Protein AF-L0DHJ7-F1 (afdb_monomer_lite)

InterPro domains:
  IPR001506 Peptidase M12A [PF01400] (427-541)
  IPR024079 Metallopeptidase, catalytic domain superfamily [G3DSA:3.40.390.10] (424-626)
  IPR049052 Novel STAND NTPase 1 [PF20703] (124-241)

Foldseek 3Di:
DDDDDDDDDDDDDDDDDQQAADLFLVVLVVLLVVLVVCVVVLLVDPCSLVSLQSSLSRLQACQQQAPDPVSQVNSLVSLQVSQVSLVVSLVVLVPDPDPSPVVSVSSHDDPSSNHHDHHHCVLVVQLLVVVVVVLVVDDPLLNLLLLLVLLLQWAQDPVLPDTDGDKDFLLLSPVQDPDSVSNCVSQVVSSSSSQKHWADDPDNRRIIITGSDPCCCPNRVVSVVSVVVVSVLLVLLVVCVVVVNDLVSQDALVVCSSVSSHPPRDPSSVVSNVSNVVVVVVVVVVVVVVVVVVVVVVVVVVVVVVVVVVVVVVVVVVVVVVVVVVVVVVVVVVVVVVVVVVVVVVVVVVVVVVVVVVVVVVVVVVVVVVVVVVPDDDDDDDPDDPDDDDDDDDDDDDDDDDDDDDDDDDDDDDDPPPPDDPDDDPDFQADPFLEAAEEEEPDDDPVLVVLLQVLLQVLVVLFSYGYDHPDDLVRGLAYEYLPDPDWAAAAANCSVVDDSPDHRTYDVCLVVDPDSLVNSLRSNQRSCSNRGDAALLLQPQNPWAFPLVVLCVVCCDPPNVDDPVCSCVRHPHHDDDDPDPLRDHRDLLASSYDADPPPGTPPDGHDRNRDHDPCRSNSNCVSRPDDDD

pLDDT: mean 76.18, std 19.07, range [23.45, 97.69]

Sequence (629 aa):
MSAQPKLTPTAASAPKVAPQPFDDRDVAEGEHSLLVKDLKSLFTSPGGVERVRHFLSRAAATGTLLDAREDRASVQGLMNFWTAQLASAARANGDSDGDGGKKCDLLKPKFEETLLAEFDPSTVRKAVEDADRWLATLPPQDESVARCVLLRLARLGADGQTFEPVSTTKAALYDVFSSNESVDRAVSGLAKIGVIQVTKGETPEAERVHLRSNELLTSWPTYQKWLDARRAFREMAEQWNREGRPANRLIKWEDLEEVRTYQNRSEAEQRFIEECRYKDRRKNERNRFWKCVFGALAIAALLGLAASAKLSMTLQKTIADKKAVDDKYITYMNNSKDKLSREKAEAEKARKNAEDLNEELRKSLAQNLERNKELGKATELNTIMLRIAASKEQDFAQQAQVKRDAHDENVPIVSPALARDPYFKGQWRLWKNGAILAVHFLDGDDNVKALVKKYATEWSQFTNLKFDFDSRATDAPIRLTFAQPGSWSVIGTNALTVAADQPTINLGQVRTTSNEADAARLIRHEFGHVIGLIHEQENPNANIRWNKQAVIDFYGGPPNNWPLSVIQTTIFDVAPKFENPKYRAFDPKSIMMFPIPAGLAEGLVVEWNTDFSEGDKKFAAKLYPGPKP

Structure (mmCIF, N/CA/C/O backbone):
data_AF-L0DHJ7-F1
#
_entry.id   AF-L0DHJ7-F1
#
loop_
_atom_site.group_PDB
_atom_site.id
_atom_site.type_symbol
_atom_site.label_atom_id
_atom_site.label_alt_id
_atom_site.label_comp_id
_atom_site.label_asym_id
_atom_site.label_entity_id
_atom_site.label_seq_id
_atom_site.pdbx_PDB_ins_code
_atom_site.Cartn_x
_atom_site.Cartn_y
_atom_site.Cartn_z
_atom_site.occupancy
_atom_site.B_iso_or_equiv
_atom_site.auth_seq_id
_atom_site.auth_comp_id
_atom_site.auth_asym_id
_atom_site.auth_atom_id
_atom_site.pdbx_PDB_model_num
ATOM 1 N N . MET A 1 1 ? 9.538 -30.306 -93.447 1.00 45.94 1 MET A N 1
ATOM 2 C CA . MET A 1 1 ? 10.355 -31.151 -92.545 1.00 45.94 1 MET A CA 1
ATOM 3 C C . MET A 1 1 ? 11.239 -30.236 -91.717 1.00 45.94 1 MET A C 1
ATOM 5 O O . MET A 1 1 ? 11.790 -29.324 -92.309 1.00 45.94 1 MET A O 1
ATOM 9 N N . SER A 1 2 ? 11.342 -30.466 -90.406 1.00 38.78 2 SER A N 1
ATOM 10 C CA . SER A 1 2 ? 12.488 -30.105 -89.547 1.00 38.78 2 SER A CA 1
ATOM 11 C C . SER A 1 2 ? 12.175 -30.587 -88.133 1.00 38.78 2 SER A C 1
ATOM 13 O O . SER A 1 2 ? 11.180 -30.163 -87.552 1.00 38.78 2 SER A O 1
ATOM 15 N N . ALA A 1 3 ? 12.973 -31.512 -87.602 1.00 36.50 3 ALA A N 1
ATOM 16 C CA . ALA A 1 3 ? 12.789 -32.028 -86.249 1.00 36.50 3 ALA A CA 1
ATOM 17 C C . ALA A 1 3 ? 13.541 -31.146 -85.244 1.00 36.50 3 ALA A C 1
ATOM 19 O O . ALA A 1 3 ? 14.710 -30.826 -85.457 1.00 36.50 3 ALA A O 1
ATOM 20 N N . GLN A 1 4 ? 12.892 -30.783 -84.137 1.00 35.47 4 GLN A N 1
ATOM 21 C CA . GLN A 1 4 ? 13.588 -30.190 -82.994 1.00 35.47 4 GLN A CA 1
ATOM 22 C C . GLN A 1 4 ? 14.377 -31.284 -82.247 1.00 35.47 4 GLN A C 1
ATOM 24 O O . GLN A 1 4 ? 13.853 -32.389 -82.066 1.00 35.47 4 GLN A O 1
ATOM 29 N N . PRO A 1 5 ? 15.620 -31.020 -81.806 1.00 38.28 5 PRO A N 1
ATOM 30 C CA . PRO A 1 5 ? 16.399 -31.987 -81.043 1.00 38.28 5 PRO A CA 1
ATOM 31 C C . PRO A 1 5 ? 15.827 -32.159 -79.629 1.00 38.28 5 PRO A C 1
ATOM 33 O O . PRO A 1 5 ? 15.458 -31.189 -78.968 1.00 38.28 5 PRO A O 1
ATOM 36 N N . LYS A 1 6 ? 15.788 -33.403 -79.137 1.00 37.50 6 LYS A N 1
ATOM 37 C CA . LYS A 1 6 ? 15.424 -33.695 -77.744 1.00 37.50 6 LYS A CA 1
ATOM 38 C C . LYS A 1 6 ? 16.521 -33.199 -76.801 1.00 37.50 6 LYS A C 1
ATOM 40 O O . LYS A 1 6 ? 17.631 -33.723 -76.837 1.00 37.50 6 LYS A O 1
ATOM 45 N N . LEU A 1 7 ? 16.184 -32.278 -75.902 1.00 34.22 7 LEU A N 1
ATOM 46 C CA . LEU A 1 7 ? 16.965 -32.052 -74.687 1.00 34.22 7 LEU A CA 1
ATOM 47 C C . LEU A 1 7 ? 16.608 -33.133 -73.659 1.00 34.22 7 LEU A C 1
ATOM 49 O O . LEU A 1 7 ? 15.448 -33.284 -73.277 1.00 34.22 7 LEU A O 1
ATOM 53 N N . THR A 1 8 ? 17.603 -33.901 -73.225 1.00 34.44 8 THR A N 1
ATOM 54 C CA . THR A 1 8 ? 17.483 -34.815 -72.082 1.00 34.44 8 THR A CA 1
ATOM 55 C C . THR A 1 8 ? 17.419 -34.020 -70.775 1.00 34.44 8 THR A C 1
ATOM 57 O O . THR A 1 8 ? 18.193 -33.073 -70.628 1.00 34.44 8 THR A O 1
ATOM 60 N N . PRO A 1 9 ? 16.567 -34.395 -69.804 1.00 34.69 9 PRO A N 1
ATOM 61 C CA . PRO A 1 9 ? 16.515 -33.713 -68.517 1.00 34.69 9 PRO A CA 1
ATOM 62 C C . PRO A 1 9 ? 17.782 -34.009 -67.705 1.00 34.69 9 PRO A C 1
ATOM 64 O O . PRO A 1 9 ? 17.996 -35.133 -67.250 1.00 34.69 9 PRO A O 1
ATOM 67 N N . THR A 1 10 ? 18.625 -32.994 -67.512 1.00 34.38 10 THR A N 1
ATOM 68 C CA . THR A 1 10 ? 19.736 -33.051 -66.553 1.00 34.38 10 THR A CA 1
ATOM 69 C C . THR A 1 10 ? 19.177 -33.261 -65.144 1.00 34.38 10 THR A C 1
ATOM 71 O O . THR A 1 10 ? 18.124 -32.717 -64.810 1.00 34.38 10 THR A O 1
ATOM 74 N N . ALA A 1 11 ? 19.858 -34.067 -64.324 1.00 33.34 11 ALA A N 1
ATOM 75 C CA . ALA A 1 11 ? 19.353 -34.489 -63.019 1.00 33.34 11 ALA A CA 1
ATOM 76 C C . ALA A 1 11 ? 18.945 -33.304 -62.125 1.00 33.34 11 ALA A C 1
ATOM 78 O O . ALA A 1 11 ? 19.704 -32.348 -61.955 1.00 33.34 11 ALA A O 1
ATOM 79 N N . ALA A 1 12 ? 17.756 -33.395 -61.525 1.00 33.62 12 ALA A N 1
ATOM 80 C CA . ALA A 1 12 ? 17.276 -32.404 -60.573 1.00 33.62 12 ALA A CA 1
ATOM 81 C C . ALA A 1 12 ? 18.194 -32.372 -59.341 1.00 33.62 12 ALA A C 1
ATOM 83 O O . ALA A 1 12 ? 18.316 -33.362 -58.619 1.00 33.62 12 ALA A O 1
ATOM 84 N N . SER A 1 13 ? 18.826 -31.226 -59.082 1.00 33.06 13 SER A N 1
ATOM 85 C CA . SER A 1 13 ? 19.502 -30.994 -57.808 1.00 33.06 13 SER A CA 1
ATOM 86 C C . SER A 1 13 ? 18.471 -30.984 -56.682 1.00 33.06 13 SER A C 1
ATOM 88 O O . SER A 1 13 ? 17.434 -30.329 -56.811 1.00 33.06 13 SER A O 1
ATOM 90 N N . ALA A 1 14 ? 18.770 -31.659 -55.570 1.00 31.53 14 ALA A N 1
ATOM 91 C CA . ALA A 1 14 ? 17.946 -31.588 -54.366 1.00 31.53 14 ALA A CA 1
ATOM 92 C C . ALA A 1 14 ? 17.725 -30.117 -53.945 1.00 31.53 14 ALA A C 1
ATOM 94 O O . ALA A 1 14 ? 18.635 -29.296 -54.117 1.00 31.53 14 ALA A O 1
ATOM 95 N N . PRO A 1 15 ? 16.541 -29.760 -53.412 1.00 33.34 15 PRO A N 1
ATOM 96 C CA . PRO A 1 15 ? 16.253 -28.386 -53.026 1.00 33.34 15 PRO A CA 1
ATOM 97 C C . PRO A 1 15 ? 17.260 -27.921 -51.972 1.00 33.34 15 PRO A C 1
ATOM 99 O O . PRO A 1 15 ? 17.386 -28.529 -50.908 1.00 33.34 15 PRO A O 1
ATOM 102 N N . LYS A 1 16 ? 17.973 -26.826 -52.262 1.00 41.44 16 LYS A N 1
ATOM 103 C CA . LYS A 1 16 ? 18.768 -26.129 -51.248 1.00 41.44 16 LYS A CA 1
ATOM 104 C C . LYS A 1 16 ? 17.816 -25.662 -50.152 1.00 41.44 16 LYS A C 1
ATOM 106 O O . LYS A 1 16 ? 16.998 -24.777 -50.391 1.00 41.44 16 LYS A O 1
ATOM 111 N N . VAL A 1 17 ? 17.934 -26.253 -48.966 1.00 47.72 17 VAL A N 1
ATOM 112 C CA . VAL A 1 17 ? 17.272 -25.747 -47.762 1.00 47.72 17 VAL A CA 1
ATOM 113 C C . VAL A 1 17 ? 17.742 -24.308 -47.555 1.00 47.72 17 VAL A C 1
ATOM 115 O O . VAL A 1 17 ? 18.946 -24.046 -47.577 1.00 47.72 17 VAL A O 1
ATOM 118 N N . ALA A 1 18 ? 16.800 -23.374 -47.417 1.00 63.16 18 ALA A N 1
ATOM 119 C CA . ALA A 1 18 ? 17.131 -21.979 -47.158 1.00 63.16 18 ALA A CA 1
ATOM 120 C C . ALA A 1 18 ? 17.895 -21.862 -45.822 1.00 63.16 18 ALA A C 1
ATOM 122 O O . ALA A 1 18 ? 17.566 -22.588 -44.877 1.00 63.16 18 ALA A O 1
ATOM 123 N N . PRO A 1 19 ? 18.913 -20.989 -45.723 1.00 75.50 19 PRO A N 1
ATOM 124 C CA . PRO A 1 19 ? 19.663 -20.808 -44.484 1.00 75.50 19 PRO A CA 1
ATOM 125 C C . PRO A 1 19 ? 18.718 -20.378 -43.357 1.00 75.50 19 PRO A C 1
ATOM 127 O O . PRO A 1 19 ? 17.950 -19.430 -43.514 1.00 75.50 19 PRO A O 1
ATOM 130 N N . GLN A 1 20 ? 18.771 -21.071 -42.217 1.00 83.38 20 GLN A N 1
ATOM 131 C CA . GLN A 1 20 ? 17.993 -20.666 -41.048 1.00 83.38 20 GLN A CA 1
ATOM 132 C C . GLN A 1 20 ? 18.566 -19.359 -40.482 1.00 83.38 20 GLN A C 1
ATOM 134 O O . GLN A 1 20 ? 19.775 -19.307 -40.232 1.00 83.38 20 GLN A O 1
ATOM 139 N N . PRO A 1 21 ? 17.744 -18.321 -40.257 1.00 87.06 21 PRO A N 1
ATOM 140 C CA . PRO A 1 21 ? 18.211 -17.087 -39.638 1.00 87.06 21 PRO A CA 1
ATOM 141 C C . PRO A 1 21 ? 18.753 -17.328 -38.216 1.00 87.06 21 PRO A C 1
ATOM 143 O O . PRO A 1 21 ? 18.698 -18.429 -37.656 1.00 87.06 21 PRO A O 1
ATOM 146 N N . PHE A 1 22 ? 19.313 -16.279 -37.630 1.00 85.50 22 PHE A N 1
ATOM 147 C CA . PHE A 1 22 ? 19.435 -16.165 -36.177 1.00 85.50 22 PHE A CA 1
ATOM 148 C C . PHE A 1 22 ? 18.080 -15.765 -35.587 1.00 85.50 22 PHE A C 1
ATOM 150 O O . PHE A 1 22 ? 17.341 -15.029 -36.237 1.00 85.50 22 PHE A O 1
ATOM 157 N N . ASP A 1 23 ? 17.762 -16.235 -34.380 1.00 73.31 23 ASP A N 1
ATOM 158 C CA . ASP A 1 23 ? 16.499 -15.893 -33.709 1.00 73.31 23 ASP A CA 1
ATOM 159 C C . ASP A 1 23 ? 16.401 -14.380 -33.433 1.00 73.31 23 ASP A C 1
ATOM 161 O O . ASP A 1 23 ? 15.337 -13.777 -33.574 1.00 73.31 23 ASP A O 1
ATOM 165 N N . ASP A 1 24 ? 17.541 -13.757 -33.117 1.00 76.38 24 ASP A N 1
ATOM 166 C CA . ASP A 1 24 ? 17.696 -12.324 -32.892 1.00 76.38 24 ASP A CA 1
ATOM 167 C C . ASP A 1 24 ? 19.114 -11.828 -33.268 1.00 76.38 24 ASP A C 1
ATOM 169 O O . ASP A 1 24 ? 19.924 -12.531 -33.887 1.00 76.38 24 ASP A O 1
ATOM 173 N N . ARG A 1 25 ? 19.401 -10.571 -32.915 1.00 84.69 25 ARG A N 1
ATOM 174 C CA . ARG A 1 25 ? 20.700 -9.911 -33.084 1.00 84.69 25 ARG A CA 1
ATOM 175 C C . ARG A 1 25 ? 21.777 -10.424 -32.121 1.00 84.69 25 ARG A C 1
ATOM 177 O O . ARG A 1 25 ? 22.923 -10.568 -32.541 1.00 84.69 25 ARG A O 1
ATOM 184 N N . ASP A 1 26 ? 21.449 -10.659 -30.857 1.00 78.38 26 ASP A N 1
ATOM 185 C CA . ASP A 1 26 ? 22.414 -11.005 -29.808 1.00 78.38 26 ASP A CA 1
ATOM 186 C C . ASP A 1 26 ? 22.987 -12.414 -30.045 1.00 78.38 26 ASP A C 1
ATOM 188 O O . ASP A 1 26 ? 24.180 -12.647 -29.834 1.00 78.38 26 ASP A O 1
ATOM 192 N N . VAL A 1 27 ? 22.188 -13.333 -30.599 1.00 83.38 27 VAL A N 1
ATOM 193 C CA . VAL A 1 27 ? 22.655 -14.632 -31.114 1.00 83.38 27 VAL A CA 1
ATOM 194 C C . VAL A 1 27 ? 23.656 -14.444 -32.267 1.00 83.38 27 VAL A C 1
ATOM 196 O O . VAL A 1 27 ? 24.682 -15.130 -32.311 1.00 83.38 27 VAL A O 1
ATOM 199 N N . ALA A 1 28 ? 23.418 -13.484 -33.169 1.00 87.06 28 ALA A N 1
ATOM 200 C CA . ALA A 1 28 ? 24.338 -13.165 -34.265 1.00 87.06 28 ALA A CA 1
ATOM 201 C C . ALA A 1 28 ? 25.648 -12.517 -33.765 1.00 87.06 28 ALA A C 1
ATOM 203 O O . ALA A 1 28 ? 26.733 -12.884 -34.225 1.00 87.06 28 ALA A O 1
ATOM 204 N N . GLU A 1 29 ? 25.581 -11.601 -32.793 1.00 88.31 29 GLU A N 1
ATOM 205 C CA . GLU A 1 29 ? 26.761 -11.034 -32.117 1.00 88.31 29 GLU A CA 1
ATOM 206 C C . GLU A 1 29 ? 27.527 -12.110 -31.319 1.00 88.31 29 GLU A C 1
ATOM 208 O O . GLU A 1 29 ? 28.763 -12.102 -31.284 1.00 88.31 29 GLU A O 1
ATOM 213 N N . GLY A 1 30 ? 26.819 -13.094 -30.756 1.00 86.31 30 GLY A N 1
ATOM 214 C CA . GLY A 1 30 ? 27.376 -14.269 -30.086 1.00 86.31 30 GLY A CA 1
ATOM 215 C C . GLY A 1 30 ? 28.174 -15.184 -31.022 1.00 86.31 30 GLY A C 1
ATOM 216 O O . GLY A 1 30 ? 29.352 -15.447 -30.760 1.00 86.31 30 GLY A O 1
ATOM 217 N N . GLU A 1 31 ? 27.589 -15.633 -32.139 1.00 90.56 31 GLU A N 1
ATOM 218 C CA . GLU A 1 31 ? 28.313 -16.446 -33.132 1.00 90.56 31 GLU A CA 1
ATOM 219 C C . GLU A 1 31 ? 29.456 -15.661 -33.800 1.00 90.56 31 GLU A C 1
ATOM 221 O O . GLU A 1 31 ? 30.548 -16.212 -33.974 1.00 90.56 31 GLU A O 1
ATOM 226 N N . HIS A 1 32 ? 29.282 -14.361 -34.074 1.00 93.12 32 HIS A N 1
ATOM 227 C CA . HIS A 1 32 ? 30.381 -13.487 -34.504 1.00 93.12 32 HIS A CA 1
ATOM 228 C C . HIS A 1 32 ? 31.530 -13.495 -33.482 1.00 93.12 32 HIS A C 1
ATOM 230 O O . HIS A 1 32 ? 32.684 -13.707 -33.855 1.00 93.12 32 HIS A O 1
ATOM 236 N N . SER A 1 33 ? 31.227 -13.331 -32.191 1.00 91.44 33 SER A N 1
ATOM 237 C CA . SER A 1 33 ? 32.222 -13.308 -31.109 1.00 91.44 33 SER A CA 1
ATOM 238 C C . SER A 1 33 ? 32.959 -14.640 -30.929 1.00 91.44 33 SER A C 1
ATOM 240 O O . SER A 1 33 ? 34.116 -14.652 -30.503 1.00 91.44 33 SER A O 1
ATOM 242 N N . LEU A 1 34 ? 32.321 -15.769 -31.252 1.00 90.19 34 LEU A N 1
ATOM 243 C CA . LEU A 1 34 ? 32.979 -17.078 -31.295 1.00 90.19 34 LEU A CA 1
ATOM 244 C C . LEU A 1 34 ? 33.916 -17.190 -32.505 1.00 90.19 34 LEU A C 1
ATOM 246 O O . LEU A 1 34 ? 35.073 -17.576 -32.346 1.00 90.19 34 LEU A O 1
ATOM 250 N N . LEU A 1 35 ? 33.469 -16.778 -33.693 1.00 91.81 35 LEU A N 1
ATOM 251 C CA . LEU A 1 35 ? 34.293 -16.799 -34.906 1.00 91.81 35 LEU A CA 1
ATOM 252 C C . LEU A 1 35 ? 35.492 -15.833 -34.828 1.00 91.81 35 LEU A C 1
ATOM 254 O O . LEU A 1 35 ? 36.575 -16.166 -35.302 1.00 91.81 35 LEU A O 1
ATOM 258 N N . VAL A 1 36 ? 35.354 -14.668 -34.184 1.00 92.62 36 VAL A N 1
ATOM 259 C CA . VAL A 1 36 ? 36.468 -13.717 -33.993 1.00 92.62 36 VAL A CA 1
ATOM 260 C C . VAL A 1 36 ? 37.573 -14.289 -33.092 1.00 92.62 36 VAL A C 1
ATOM 262 O O . VAL A 1 36 ? 38.748 -14.017 -33.339 1.00 92.62 36 VAL A O 1
ATOM 265 N N . LYS A 1 37 ? 37.251 -15.140 -32.106 1.00 91.06 37 LYS A N 1
ATOM 266 C CA . LYS A 1 37 ? 38.274 -15.849 -31.305 1.00 91.06 37 LYS A CA 1
ATOM 267 C C . LYS A 1 37 ? 39.110 -16.798 -32.173 1.00 91.06 37 LYS A C 1
ATOM 269 O O . LYS A 1 37 ? 40.327 -16.861 -32.018 1.00 91.06 37 LYS A O 1
ATOM 274 N N . ASP A 1 38 ? 38.471 -17.446 -33.145 1.00 88.06 38 ASP A N 1
ATOM 275 C CA . ASP A 1 38 ? 39.099 -18.369 -34.095 1.00 88.06 38 ASP A CA 1
ATOM 276 C C . ASP A 1 38 ? 39.748 -17.670 -35.315 1.00 88.06 38 ASP A C 1
ATOM 278 O O . ASP A 1 38 ? 40.286 -18.365 -36.182 1.00 88.06 38 ASP A O 1
ATOM 282 N N . LEU A 1 39 ? 39.754 -16.330 -35.413 1.00 87.06 39 LEU A N 1
ATOM 283 C CA . LEU A 1 39 ? 40.049 -15.565 -36.645 1.00 87.06 39 LEU A CA 1
ATOM 284 C C . LEU A 1 39 ? 41.311 -16.009 -37.413 1.00 87.06 39 LEU A C 1
ATOM 286 O O . LEU A 1 39 ? 41.286 -16.096 -38.639 1.00 87.06 39 LEU A O 1
ATOM 290 N N . LYS A 1 40 ? 42.411 -16.329 -36.716 1.00 79.25 40 LYS A N 1
ATOM 291 C CA . LYS A 1 40 ? 43.665 -16.794 -37.353 1.00 79.25 40 LYS A CA 1
ATOM 292 C C . LYS A 1 40 ? 43.597 -18.245 -37.851 1.00 79.25 40 LYS A C 1
ATOM 294 O O . LYS A 1 40 ? 44.257 -18.593 -38.829 1.00 79.25 40 LYS A O 1
ATOM 299 N N . SER A 1 41 ? 42.802 -19.085 -37.190 1.00 82.00 41 SER A N 1
ATOM 300 C CA . SER A 1 41 ? 42.588 -20.486 -37.570 1.00 82.00 41 SER A CA 1
ATOM 301 C C . SER A 1 41 ? 41.550 -20.637 -38.691 1.00 82.00 41 SER A C 1
ATOM 303 O O . SER A 1 41 ? 41.676 -21.533 -39.522 1.00 82.00 41 SER A O 1
ATOM 305 N N . LEU A 1 42 ? 40.565 -19.734 -38.790 1.00 83.94 42 LEU A N 1
ATOM 306 C CA . LEU A 1 42 ? 39.494 -19.791 -39.799 1.00 83.94 42 LEU A CA 1
ATOM 307 C C . LEU A 1 42 ? 39.999 -19.772 -41.249 1.00 83.94 42 LEU A C 1
ATOM 309 O O . LEU A 1 42 ? 39.445 -20.470 -42.090 1.00 83.94 42 LEU A O 1
ATOM 313 N N . PHE A 1 43 ? 41.057 -19.017 -41.549 1.00 81.81 43 PHE A N 1
ATOM 314 C CA . PHE A 1 43 ? 41.602 -18.914 -42.913 1.00 81.81 43 PHE A CA 1
ATOM 315 C C . PHE A 1 43 ? 42.749 -19.898 -43.209 1.00 81.81 43 PHE A C 1
ATOM 317 O O . PHE A 1 43 ? 43.274 -19.921 -44.324 1.00 81.81 43 PHE A O 1
ATOM 324 N N . THR A 1 44 ? 43.140 -20.713 -42.223 1.00 77.31 44 THR A N 1
ATOM 325 C CA . THR A 1 44 ? 44.244 -21.687 -42.319 1.00 77.31 44 THR A CA 1
ATOM 326 C C . THR A 1 44 ? 43.799 -23.141 -42.129 1.00 77.31 44 THR A C 1
ATOM 328 O O . THR A 1 44 ? 44.469 -24.042 -42.629 1.00 77.31 44 THR A O 1
ATOM 331 N N . SER A 1 45 ? 42.665 -23.387 -41.465 1.00 75.94 45 SER A N 1
ATOM 332 C CA . SER A 1 45 ? 42.098 -24.725 -41.241 1.00 75.94 45 SER A CA 1
ATOM 333 C C . SER A 1 45 ? 41.124 -25.168 -42.351 1.00 75.94 45 SER A C 1
ATOM 335 O O . SER A 1 45 ? 40.401 -24.335 -42.909 1.00 75.94 45 SER A O 1
ATOM 337 N N . PRO A 1 46 ? 41.044 -26.478 -42.666 1.00 71.62 46 PRO A N 1
ATOM 338 C CA . PRO A 1 46 ? 40.000 -27.019 -43.539 1.00 71.62 46 PRO A CA 1
ATOM 339 C C . PRO A 1 46 ? 38.598 -26.755 -42.970 1.00 71.62 46 PRO A C 1
ATOM 341 O O . PRO A 1 46 ? 38.365 -26.968 -41.782 1.00 71.62 46 PRO A O 1
ATOM 344 N N . GLY A 1 47 ? 37.658 -26.304 -43.805 1.00 78.62 47 GLY A N 1
ATOM 345 C CA . GLY A 1 47 ? 36.284 -25.993 -43.385 1.00 78.62 47 GLY A CA 1
ATOM 346 C C . GLY A 1 47 ? 36.108 -24.641 -42.677 1.00 78.62 47 GLY A C 1
ATOM 347 O O . GLY A 1 47 ? 34.980 -24.242 -42.385 1.00 78.62 47 GLY A O 1
ATOM 348 N N . GLY A 1 48 ? 37.191 -23.916 -42.370 1.00 84.50 48 GLY A N 1
ATOM 349 C CA . GLY A 1 48 ? 37.112 -22.656 -41.630 1.00 84.50 48 GLY A CA 1
ATOM 350 C C . GLY A 1 48 ? 36.430 -21.528 -42.416 1.00 84.50 48 GLY A C 1
ATOM 351 O O . GLY A 1 48 ? 35.616 -20.795 -41.855 1.00 84.50 48 GLY A O 1
ATOM 352 N N . VAL A 1 49 ? 36.675 -21.443 -43.726 1.00 85.19 49 VAL A N 1
ATOM 353 C CA . VAL A 1 49 ? 36.012 -20.485 -44.630 1.00 85.19 49 VAL A CA 1
ATOM 354 C C . VAL A 1 49 ? 34.515 -20.785 -44.727 1.00 85.19 49 VAL A C 1
ATOM 356 O O . VAL A 1 49 ? 33.687 -19.877 -44.671 1.00 85.19 49 VAL A O 1
ATOM 359 N N . GLU A 1 50 ? 34.152 -22.063 -44.787 1.00 87.44 50 GLU A N 1
ATOM 360 C CA . GLU A 1 50 ? 32.774 -22.540 -44.825 1.00 87.44 50 GLU A CA 1
ATOM 361 C C . GLU A 1 50 ? 32.003 -22.150 -43.552 1.00 87.44 50 GLU A C 1
ATOM 363 O O . GLU A 1 50 ? 30.838 -21.766 -43.662 1.00 87.44 50 GLU A O 1
ATOM 368 N N . ARG A 1 51 ? 32.646 -22.124 -42.368 1.00 88.81 51 ARG A N 1
ATOM 369 C CA . ARG A 1 51 ? 32.035 -21.574 -41.135 1.00 88.81 51 ARG A CA 1
ATOM 370 C C . ARG A 1 51 ? 31.686 -20.085 -41.279 1.00 88.81 51 ARG A C 1
ATOM 372 O O . ARG A 1 51 ? 30.591 -19.682 -40.894 1.00 88.81 51 ARG A O 1
ATOM 379 N N . VAL A 1 52 ? 32.570 -19.277 -41.874 1.00 90.31 52 VAL A N 1
ATOM 380 C CA . VAL A 1 52 ? 32.319 -17.838 -42.111 1.00 90.31 52 VAL A CA 1
ATOM 381 C C . VAL A 1 52 ? 31.196 -17.628 -43.131 1.00 90.31 52 VAL A C 1
ATOM 383 O O . VAL A 1 52 ? 30.325 -16.787 -42.920 1.00 90.31 52 VAL A O 1
ATOM 386 N N . ARG A 1 53 ? 31.160 -18.412 -44.218 1.00 88.69 53 ARG A N 1
ATOM 387 C CA . ARG A 1 53 ? 30.085 -18.316 -45.224 1.00 88.69 53 ARG A CA 1
ATOM 388 C C . ARG A 1 53 ? 28.740 -18.812 -44.688 1.00 88.69 53 ARG A C 1
ATOM 390 O O . ARG A 1 53 ? 27.716 -18.222 -45.014 1.00 88.69 53 ARG A O 1
ATOM 397 N N . HIS A 1 54 ? 28.736 -19.831 -43.827 1.00 90.19 54 HIS A N 1
ATOM 398 C CA . HIS A 1 54 ? 27.542 -20.257 -43.094 1.00 90.19 54 HIS A CA 1
ATOM 399 C C . HIS A 1 54 ? 27.011 -19.126 -42.202 1.00 90.19 54 HIS A C 1
ATOM 401 O O . HIS A 1 54 ? 25.839 -18.775 -42.316 1.00 90.19 54 HIS A O 1
ATOM 407 N N . PHE A 1 55 ? 27.875 -18.488 -41.402 1.00 92.94 55 PHE A N 1
ATOM 408 C CA . PHE A 1 55 ? 27.503 -17.317 -40.601 1.00 92.94 55 PHE A CA 1
ATOM 409 C C . PHE A 1 55 ? 26.915 -16.188 -41.457 1.00 92.94 55 PHE A C 1
ATOM 411 O O . PHE A 1 55 ? 25.822 -15.715 -41.161 1.00 92.94 55 PHE A O 1
ATOM 418 N N . LEU A 1 56 ? 27.589 -15.791 -42.545 1.00 92.75 56 LEU A N 1
ATOM 419 C CA . LEU A 1 56 ? 27.100 -14.739 -43.448 1.00 92.75 56 LEU A CA 1
ATOM 420 C C . LEU A 1 56 ? 25.742 -15.087 -44.067 1.00 92.75 56 LEU A C 1
ATOM 422 O O . LEU A 1 56 ? 24.861 -14.235 -44.125 1.00 92.75 56 LEU A O 1
ATOM 426 N N . SER A 1 57 ? 25.549 -16.340 -44.481 1.00 91.25 57 SER A N 1
ATOM 427 C CA . SER A 1 57 ? 24.292 -16.801 -45.071 1.00 91.25 57 SER A CA 1
ATOM 428 C C . SER A 1 57 ? 23.134 -16.815 -44.066 1.00 91.25 57 SER A C 1
ATOM 430 O O . SER A 1 57 ? 21.997 -16.562 -44.465 1.00 91.25 57 SER A O 1
ATOM 432 N N . ARG A 1 58 ? 23.401 -17.090 -42.780 1.00 92.62 58 ARG A N 1
ATOM 433 C CA . ARG A 1 58 ? 22.407 -16.978 -41.699 1.00 92.62 58 ARG A CA 1
ATOM 434 C C . ARG A 1 58 ? 22.135 -15.519 -41.334 1.00 92.62 58 ARG A C 1
ATOM 436 O O . ARG A 1 58 ? 20.975 -15.134 -41.261 1.00 92.62 58 ARG A O 1
ATOM 443 N N . ALA A 1 59 ? 23.182 -14.700 -41.203 1.00 91.19 59 ALA A N 1
ATOM 444 C CA . ALA A 1 59 ? 23.079 -13.267 -40.925 1.00 91.19 59 ALA A CA 1
ATOM 445 C C . ALA A 1 59 ? 22.232 -12.546 -41.984 1.00 91.19 59 ALA A C 1
ATOM 447 O O . ALA A 1 59 ? 21.307 -11.820 -41.629 1.00 91.19 59 ALA A O 1
ATOM 448 N N . ALA A 1 60 ? 22.483 -12.818 -43.270 1.00 91.50 60 ALA A N 1
ATOM 449 C CA . ALA A 1 60 ? 21.690 -12.297 -44.381 1.00 91.50 60 ALA A CA 1
ATOM 450 C C . ALA A 1 60 ? 20.199 -12.639 -44.221 1.00 91.50 60 ALA A C 1
ATOM 452 O O . ALA A 1 60 ? 19.346 -11.755 -44.323 1.00 91.50 60 ALA A O 1
ATOM 453 N N . ALA A 1 61 ? 19.885 -13.901 -43.900 1.00 89.69 61 ALA A N 1
ATOM 454 C CA . ALA A 1 61 ? 18.519 -14.372 -43.682 1.00 89.69 61 ALA A CA 1
ATOM 455 C C . ALA A 1 61 ? 17.841 -13.726 -42.459 1.00 89.69 61 ALA A C 1
ATOM 457 O O . ALA A 1 61 ? 16.642 -13.447 -42.519 1.00 89.69 61 ALA A O 1
ATOM 458 N N . THR A 1 62 ? 18.583 -13.411 -41.388 1.00 88.00 62 THR A N 1
ATOM 459 C CA . THR A 1 62 ? 18.070 -12.669 -40.214 1.00 88.00 62 THR A CA 1
ATOM 460 C C . THR A 1 62 ? 17.500 -11.298 -40.595 1.00 88.00 62 THR A C 1
ATOM 462 O O . THR A 1 62 ? 16.609 -10.790 -39.917 1.00 88.00 62 THR A O 1
ATOM 465 N N . GLY A 1 63 ? 17.911 -10.732 -41.736 1.00 85.88 63 GLY A N 1
ATOM 466 C CA . GLY A 1 63 ? 17.295 -9.540 -42.324 1.00 85.88 63 GLY A CA 1
ATOM 467 C C . GLY A 1 63 ? 15.780 -9.653 -42.549 1.00 85.88 63 GLY A C 1
ATOM 468 O O . GLY A 1 63 ? 15.095 -8.638 -42.492 1.00 85.88 63 GLY A O 1
ATOM 469 N N . THR A 1 64 ? 15.229 -10.861 -42.704 1.00 87.00 64 THR A N 1
ATOM 470 C CA . THR A 1 64 ? 13.770 -11.075 -42.789 1.00 87.00 64 THR A CA 1
ATOM 471 C C . THR A 1 64 ? 13.037 -10.847 -41.463 1.00 87.00 64 THR A C 1
ATOM 473 O O . THR A 1 64 ? 11.859 -10.496 -41.475 1.00 87.00 64 THR A O 1
ATOM 476 N N . LEU A 1 65 ? 13.724 -11.007 -40.324 1.00 80.56 65 LEU A N 1
ATOM 477 C CA . LEU A 1 65 ? 13.147 -10.912 -38.979 1.00 80.56 65 LEU A CA 1
ATOM 478 C C . LEU A 1 65 ? 13.324 -9.527 -38.339 1.00 80.56 65 LEU A C 1
ATOM 480 O O . LEU A 1 65 ? 12.474 -9.122 -37.543 1.00 80.56 65 LEU A O 1
ATOM 484 N N . LEU A 1 66 ? 14.404 -8.814 -38.673 1.00 81.38 66 LEU A N 1
ATOM 485 C CA . LEU A 1 66 ? 14.763 -7.527 -38.068 1.00 81.38 66 LEU A CA 1
ATOM 486 C C . LEU A 1 66 ? 14.060 -6.351 -38.763 1.00 81.38 66 LEU A C 1
ATOM 488 O O . LEU A 1 66 ? 14.422 -5.976 -39.877 1.00 81.38 66 LEU A O 1
ATOM 492 N N . ASP A 1 67 ? 13.110 -5.725 -38.080 1.00 76.38 67 ASP A N 1
ATOM 493 C CA . ASP A 1 67 ? 12.501 -4.433 -38.423 1.00 76.38 67 ASP A CA 1
ATOM 494 C C . ASP A 1 67 ? 13.291 -3.250 -37.839 1.00 76.38 67 ASP A C 1
ATOM 496 O O . ASP A 1 67 ? 13.552 -2.269 -38.541 1.00 76.38 67 ASP A O 1
ATOM 500 N N . ALA A 1 68 ? 13.712 -3.352 -36.575 1.00 74.25 68 ALA A N 1
ATOM 501 C CA . ALA A 1 68 ? 14.451 -2.308 -35.867 1.00 74.25 68 ALA A CA 1
ATOM 502 C C . ALA A 1 68 ? 15.713 -1.846 -36.629 1.00 74.25 68 ALA A C 1
ATOM 504 O O . ALA A 1 68 ? 16.648 -2.614 -36.876 1.00 74.25 68 ALA A O 1
ATOM 505 N N . ARG A 1 69 ? 15.767 -0.551 -36.983 1.00 76.56 69 ARG A N 1
ATOM 506 C CA . ARG A 1 69 ? 16.849 0.038 -37.800 1.00 76.56 69 ARG A CA 1
ATOM 507 C C . ARG A 1 69 ? 18.237 -0.148 -37.183 1.00 76.56 69 ARG A C 1
ATOM 509 O O . ARG A 1 69 ? 19.198 -0.347 -37.924 1.00 76.56 69 ARG A O 1
ATOM 516 N N . GLU A 1 70 ? 18.345 -0.062 -35.861 1.00 75.12 70 GLU A N 1
ATOM 517 C CA . GLU A 1 70 ? 19.616 -0.205 -35.140 1.00 75.12 70 GLU A CA 1
ATOM 518 C C . GLU A 1 70 ? 20.123 -1.651 -35.172 1.00 75.12 70 GLU A C 1
ATOM 520 O O . GLU A 1 70 ? 21.302 -1.877 -35.440 1.00 75.12 70 GLU A O 1
ATOM 525 N N . ASP A 1 71 ? 19.234 -2.637 -35.037 1.00 81.31 71 ASP A N 1
ATOM 526 C CA . ASP A 1 71 ? 19.621 -4.047 -35.094 1.00 81.31 71 ASP A CA 1
ATOM 527 C C . ASP A 1 71 ? 19.968 -4.488 -36.517 1.00 81.31 71 ASP A C 1
ATOM 529 O O . ASP A 1 71 ? 20.974 -5.172 -36.726 1.00 81.31 71 ASP A O 1
ATOM 533 N N . ARG A 1 72 ? 19.215 -4.007 -37.520 1.00 87.19 72 ARG A N 1
ATOM 534 C CA . ARG A 1 72 ? 19.606 -4.132 -38.934 1.00 87.19 72 ARG A CA 1
ATOM 535 C C . ARG A 1 72 ? 20.991 -3.522 -39.177 1.00 87.19 72 ARG A C 1
ATOM 537 O O . ARG A 1 72 ? 21.807 -4.122 -39.871 1.00 87.19 72 ARG A O 1
ATOM 544 N N . ALA A 1 73 ? 21.286 -2.355 -38.601 1.00 85.19 73 ALA A N 1
ATOM 545 C CA . ALA A 1 73 ? 22.597 -1.724 -38.738 1.00 85.19 73 ALA A CA 1
ATOM 546 C C . ALA A 1 73 ? 23.716 -2.528 -38.047 1.00 85.19 73 ALA A C 1
ATOM 548 O O . ALA A 1 73 ? 24.786 -2.674 -38.642 1.00 85.19 73 ALA A O 1
ATOM 549 N N . SER A 1 74 ? 23.477 -3.095 -36.855 1.00 87.12 74 SER A N 1
ATOM 550 C CA . SER A 1 74 ? 24.474 -3.929 -36.164 1.00 87.12 74 SER A CA 1
ATOM 551 C C . SER A 1 74 ? 24.790 -5.199 -36.955 1.00 87.12 74 SER A C 1
ATOM 553 O O . SER A 1 74 ? 25.946 -5.422 -37.321 1.00 87.12 74 SER A O 1
ATOM 555 N N . VAL A 1 75 ? 23.777 -5.997 -37.326 1.00 90.94 75 VAL A N 1
ATOM 556 C CA . VAL A 1 75 ? 24.006 -7.271 -38.037 1.00 90.94 75 VAL A CA 1
ATOM 557 C C . VAL A 1 75 ? 24.604 -7.037 -39.432 1.00 90.94 75 VAL A C 1
ATOM 559 O O . VAL A 1 75 ? 25.524 -7.758 -39.824 1.00 90.94 75 VAL A O 1
ATOM 562 N N . GLN A 1 76 ? 24.207 -5.972 -40.144 1.00 93.88 76 GLN A N 1
ATOM 563 C CA . GLN A 1 76 ? 24.886 -5.554 -41.379 1.00 93.88 76 GLN A CA 1
ATOM 564 C C . GLN A 1 76 ? 26.357 -5.167 -41.124 1.00 93.88 76 GLN A C 1
ATOM 566 O O . GLN A 1 76 ? 27.220 -5.466 -41.947 1.00 93.88 76 GLN A O 1
ATOM 571 N N . GLY A 1 77 ? 26.679 -4.561 -39.978 1.00 93.31 77 GLY A N 1
ATOM 572 C CA . GLY A 1 77 ? 28.055 -4.321 -39.532 1.00 93.31 77 GLY A CA 1
ATOM 573 C C . GLY A 1 77 ? 28.867 -5.611 -39.355 1.00 93.31 77 GLY A C 1
ATOM 574 O O . GLY A 1 77 ? 29.993 -5.698 -39.854 1.00 93.31 77 GLY A O 1
ATOM 575 N N . LEU A 1 78 ? 28.283 -6.645 -38.735 1.00 94.81 78 LEU A N 1
ATOM 576 C CA . LEU A 1 78 ? 28.912 -7.970 -38.599 1.00 94.81 78 LEU A CA 1
ATOM 577 C C . LEU A 1 78 ? 29.171 -8.618 -39.970 1.00 94.81 78 LEU A C 1
ATOM 579 O O . LEU A 1 78 ? 30.233 -9.208 -40.192 1.00 94.81 78 LEU A O 1
ATOM 583 N N . MET A 1 79 ? 28.219 -8.490 -40.902 1.00 94.31 79 MET A N 1
ATOM 584 C CA . MET A 1 79 ? 28.357 -8.982 -42.277 1.00 94.31 79 MET A CA 1
ATOM 585 C C . MET A 1 79 ? 29.441 -8.228 -43.051 1.00 94.31 79 MET A C 1
ATOM 587 O O . MET A 1 79 ? 30.267 -8.854 -43.719 1.00 94.31 79 MET A O 1
ATOM 591 N N . ASN A 1 80 ? 29.497 -6.900 -42.915 1.00 93.88 80 ASN A N 1
ATOM 592 C CA . ASN A 1 80 ? 30.521 -6.055 -43.531 1.00 93.88 80 ASN A CA 1
ATOM 593 C C . ASN A 1 80 ? 31.929 -6.442 -43.048 1.00 93.88 80 ASN A C 1
ATOM 595 O O . ASN A 1 80 ? 32.843 -6.558 -43.866 1.00 93.88 80 ASN A O 1
ATOM 599 N N . PHE A 1 81 ? 32.101 -6.707 -41.746 1.00 94.62 81 PHE A N 1
ATOM 600 C CA . PHE A 1 81 ? 33.366 -7.192 -41.184 1.00 94.62 81 PHE A CA 1
ATOM 601 C C . PHE A 1 81 ? 33.809 -8.506 -41.842 1.00 94.62 81 PHE A C 1
ATOM 603 O O . PHE A 1 81 ? 34.906 -8.577 -42.397 1.00 94.62 81 PHE A O 1
ATOM 610 N N . TRP A 1 82 ? 32.962 -9.540 -41.836 1.00 92.81 82 TRP A N 1
ATOM 611 C CA . TRP A 1 82 ? 33.332 -10.852 -42.380 1.00 92.81 82 TRP A CA 1
ATOM 612 C C . TRP A 1 82 ? 33.515 -10.841 -43.903 1.00 92.81 82 TRP A C 1
ATOM 614 O O . TRP A 1 82 ? 34.441 -11.477 -44.410 1.00 92.81 82 TRP A O 1
ATOM 624 N N . THR A 1 83 ? 32.720 -10.046 -44.622 1.00 90.44 83 THR A N 1
ATOM 625 C CA . THR A 1 83 ? 32.899 -9.760 -46.056 1.00 90.44 83 THR A CA 1
ATOM 626 C C . THR A 1 83 ? 34.271 -9.141 -46.334 1.00 90.44 83 THR A C 1
ATOM 628 O O . THR A 1 83 ? 34.975 -9.575 -47.249 1.00 90.44 83 THR A O 1
ATOM 631 N N . ALA A 1 84 ? 34.698 -8.166 -45.523 1.00 89.88 84 ALA A N 1
ATOM 632 C CA . ALA A 1 84 ? 36.008 -7.535 -45.653 1.00 89.88 84 ALA A CA 1
ATOM 633 C C . ALA A 1 84 ? 37.163 -8.497 -45.320 1.00 89.88 84 ALA A C 1
ATOM 635 O O . ALA A 1 84 ? 38.174 -8.485 -46.025 1.00 89.88 84 ALA A O 1
ATOM 636 N N . GLN A 1 85 ? 37.014 -9.367 -44.312 1.00 90.88 85 GLN A N 1
ATOM 637 C CA . GLN A 1 85 ? 38.012 -10.400 -44.004 1.00 90.88 85 GLN A CA 1
ATOM 638 C C . GLN A 1 85 ? 38.158 -11.407 -45.156 1.00 90.88 85 GLN A C 1
ATOM 640 O O . GLN A 1 85 ? 39.277 -11.676 -45.590 1.00 90.88 85 GLN A O 1
ATOM 645 N N . LEU A 1 86 ? 37.043 -11.897 -45.714 1.00 88.06 86 LEU A N 1
ATOM 646 C CA . LEU A 1 86 ? 37.034 -12.772 -46.893 1.00 88.06 86 LEU A CA 1
ATOM 647 C C . LEU A 1 86 ? 37.718 -12.109 -48.098 1.00 88.06 86 LEU A C 1
ATOM 649 O O . LEU A 1 86 ? 38.648 -12.677 -48.666 1.00 88.06 86 LEU A O 1
ATOM 653 N N . ALA A 1 87 ? 37.355 -10.866 -48.429 1.00 85.56 87 ALA A N 1
ATOM 654 C CA . ALA A 1 87 ? 37.981 -10.112 -49.518 1.00 85.56 87 ALA A CA 1
ATOM 655 C C . ALA A 1 87 ? 39.464 -9.761 -49.260 1.00 85.56 87 ALA A C 1
ATOM 657 O O . ALA A 1 87 ? 40.229 -9.543 -50.201 1.00 85.56 87 ALA A O 1
ATOM 658 N N . SER A 1 88 ? 39.900 -9.688 -47.999 1.00 86.56 88 SER A N 1
ATOM 659 C CA . SER A 1 88 ? 41.315 -9.556 -47.629 1.00 86.56 88 SER A CA 1
ATOM 660 C C . SER A 1 88 ? 42.071 -10.868 -47.870 1.00 86.56 88 SER A C 1
ATOM 662 O O . SER A 1 88 ? 43.062 -10.891 -48.600 1.00 86.56 88 SER A O 1
ATOM 664 N N . ALA A 1 89 ? 41.542 -11.984 -47.359 1.00 84.06 89 ALA A N 1
ATOM 665 C CA . ALA A 1 89 ? 42.107 -13.315 -47.552 1.00 84.06 89 ALA A CA 1
ATOM 666 C C . ALA A 1 89 ? 42.137 -13.738 -49.034 1.00 84.06 89 ALA A C 1
ATOM 668 O O . ALA A 1 89 ? 43.117 -14.340 -49.470 1.00 84.06 89 ALA A O 1
ATOM 669 N N . ALA A 1 90 ? 41.119 -13.385 -49.825 1.00 81.69 90 ALA A N 1
ATOM 670 C CA . ALA A 1 90 ? 41.081 -13.639 -51.266 1.00 81.69 90 ALA A CA 1
ATOM 671 C C . ALA A 1 90 ? 42.253 -12.970 -52.001 1.00 81.69 90 ALA A C 1
ATOM 673 O O . ALA A 1 90 ? 42.903 -13.618 -52.817 1.00 81.69 90 ALA A O 1
ATOM 674 N N . ARG A 1 91 ? 42.559 -11.704 -51.669 1.00 79.38 91 ARG A N 1
ATOM 675 C CA . ARG A 1 91 ? 43.708 -10.970 -52.225 1.00 79.38 91 ARG A CA 1
ATOM 676 C C . ARG A 1 91 ? 45.034 -11.588 -51.782 1.00 79.38 91 ARG A C 1
ATOM 678 O O . ARG A 1 91 ? 45.872 -11.865 -52.625 1.00 79.38 91 ARG A O 1
ATOM 685 N N . ALA A 1 92 ? 45.179 -11.917 -50.498 1.00 77.50 92 ALA A N 1
ATOM 686 C CA . ALA A 1 92 ? 46.395 -12.537 -49.961 1.00 77.50 92 ALA A CA 1
ATOM 687 C C . ALA A 1 92 ? 46.693 -13.961 -50.493 1.00 77.50 92 ALA A C 1
ATOM 689 O O . ALA A 1 92 ? 47.815 -14.432 -50.346 1.00 77.50 92 ALA A O 1
ATOM 690 N N . ASN A 1 93 ? 45.714 -14.654 -51.094 1.00 69.38 93 ASN A N 1
ATOM 691 C CA . ASN A 1 93 ? 45.914 -15.930 -51.809 1.00 69.38 93 ASN A CA 1
ATOM 692 C C . ASN A 1 93 ? 45.885 -15.752 -53.349 1.00 69.38 93 ASN A C 1
ATOM 694 O O . ASN A 1 93 ? 45.947 -16.742 -54.077 1.00 69.38 93 ASN A O 1
ATOM 698 N N . GLY A 1 94 ? 45.735 -14.520 -53.854 1.00 60.47 94 GLY A N 1
ATOM 699 C CA . GLY A 1 94 ? 45.678 -14.215 -55.288 1.00 60.47 94 GLY A CA 1
ATOM 700 C C . GLY A 1 94 ? 47.051 -14.207 -55.962 1.00 60.47 94 GLY A C 1
ATOM 701 O O . GLY A 1 94 ? 47.157 -14.621 -57.109 1.00 60.47 94 GLY A O 1
ATOM 702 N N . ASP A 1 95 ? 48.097 -13.827 -55.223 1.00 54.72 95 ASP A N 1
ATOM 703 C CA . ASP A 1 95 ? 49.485 -13.734 -55.706 1.00 54.72 95 ASP A CA 1
ATOM 704 C C . ASP A 1 95 ? 50.247 -15.084 -55.668 1.00 54.72 95 ASP A C 1
ATOM 706 O O . ASP A 1 95 ? 51.476 -15.113 -55.716 1.00 54.72 95 ASP A O 1
ATOM 710 N N . SER A 1 96 ? 49.545 -16.219 -55.536 1.00 53.66 96 SER A N 1
ATOM 711 C CA . SER A 1 96 ? 50.153 -17.557 -55.417 1.00 53.66 96 SER A CA 1
ATOM 712 C C . SER A 1 96 ? 49.698 -18.522 -56.518 1.00 53.66 96 SER A C 1
ATOM 714 O O . SER A 1 96 ? 48.730 -19.273 -56.351 1.00 53.66 96 SER A O 1
ATOM 716 N N . ASP A 1 97 ? 50.434 -18.518 -57.632 1.00 48.69 97 ASP A N 1
ATOM 717 C CA . ASP A 1 97 ? 50.282 -19.469 -58.737 1.00 48.69 97 ASP A CA 1
ATOM 718 C C . ASP A 1 97 ? 50.562 -20.919 -58.298 1.00 48.69 97 ASP A C 1
ATOM 720 O O . ASP A 1 97 ? 51.566 -21.211 -57.646 1.00 48.69 97 ASP A O 1
ATOM 724 N N . GLY A 1 98 ? 49.680 -21.850 -58.681 1.00 51.62 98 GLY A N 1
ATOM 725 C CA . GLY A 1 98 ? 49.854 -23.291 -58.447 1.00 51.62 98 GLY A CA 1
ATOM 726 C C . GLY A 1 98 ? 48.532 -24.047 -58.292 1.00 51.62 98 GLY A C 1
ATOM 727 O O . GLY A 1 98 ? 48.156 -24.815 -59.170 1.00 51.62 98 GLY A O 1
ATOM 728 N N . ASP A 1 99 ? 47.814 -23.802 -57.191 1.00 52.16 99 ASP A N 1
ATOM 729 C CA . ASP A 1 99 ? 46.518 -24.443 -56.861 1.00 52.16 99 ASP A CA 1
ATOM 730 C C . ASP A 1 99 ? 45.478 -23.429 -56.314 1.00 52.16 99 ASP A C 1
ATOM 732 O O . ASP A 1 99 ? 44.371 -23.771 -55.895 1.00 52.16 99 ASP A O 1
ATOM 736 N N . GLY A 1 100 ? 45.815 -22.132 -56.320 1.00 52.25 100 GLY A N 1
ATOM 737 C CA . GLY A 1 100 ? 45.049 -21.086 -55.634 1.00 52.25 100 GLY A CA 1
ATOM 738 C C . GLY A 1 100 ? 43.624 -20.850 -56.154 1.00 52.25 100 GLY A C 1
ATOM 739 O O . GLY A 1 100 ? 42.783 -20.377 -55.393 1.00 52.25 100 GLY A O 1
ATOM 740 N N . GLY A 1 101 ? 43.312 -21.200 -57.408 1.00 54.00 101 GLY A N 1
ATOM 741 C CA . GLY A 1 101 ? 42.069 -20.803 -58.091 1.00 54.00 101 GLY A CA 1
ATOM 742 C C . GLY A 1 101 ? 40.781 -21.152 -57.332 1.00 54.00 101 GLY A C 1
ATOM 743 O O . GLY A 1 101 ? 40.004 -20.262 -56.985 1.00 54.00 101 GLY A O 1
ATOM 744 N N . LYS A 1 102 ? 40.585 -22.433 -56.985 1.00 56.22 102 LYS A N 1
ATOM 745 C CA . LYS A 1 102 ? 39.389 -22.888 -56.243 1.00 56.22 102 LYS A CA 1
ATOM 746 C C . LYS A 1 102 ? 39.292 -22.255 -54.852 1.00 56.22 102 LYS A C 1
ATOM 748 O O . LYS A 1 102 ? 38.199 -21.921 -54.400 1.00 56.22 102 LYS A O 1
ATOM 753 N N . LYS A 1 103 ? 40.432 -22.071 -54.179 1.00 58.81 103 LYS A N 1
ATOM 754 C CA . LYS A 1 103 ? 40.504 -21.457 -52.846 1.00 58.81 103 LYS A CA 1
ATOM 755 C C . LYS A 1 103 ? 40.200 -19.956 -52.907 1.00 58.81 103 LYS A C 1
ATOM 757 O O . LYS A 1 103 ? 39.498 -19.445 -52.044 1.00 58.81 103 LYS A O 1
ATOM 762 N N . CYS A 1 104 ? 40.665 -19.263 -53.945 1.00 60.28 104 CYS A N 1
ATOM 763 C CA . CYS A 1 104 ? 40.378 -17.851 -54.187 1.00 60.28 104 CYS A CA 1
ATOM 764 C C . CYS A 1 104 ? 38.881 -17.623 -54.463 1.00 60.28 104 CYS A C 1
ATOM 766 O O . CYS A 1 104 ? 38.288 -16.723 -53.874 1.00 60.28 104 CYS A O 1
ATOM 768 N N . ASP A 1 105 ? 38.231 -18.476 -55.263 1.00 66.25 105 ASP A N 1
ATOM 769 C CA . ASP A 1 105 ? 36.777 -18.398 -55.488 1.00 66.25 105 ASP A CA 1
ATOM 770 C C . ASP A 1 105 ? 35.956 -18.714 -54.223 1.00 66.25 105 ASP A C 1
ATOM 772 O O . ASP A 1 105 ? 34.955 -18.046 -53.950 1.00 66.25 105 ASP A O 1
ATOM 776 N N . LEU A 1 106 ? 36.413 -19.650 -53.381 1.00 67.88 106 LEU A N 1
ATOM 777 C CA . LEU A 1 106 ? 35.831 -19.890 -52.052 1.00 67.88 106 LEU A CA 1
ATOM 778 C C . LEU A 1 106 ? 36.032 -18.721 -51.071 1.00 67.88 106 LEU A C 1
ATOM 780 O O . LEU A 1 106 ? 35.254 -18.599 -50.125 1.00 67.88 106 LEU A O 1
ATOM 784 N N . LEU A 1 107 ? 37.004 -17.837 -51.304 1.00 74.44 107 LEU A N 1
ATOM 785 C CA . LEU A 1 107 ? 37.247 -16.635 -50.497 1.00 74.44 107 LEU A CA 1
ATOM 786 C C . LEU A 1 107 ? 36.555 -15.373 -51.043 1.00 74.44 107 LEU A C 1
ATOM 788 O O . LEU A 1 107 ? 36.456 -14.384 -50.322 1.00 74.44 107 LEU A O 1
ATOM 792 N N . LYS A 1 108 ? 36.031 -15.379 -52.275 1.00 76.62 108 LYS A N 1
ATOM 793 C CA . LYS A 1 108 ? 35.233 -14.259 -52.808 1.00 76.62 108 LYS A CA 1
ATOM 794 C C . LYS A 1 108 ? 33.833 -14.258 -52.168 1.00 76.62 108 LYS A C 1
ATOM 796 O O . LYS A 1 108 ? 33.111 -15.251 -52.336 1.00 76.62 108 LYS A O 1
ATOM 801 N N . PRO A 1 109 ? 33.416 -13.194 -51.453 1.00 73.94 109 PRO A N 1
ATOM 802 C CA . PRO A 1 109 ? 32.051 -13.087 -50.939 1.00 73.94 109 PRO A CA 1
ATOM 803 C C . PRO A 1 109 ? 31.052 -13.004 -52.102 1.00 73.94 109 PRO A C 1
ATOM 805 O O . PRO A 1 109 ? 31.341 -12.399 -53.135 1.00 73.94 109 PRO A O 1
ATOM 808 N N . LYS A 1 110 ? 29.888 -13.640 -51.952 1.00 78.12 110 LYS A N 1
ATOM 809 C CA . LYS A 1 110 ? 28.775 -13.552 -52.915 1.00 78.12 110 LYS A CA 1
ATOM 810 C C . LYS A 1 110 ? 27.876 -12.371 -52.583 1.00 78.12 110 LYS A C 1
ATOM 812 O O . LYS A 1 110 ? 27.827 -11.945 -51.436 1.00 78.12 110 LYS A O 1
ATOM 817 N N . PHE A 1 111 ? 27.111 -11.891 -53.558 1.00 72.06 111 PHE A N 1
ATOM 818 C CA . PHE A 1 111 ? 26.178 -10.780 -53.357 1.00 72.06 111 PHE A CA 1
ATOM 819 C C . PHE A 1 111 ? 25.178 -11.069 -52.221 1.00 72.06 111 PHE A C 1
ATOM 821 O O . PHE A 1 111 ? 25.003 -10.246 -51.324 1.00 72.06 111 PHE A O 1
ATOM 828 N N . GLU A 1 112 ? 24.646 -12.292 -52.186 1.00 72.12 112 GLU A N 1
ATOM 829 C CA . GLU A 1 112 ? 23.717 -12.814 -51.174 1.00 72.12 112 GLU A CA 1
ATOM 830 C C . GLU A 1 112 ? 24.336 -12.961 -49.765 1.00 72.12 112 GLU A C 1
ATOM 832 O O . GLU A 1 112 ? 23.630 -13.255 -48.807 1.00 72.12 112 GLU A O 1
ATOM 837 N N . GLU A 1 113 ? 25.651 -12.768 -49.629 1.00 77.31 113 GLU A N 1
ATOM 838 C CA . GLU A 1 113 ? 26.387 -12.776 -48.357 1.00 77.31 113 GLU A CA 1
ATOM 839 C C . GLU A 1 113 ? 26.783 -11.349 -47.908 1.00 77.31 113 GLU A C 1
ATOM 841 O O . GLU A 1 113 ? 27.281 -11.182 -46.797 1.00 77.31 113 GLU A O 1
ATOM 846 N N . THR A 1 114 ? 26.575 -10.318 -48.745 1.00 81.31 114 THR A N 1
ATOM 847 C CA . THR A 1 114 ? 27.001 -8.927 -48.463 1.00 81.31 114 THR A CA 1
ATOM 848 C C . THR A 1 114 ? 25.913 -8.020 -47.891 1.00 81.31 114 THR A C 1
ATOM 850 O O . THR A 1 114 ? 26.243 -6.997 -47.295 1.00 81.31 114 THR A O 1
ATOM 853 N N . LEU A 1 115 ? 24.632 -8.365 -48.045 1.00 88.62 115 LEU A N 1
ATOM 854 C CA . LEU A 1 115 ? 23.499 -7.532 -47.631 1.00 88.62 115 LEU A CA 1
ATOM 855 C C . LEU A 1 115 ? 22.480 -8.344 -46.828 1.00 88.62 115 LEU A C 1
ATOM 857 O O . LEU A 1 115 ? 22.191 -9.492 -47.165 1.00 88.62 115 LEU A O 1
ATOM 861 N N . LEU A 1 116 ? 21.903 -7.726 -45.796 1.00 89.75 116 LEU A N 1
ATOM 862 C CA . LEU A 1 116 ? 20.706 -8.245 -45.136 1.00 89.75 116 LEU A CA 1
ATOM 863 C C . LEU A 1 116 ? 19.547 -8.370 -46.130 1.00 89.75 116 LEU A C 1
ATOM 865 O O . LEU A 1 116 ? 19.283 -7.445 -46.901 1.00 89.75 116 LEU A O 1
ATOM 869 N N . ALA A 1 117 ? 18.797 -9.468 -46.034 1.00 88.38 117 ALA A N 1
ATOM 870 C CA . ALA A 1 117 ? 17.506 -9.600 -46.695 1.00 88.38 117 ALA A CA 1
ATOM 871 C C . ALA A 1 117 ? 16.546 -8.476 -46.265 1.00 88.38 117 ALA A C 1
ATOM 873 O O . ALA A 1 117 ? 16.645 -7.934 -45.156 1.00 88.38 117 ALA A O 1
ATOM 874 N N . GLU A 1 118 ? 15.599 -8.126 -47.132 1.00 85.88 118 GLU A N 1
ATOM 875 C CA . GLU A 1 118 ? 14.503 -7.229 -46.766 1.00 85.88 118 GLU A CA 1
ATOM 876 C C . GLU A 1 118 ? 13.654 -7.851 -45.646 1.00 85.88 118 GLU A C 1
ATOM 878 O O . GLU A 1 118 ? 13.531 -9.073 -45.542 1.00 85.88 118 GLU A O 1
ATOM 883 N N . PHE A 1 119 ? 13.105 -6.998 -44.783 1.00 82.69 119 PHE A N 1
ATOM 884 C CA . PHE A 1 119 ? 12.205 -7.416 -43.711 1.00 82.69 119 PHE A CA 1
ATOM 885 C C . PHE A 1 119 ? 10.923 -8.019 -44.294 1.00 82.69 119 PHE A C 1
ATOM 887 O O . PHE A 1 119 ? 10.359 -7.454 -45.230 1.00 82.69 119 PHE A O 1
ATOM 894 N N . ASP A 1 120 ? 10.440 -9.128 -43.726 1.00 83.69 120 ASP A N 1
ATOM 895 C CA . ASP A 1 120 ? 9.186 -9.761 -44.142 1.00 83.69 120 ASP A CA 1
ATOM 896 C C . ASP A 1 120 ? 8.067 -9.519 -43.106 1.00 83.69 120 ASP A C 1
ATOM 898 O O . ASP A 1 120 ? 8.047 -10.169 -42.051 1.00 83.69 120 ASP A O 1
ATOM 902 N N . PRO A 1 121 ? 7.065 -8.667 -43.414 1.00 78.31 121 PRO A N 1
ATOM 903 C CA . PRO A 1 121 ? 5.899 -8.446 -42.556 1.00 78.31 121 PRO A CA 1
ATOM 904 C C . PRO A 1 121 ? 5.036 -9.698 -42.317 1.00 78.31 121 PRO A C 1
ATOM 906 O O . PRO A 1 121 ? 4.199 -9.704 -41.412 1.00 78.31 121 PRO A O 1
ATOM 909 N N . SER A 1 122 ? 5.198 -10.779 -43.095 1.00 82.25 122 SER A N 1
ATOM 910 C CA . SER A 1 122 ? 4.539 -12.061 -42.798 1.00 82.25 122 SER A CA 1
ATOM 911 C C . SER A 1 122 ? 5.015 -12.657 -41.470 1.00 82.25 122 SER A C 1
ATOM 913 O O . SER A 1 122 ? 4.222 -13.267 -40.752 1.00 82.25 122 SER A O 1
ATOM 915 N N . THR A 1 123 ? 6.265 -12.387 -41.080 1.00 82.75 123 THR A N 1
ATOM 916 C CA . THR A 1 123 ? 6.848 -12.867 -39.820 1.00 82.75 123 THR A CA 1
ATOM 917 C C . THR A 1 123 ? 6.203 -12.221 -38.590 1.00 82.75 123 THR A C 1
ATOM 919 O O . THR A 1 123 ? 6.152 -12.853 -37.537 1.00 82.75 123 THR A O 1
ATOM 922 N N . VAL A 1 124 ? 5.661 -11.001 -38.714 1.00 83.19 124 VAL A N 1
ATOM 923 C CA . VAL A 1 124 ? 4.887 -10.331 -37.650 1.00 83.19 124 VAL A CA 1
ATOM 924 C C . VAL A 1 124 ? 3.485 -10.927 -37.553 1.00 83.19 124 VAL A C 1
ATOM 926 O O . VAL A 1 124 ? 3.041 -11.260 -36.458 1.00 83.19 124 VAL A O 1
ATOM 929 N N . ARG A 1 125 ? 2.808 -11.144 -38.691 1.00 84.88 125 ARG A N 1
ATOM 930 C CA . ARG A 1 125 ? 1.484 -11.798 -38.717 1.00 84.88 125 ARG A CA 1
ATOM 931 C C . ARG A 1 125 ? 1.534 -13.204 -38.120 1.00 84.88 125 ARG A C 1
ATOM 933 O O . ARG A 1 125 ? 0.703 -13.542 -37.284 1.00 84.88 125 ARG A O 1
ATOM 940 N N . LYS A 1 126 ? 2.557 -13.988 -38.469 1.00 86.88 126 LYS A N 1
ATOM 941 C CA . LYS A 1 126 ? 2.775 -15.308 -37.872 1.00 86.88 126 LYS A CA 1
ATOM 942 C C . LYS A 1 126 ? 3.049 -15.218 -36.363 1.00 86.88 126 LYS A C 1
ATOM 944 O O . LYS A 1 126 ? 2.461 -15.984 -35.609 1.00 86.88 126 LYS A O 1
ATOM 949 N N . ALA A 1 127 ? 3.882 -14.272 -35.918 1.00 87.31 127 ALA A N 1
ATOM 950 C CA . ALA A 1 127 ? 4.146 -14.059 -34.493 1.00 87.31 127 ALA A CA 1
ATOM 951 C C . ALA A 1 127 ? 2.870 -13.698 -33.707 1.00 87.31 127 ALA A C 1
ATOM 953 O O . ALA A 1 127 ? 2.692 -14.181 -32.595 1.00 87.31 127 ALA A O 1
ATOM 954 N N . VAL A 1 128 ? 1.946 -12.929 -34.296 1.00 91.50 128 VAL A N 1
ATOM 955 C CA . VAL A 1 128 ? 0.611 -12.659 -33.726 1.00 91.50 128 VAL A CA 1
ATOM 956 C C . VAL A 1 128 ? -0.219 -13.943 -33.588 1.00 91.50 128 VAL A C 1
ATOM 958 O O . VAL A 1 128 ? -0.743 -14.219 -32.510 1.00 91.50 128 VAL A O 1
ATOM 961 N N . GLU A 1 129 ? -0.293 -14.772 -34.634 1.00 89.94 129 GLU A N 1
ATOM 962 C CA . GLU A 1 129 ? -1.020 -16.052 -34.591 1.00 89.94 129 GLU A CA 1
ATOM 963 C C . GLU A 1 129 ? -0.412 -17.064 -33.602 1.00 89.94 129 GLU A C 1
ATOM 965 O O . GLU A 1 129 ? -1.142 -17.833 -32.972 1.00 89.94 129 GLU A O 1
ATOM 970 N N . ASP A 1 130 ? 0.919 -17.097 -33.479 1.00 91.56 130 ASP A N 1
ATOM 971 C CA . ASP A 1 130 ? 1.635 -17.905 -32.486 1.00 91.56 130 ASP A CA 1
ATOM 972 C C . ASP A 1 130 ? 1.430 -17.344 -31.060 1.00 91.56 130 ASP A C 1
ATOM 974 O O . ASP A 1 130 ? 1.278 -18.126 -30.118 1.00 91.56 130 ASP A O 1
ATOM 978 N N . ALA A 1 131 ? 1.339 -16.017 -30.892 1.00 93.50 131 ALA A N 1
ATOM 979 C CA . ALA A 1 131 ? 1.110 -15.362 -29.603 1.00 93.50 131 ALA A CA 1
ATOM 980 C C . ALA A 1 131 ? -0.306 -15.586 -29.062 1.00 93.50 131 ALA A C 1
ATOM 982 O O . ALA A 1 131 ? -0.444 -15.964 -27.901 1.00 93.50 131 ALA A O 1
ATOM 983 N N . ASP A 1 132 ? -1.348 -15.428 -29.885 1.00 93.31 132 ASP A N 1
ATOM 984 C CA . ASP A 1 132 ? -2.731 -15.715 -29.473 1.00 93.31 132 ASP A CA 1
ATOM 985 C C . ASP A 1 132 ? -2.901 -17.191 -29.072 1.00 93.31 132 ASP A C 1
ATOM 987 O O . ASP A 1 132 ? -3.537 -17.500 -28.060 1.00 93.31 132 ASP A O 1
ATOM 991 N N . ARG A 1 133 ? -2.264 -18.115 -29.810 1.00 94.12 133 ARG A N 1
ATOM 992 C CA . ARG A 1 133 ? -2.243 -19.544 -29.459 1.00 94.12 133 ARG A CA 1
ATOM 993 C C . ARG A 1 133 ? -1.485 -19.823 -28.162 1.00 94.12 133 ARG A C 1
ATOM 995 O O . ARG A 1 133 ? -1.942 -20.654 -27.384 1.00 94.12 133 ARG A O 1
ATOM 1002 N N . TRP A 1 134 ? -0.361 -19.154 -27.908 1.00 95.12 134 TRP A N 1
ATOM 1003 C CA . TRP A 1 134 ? 0.401 -19.327 -26.668 1.00 95.12 134 TRP A CA 1
ATOM 1004 C C . TRP A 1 134 ? -0.315 -18.741 -25.447 1.00 95.12 134 TRP A C 1
ATOM 1006 O O . TRP A 1 134 ? -0.419 -19.432 -24.434 1.00 95.12 134 TRP A O 1
ATOM 1016 N N . LEU A 1 135 ? -0.866 -17.526 -25.547 1.00 93.56 135 LEU A N 1
ATOM 1017 C CA . LEU A 1 135 ? -1.644 -16.892 -24.474 1.00 93.56 135 LEU A CA 1
ATOM 1018 C C . LEU A 1 135 ? -2.789 -17.805 -24.012 1.00 93.56 135 LEU A C 1
ATOM 1020 O O . LEU A 1 135 ? -2.952 -18.024 -22.815 1.00 93.56 135 LEU A O 1
ATOM 1024 N N . ALA A 1 136 ? -3.499 -18.433 -24.955 1.00 92.75 136 ALA A N 1
ATOM 1025 C CA . ALA A 1 136 ? -4.566 -19.395 -24.674 1.00 92.75 136 ALA A CA 1
ATOM 1026 C C . ALA A 1 136 ? -4.108 -20.710 -23.994 1.00 92.75 136 ALA A C 1
ATOM 1028 O O . ALA A 1 136 ? -4.955 -21.513 -23.602 1.00 92.75 136 ALA A O 1
ATOM 1029 N N . THR A 1 137 ? -2.798 -20.950 -23.843 1.00 95.06 137 THR A N 1
ATOM 1030 C CA . THR A 1 137 ? -2.242 -22.082 -23.069 1.00 95.06 137 THR A CA 1
ATOM 1031 C C . THR A 1 137 ? -1.763 -21.704 -21.665 1.00 95.06 137 THR A C 1
ATOM 1033 O O . THR A 1 137 ? -1.398 -22.592 -20.892 1.00 95.06 137 THR A O 1
ATOM 1036 N N . LEU A 1 138 ? -1.752 -20.414 -21.312 1.00 91.94 138 LEU A N 1
ATOM 1037 C CA . LEU A 1 138 ? -1.266 -19.955 -20.012 1.00 91.94 138 LEU A CA 1
ATOM 1038 C C . LEU A 1 138 ? -2.301 -20.165 -18.892 1.00 91.94 138 LEU A C 1
ATOM 1040 O O . LEU A 1 138 ? -3.507 -20.049 -19.117 1.00 91.94 138 LEU A O 1
ATOM 1044 N N . PRO A 1 139 ? -1.856 -20.395 -17.642 1.00 90.44 139 PRO A N 1
ATOM 1045 C CA . PRO A 1 139 ? -2.699 -20.188 -16.470 1.00 90.44 139 PRO A CA 1
ATOM 1046 C C . PRO A 1 139 ? -3.204 -18.731 -16.417 1.00 90.44 139 PRO A C 1
ATOM 1048 O O . PRO A 1 139 ? -2.415 -17.828 -16.700 1.00 90.44 139 PRO A O 1
ATOM 1051 N N . PRO A 1 140 ? -4.442 -18.451 -15.958 1.00 85.06 140 PRO A N 1
ATOM 1052 C CA . PRO A 1 140 ? -5.008 -17.092 -15.966 1.00 85.06 140 PRO A CA 1
ATOM 1053 C C . PRO A 1 140 ? -4.183 -16.022 -15.228 1.00 85.06 140 PRO A C 1
ATOM 1055 O O . PRO A 1 140 ? -4.291 -14.834 -15.524 1.00 85.06 140 PRO A O 1
ATOM 1058 N N . GLN A 1 141 ? -3.346 -16.426 -14.266 1.00 82.31 141 GLN A N 1
ATOM 1059 C CA . GLN A 1 141 ? -2.417 -15.525 -13.575 1.00 82.31 141 GLN A CA 1
ATOM 1060 C C . GLN A 1 141 ? -1.252 -15.098 -14.485 1.00 82.31 141 GLN A C 1
ATOM 1062 O O . GLN A 1 141 ? -0.979 -13.905 -14.597 1.00 82.31 141 GLN A O 1
ATOM 1067 N N . ASP A 1 142 ? -0.622 -16.043 -15.190 1.00 86.00 142 ASP A N 1
ATOM 1068 C CA . ASP A 1 142 ? 0.467 -15.762 -16.136 1.00 86.00 142 ASP A CA 1
ATOM 1069 C C . ASP A 1 142 ? -0.060 -15.068 -17.408 1.00 86.00 142 ASP A C 1
ATOM 1071 O O . ASP A 1 142 ? 0.602 -14.167 -17.921 1.00 86.00 142 ASP A O 1
ATOM 1075 N N . GLU A 1 143 ? -1.278 -15.394 -17.869 1.00 89.38 143 GLU A N 1
ATOM 1076 C CA . GLU A 1 143 ? -1.976 -14.649 -18.935 1.00 89.38 143 GLU A CA 1
ATOM 1077 C C . GLU A 1 143 ? -2.163 -13.176 -18.536 1.00 89.38 143 GLU A C 1
ATOM 1079 O O . GLU A 1 143 ? -1.817 -12.266 -19.294 1.00 89.38 143 GLU A O 1
ATOM 1084 N N . SER A 1 144 ? -2.644 -12.924 -17.312 1.00 86.38 144 SER A N 1
ATOM 1085 C CA . SER A 1 144 ? -2.813 -11.566 -16.793 1.00 86.38 144 SER A CA 1
ATOM 1086 C C . SER A 1 144 ? -1.481 -10.818 -16.677 1.00 86.38 144 SER A C 1
ATOM 1088 O O . SER A 1 144 ? -1.450 -9.617 -16.944 1.00 86.38 144 SER A O 1
ATOM 1090 N N . VAL A 1 145 ? -0.383 -11.486 -16.304 1.00 88.75 145 VAL A N 1
ATOM 1091 C CA . VAL A 1 145 ? 0.953 -10.866 -16.292 1.00 88.75 145 VAL A CA 1
ATOM 1092 C C . VAL A 1 145 ? 1.407 -10.542 -17.718 1.00 88.75 145 VAL A C 1
ATOM 1094 O O . VAL A 1 145 ? 1.802 -9.406 -17.963 1.00 88.75 145 VAL A O 1
ATOM 1097 N N . ALA A 1 146 ? 1.279 -11.465 -18.678 1.00 91.44 146 ALA A N 1
ATOM 1098 C CA . ALA A 1 146 ? 1.645 -11.231 -20.079 1.00 91.44 146 ALA A CA 1
ATOM 1099 C C . ALA A 1 146 ? 0.856 -10.068 -20.712 1.00 91.44 146 ALA A C 1
ATOM 1101 O O . ALA A 1 146 ? 1.447 -9.180 -21.332 1.00 91.44 146 ALA A O 1
ATOM 1102 N N . ARG A 1 147 ? -0.461 -10.004 -20.472 1.00 90.44 147 ARG A N 1
ATOM 1103 C CA . ARG A 1 147 ? -1.324 -8.875 -20.855 1.00 90.44 147 ARG A CA 1
ATOM 1104 C C . ARG A 1 147 ? -0.842 -7.553 -20.259 1.00 90.44 147 ARG A C 1
ATOM 1106 O O . ARG A 1 147 ? -0.713 -6.561 -20.974 1.00 90.44 147 ARG A O 1
ATOM 1113 N N . CYS A 1 148 ? -0.562 -7.529 -18.958 1.00 88.62 148 CYS A N 1
ATOM 1114 C CA . CYS A 1 148 ? -0.105 -6.323 -18.272 1.00 88.62 148 CYS A CA 1
ATOM 1115 C C . CYS A 1 148 ? 1.323 -5.913 -18.671 1.00 88.62 148 CYS A C 1
ATOM 1117 O O . CYS A 1 148 ? 1.627 -4.724 -18.648 1.00 88.62 148 CYS A O 1
ATOM 1119 N N . VAL A 1 149 ? 2.197 -6.849 -19.060 1.00 91.12 149 VAL A N 1
ATOM 1120 C CA . VAL A 1 149 ? 3.499 -6.542 -19.677 1.00 91.12 149 VAL A CA 1
ATOM 1121 C C . VAL A 1 149 ? 3.280 -5.845 -21.019 1.00 91.12 149 VAL A C 1
ATOM 1123 O O . VAL A 1 149 ? 3.792 -4.744 -21.203 1.00 91.12 149 VAL A O 1
ATOM 1126 N N . LEU A 1 150 ? 2.462 -6.409 -21.915 1.00 92.44 150 LEU A N 1
ATOM 1127 C CA . LEU A 1 150 ? 2.170 -5.810 -23.225 1.00 92.44 150 LEU A CA 1
ATOM 1128 C C . LEU A 1 150 ? 1.547 -4.411 -23.096 1.00 92.44 150 LEU A C 1
ATOM 1130 O O . LEU A 1 150 ? 2.060 -3.462 -23.679 1.00 92.44 150 LEU A O 1
ATOM 1134 N N . LEU A 1 151 ? 0.540 -4.233 -22.234 1.00 90.56 151 LEU A N 1
ATOM 1135 C CA . LEU A 1 151 ? -0.074 -2.924 -21.942 1.00 90.56 151 LEU A CA 1
ATOM 1136 C C . LEU A 1 151 ? 0.878 -1.886 -21.313 1.00 90.56 151 LEU A C 1
ATOM 1138 O O . LEU A 1 151 ? 0.509 -0.718 -21.181 1.00 90.56 151 LEU A O 1
ATOM 1142 N N . ARG A 1 152 ? 2.093 -2.282 -20.918 1.00 90.62 152 ARG A N 1
ATOM 1143 C CA . ARG A 1 152 ? 3.162 -1.393 -20.430 1.00 90.62 152 ARG A CA 1
ATOM 1144 C C . ARG A 1 152 ? 4.210 -1.075 -21.506 1.00 90.62 152 ARG A C 1
ATOM 1146 O O . ARG A 1 152 ? 5.097 -0.265 -21.251 1.00 90.62 152 ARG A O 1
ATOM 1153 N N . LEU A 1 153 ? 4.069 -1.647 -22.704 1.00 91.62 153 LEU A N 1
ATOM 1154 C CA . LEU A 1 153 ? 4.828 -1.309 -23.914 1.00 91.62 153 LEU A CA 1
ATOM 1155 C C . LEU A 1 153 ? 4.050 -0.369 -24.859 1.00 91.62 153 LEU A C 1
ATOM 1157 O O . LEU A 1 153 ? 4.552 -0.011 -25.924 1.00 91.62 153 LEU A O 1
ATOM 1161 N N . ALA A 1 154 ? 2.844 0.061 -24.465 1.00 91.06 154 ALA A N 1
ATOM 1162 C CA . ALA A 1 154 ? 2.057 1.092 -25.140 1.00 91.06 154 ALA A CA 1
ATOM 1163 C C . ALA A 1 154 ? 1.642 2.209 -24.169 1.00 91.06 154 ALA A C 1
ATOM 1165 O O . ALA A 1 154 ? 0.966 1.976 -23.164 1.00 91.06 154 ALA A O 1
ATOM 1166 N N . ARG A 1 155 ? 2.001 3.452 -24.492 1.00 89.44 155 ARG A N 1
ATOM 1167 C CA . ARG A 1 155 ? 1.603 4.655 -23.754 1.00 89.44 155 ARG A CA 1
ATOM 1168 C C . ARG A 1 155 ? 0.376 5.279 -24.408 1.00 89.44 155 ARG A C 1
ATOM 1170 O O . ARG A 1 155 ? 0.442 5.687 -25.561 1.00 89.44 155 ARG A O 1
ATOM 1177 N N . LEU A 1 156 ? -0.718 5.417 -23.656 1.00 90.25 156 LEU A N 1
ATOM 1178 C CA . LEU A 1 156 ? -1.861 6.230 -24.082 1.00 90.25 156 LEU A CA 1
ATOM 1179 C C . LEU A 1 156 ? -1.498 7.720 -23.990 1.00 90.25 156 LEU A C 1
ATOM 1181 O O . LEU A 1 156 ? -1.118 8.202 -22.912 1.00 90.25 156 LEU A O 1
ATOM 1185 N N . GLY A 1 157 ? -1.619 8.419 -25.117 1.00 85.00 157 GLY A N 1
ATOM 1186 C CA . GLY A 1 157 ? -1.283 9.826 -25.306 1.00 85.00 157 GLY A CA 1
ATOM 1187 C C . GLY A 1 157 ? -2.108 10.790 -24.451 1.00 85.00 157 GLY A C 1
ATOM 1188 O O . GLY A 1 157 ? -3.084 10.417 -23.792 1.00 85.00 157 GLY A O 1
ATOM 1189 N N . ALA A 1 158 ? -1.701 12.061 -24.445 1.00 76.50 158 ALA A N 1
ATOM 1190 C CA . ALA A 1 158 ? -2.399 13.129 -23.721 1.00 76.50 158 ALA A CA 1
ATOM 1191 C C . ALA A 1 158 ? -3.762 13.498 -24.346 1.00 76.50 158 ALA A C 1
ATOM 1193 O O . ALA A 1 158 ? -4.592 14.110 -23.683 1.00 76.50 158 ALA A O 1
ATOM 1194 N N . ASP A 1 159 ? -4.000 13.086 -25.593 1.00 81.75 159 ASP A N 1
ATOM 1195 C CA . ASP A 1 159 ? -5.294 13.138 -26.283 1.00 81.75 159 ASP A CA 1
ATOM 1196 C C . ASP A 1 159 ? -6.305 12.092 -25.766 1.00 81.75 159 ASP A C 1
ATOM 1198 O O . ASP A 1 159 ? -7.494 12.181 -26.060 1.00 81.75 159 ASP A O 1
ATOM 1202 N N . GLY A 1 160 ? -5.834 11.087 -25.016 1.00 80.94 160 GLY A N 1
ATOM 1203 C CA . GLY A 1 160 ? -6.624 9.937 -24.582 1.00 80.94 160 GLY A CA 1
ATOM 1204 C C . GLY A 1 160 ? -6.979 8.946 -25.696 1.00 80.94 160 GLY A C 1
ATOM 1205 O O . GLY A 1 160 ? -7.778 8.049 -25.440 1.00 80.94 160 GLY A O 1
ATOM 1206 N N . GLN A 1 161 ? -6.405 9.082 -26.899 1.00 82.25 161 GLN A N 1
ATOM 1207 C CA . GLN A 1 161 ? -6.830 8.355 -28.102 1.00 82.25 161 GLN A CA 1
ATOM 1208 C C . GLN A 1 161 ? -5.699 7.669 -28.880 1.00 82.25 161 GLN A C 1
ATOM 1210 O O . GLN A 1 161 ? -5.920 6.580 -29.418 1.00 82.25 161 GLN A O 1
ATOM 1215 N N . THR A 1 162 ? -4.499 8.245 -28.952 1.00 87.94 162 THR A N 1
ATOM 1216 C CA . THR A 1 162 ? -3.366 7.602 -29.637 1.00 87.94 162 THR A CA 1
ATOM 1217 C C . THR A 1 162 ? -2.544 6.745 -28.673 1.00 87.94 162 THR A C 1
ATOM 1219 O O . THR A 1 162 ? -2.311 7.116 -27.523 1.00 87.94 162 THR A O 1
ATOM 1222 N N . PHE A 1 163 ? -2.108 5.570 -29.135 1.00 91.38 163 PHE A N 1
ATOM 1223 C CA . PHE A 1 163 ? -1.163 4.718 -28.412 1.00 91.38 163 PHE A CA 1
ATOM 1224 C C . PHE A 1 163 ? 0.207 4.794 -29.077 1.00 91.38 163 PHE A C 1
ATOM 1226 O O . PHE A 1 163 ? 0.342 4.521 -30.268 1.00 91.38 163 PHE A O 1
ATOM 1233 N N . GLU A 1 164 ? 1.220 5.142 -28.292 1.00 88.69 164 GLU A N 1
ATOM 1234 C CA . GLU A 1 164 ? 2.613 5.213 -28.724 1.00 88.69 164 GLU A CA 1
ATOM 1235 C C . GLU A 1 164 ? 3.392 4.002 -28.185 1.00 88.69 164 GLU A C 1
ATOM 1237 O O . GLU A 1 164 ? 3.219 3.647 -27.014 1.00 88.69 164 GLU A O 1
ATOM 1242 N N . PRO A 1 165 ? 4.274 3.373 -28.980 1.00 89.12 165 PRO A N 1
ATOM 1243 C CA . PRO A 1 165 ? 5.157 2.317 -28.493 1.00 89.12 165 PRO A CA 1
ATOM 1244 C C . PRO A 1 165 ? 6.171 2.890 -27.490 1.00 89.12 165 PRO A C 1
ATOM 1246 O O . PRO A 1 165 ? 6.746 3.957 -27.711 1.00 89.12 165 PRO A O 1
ATOM 1249 N N . VAL A 1 166 ? 6.415 2.180 -26.388 1.00 88.88 166 VAL A N 1
ATOM 1250 C CA . VAL A 1 166 ? 7.393 2.567 -25.357 1.00 88.88 166 VAL A CA 1
ATOM 1251 C C . VAL A 1 166 ? 8.233 1.376 -24.899 1.00 88.88 166 VAL A C 1
ATOM 1253 O O . VAL A 1 166 ? 7.764 0.239 -24.878 1.00 88.88 166 VAL A O 1
ATOM 1256 N N . SER A 1 167 ? 9.482 1.645 -24.507 1.00 86.50 167 SER A N 1
ATOM 1257 C CA . SER A 1 167 ? 10.372 0.656 -23.890 1.00 86.50 167 SER A CA 1
ATOM 1258 C C . SER A 1 167 ? 10.428 0.833 -22.371 1.00 86.50 167 SER A C 1
ATOM 1260 O O . SER A 1 167 ? 10.536 1.953 -21.867 1.00 86.50 167 SER A O 1
ATOM 1262 N N . THR A 1 168 ? 10.394 -0.277 -21.638 1.00 88.94 168 THR A N 1
ATOM 1263 C CA . THR A 1 168 ? 10.469 -0.338 -20.165 1.00 88.94 168 THR A CA 1
ATOM 1264 C C . THR A 1 168 ? 11.657 -1.199 -19.729 1.00 88.94 168 THR A C 1
ATOM 1266 O O . THR A 1 168 ? 12.205 -1.922 -20.552 1.00 88.94 168 THR A O 1
ATOM 1269 N N . THR A 1 169 ? 12.079 -1.152 -18.465 1.00 89.50 169 THR A N 1
ATOM 1270 C CA . THR A 1 169 ? 13.081 -2.092 -17.917 1.00 89.50 169 THR A CA 1
ATOM 1271 C C . THR A 1 169 ? 12.416 -3.279 -17.223 1.00 89.50 169 THR A C 1
ATOM 1273 O O . THR A 1 169 ? 11.280 -3.154 -16.753 1.00 89.50 169 THR A O 1
ATOM 1276 N N . LYS A 1 170 ? 13.122 -4.413 -17.103 1.00 88.56 170 LYS A N 1
ATOM 1277 C CA . LYS A 1 170 ? 12.669 -5.552 -16.284 1.00 88.56 170 LYS A CA 1
ATOM 1278 C C . LYS A 1 170 ? 12.422 -5.159 -14.823 1.00 88.56 170 LYS A C 1
ATOM 1280 O O . LYS A 1 170 ? 11.390 -5.541 -14.278 1.00 88.56 170 LYS A O 1
ATOM 1285 N N . ALA A 1 171 ? 13.263 -4.305 -14.233 1.00 86.25 171 ALA A N 1
ATOM 1286 C CA . ALA A 1 171 ? 13.030 -3.725 -12.903 1.00 86.25 171 ALA A CA 1
ATOM 1287 C C . ALA A 1 171 ? 11.633 -3.078 -12.770 1.00 86.25 171 ALA A C 1
ATOM 1289 O O . ALA A 1 171 ? 10.840 -3.476 -11.919 1.00 86.25 171 ALA A O 1
ATOM 1290 N N . ALA A 1 172 ? 11.271 -2.176 -13.692 1.00 83.81 172 ALA A N 1
ATOM 1291 C CA . ALA A 1 172 ? 9.971 -1.496 -13.688 1.00 83.81 172 ALA A CA 1
ATOM 1292 C C . ALA A 1 172 ? 8.776 -2.434 -13.980 1.00 83.81 172 ALA A C 1
ATOM 1294 O O . ALA A 1 172 ? 7.610 -2.069 -13.751 1.00 83.81 172 ALA A O 1
ATOM 1295 N N . LEU A 1 173 ? 9.039 -3.645 -14.491 1.00 86.25 173 LEU A N 1
ATOM 1296 C CA . LEU A 1 173 ? 8.066 -4.732 -14.512 1.00 86.25 173 LEU A CA 1
ATOM 1297 C C . LEU A 1 173 ? 7.922 -5.348 -13.111 1.00 86.25 173 LEU A C 1
ATOM 1299 O O . LEU A 1 173 ? 6.808 -5.326 -12.584 1.00 86.25 173 LEU A O 1
ATOM 1303 N N . TYR A 1 174 ? 9.016 -5.808 -12.495 1.00 85.50 174 TYR A N 1
ATOM 1304 C CA . TYR A 1 174 ? 9.025 -6.429 -11.161 1.00 85.50 174 TYR A CA 1
ATOM 1305 C C . TYR A 1 174 ? 8.355 -5.571 -10.075 1.00 85.50 174 TYR A C 1
ATOM 1307 O O . TYR A 1 174 ? 7.544 -6.099 -9.322 1.00 85.50 174 TYR A O 1
ATOM 1315 N N . ASP A 1 175 ? 8.581 -4.251 -10.058 1.00 75.00 175 ASP A N 1
ATOM 1316 C CA . ASP A 1 175 ? 8.022 -3.308 -9.062 1.00 75.00 175 ASP A CA 1
ATOM 1317 C C . ASP A 1 175 ? 6.482 -3.336 -8.911 1.00 75.00 175 ASP A C 1
ATOM 1319 O O . ASP A 1 175 ? 5.922 -2.768 -7.970 1.00 75.00 175 ASP A O 1
ATOM 1323 N N . VAL A 1 176 ? 5.764 -3.940 -9.865 1.00 69.00 176 VAL A N 1
ATOM 1324 C CA . VAL A 1 176 ? 4.295 -3.898 -9.956 1.00 69.00 176 VAL A CA 1
ATOM 1325 C C . VAL A 1 176 ? 3.636 -5.284 -9.932 1.00 69.00 176 VAL A C 1
ATOM 1327 O O . VAL A 1 176 ? 2.430 -5.368 -9.682 1.00 69.00 176 VAL A O 1
ATOM 1330 N N . PHE A 1 177 ? 4.395 -6.368 -10.111 1.00 72.31 177 PHE A N 1
ATOM 1331 C CA . PHE A 1 177 ? 3.881 -7.742 -10.072 1.00 72.31 177 PHE A CA 1
ATOM 1332 C C . PHE A 1 177 ? 4.380 -8.483 -8.827 1.00 72.31 177 PHE A C 1
ATOM 1334 O O . PHE A 1 177 ? 5.533 -8.372 -8.441 1.00 72.31 177 PHE A O 1
ATOM 1341 N N . SER A 1 178 ? 3.531 -9.301 -8.202 1.00 63.25 178 SER A N 1
ATOM 1342 C CA . SER A 1 178 ? 3.882 -10.015 -6.958 1.00 63.25 178 SER A CA 1
ATOM 1343 C C . SER A 1 178 ? 4.758 -11.266 -7.154 1.00 63.25 178 SER A C 1
ATOM 1345 O O . SER A 1 178 ? 4.926 -12.041 -6.217 1.00 63.25 178 SER A O 1
ATOM 1347 N N . SER A 1 179 ? 5.276 -11.502 -8.363 1.00 80.94 179 SER A N 1
ATOM 1348 C CA . SER A 1 179 ? 6.101 -12.663 -8.713 1.00 80.94 179 SER A CA 1
ATOM 1349 C C . SER A 1 179 ? 7.007 -12.327 -9.899 1.00 80.94 179 SER A C 1
ATOM 1351 O O . SER A 1 179 ? 6.542 -12.285 -11.040 1.00 80.94 179 SER A O 1
ATOM 1353 N N . ASN A 1 180 ? 8.302 -12.124 -9.639 1.00 86.75 180 ASN A N 1
ATOM 1354 C CA . ASN A 1 180 ? 9.293 -11.855 -10.687 1.00 86.75 180 ASN A CA 1
ATOM 1355 C C . ASN A 1 180 ? 9.394 -13.032 -11.668 1.00 86.75 180 ASN A C 1
ATOM 1357 O O . ASN A 1 180 ? 9.413 -12.816 -12.872 1.00 86.75 180 ASN A O 1
ATOM 1361 N N . GLU A 1 181 ? 9.320 -14.275 -11.178 1.00 88.50 181 GLU A N 1
ATOM 1362 C CA . GLU A 1 181 ? 9.316 -15.477 -12.025 1.00 88.50 181 GLU A CA 1
ATOM 1363 C C . GLU A 1 181 ? 8.190 -15.470 -13.069 1.00 88.50 181 GLU A C 1
ATOM 1365 O O . GLU A 1 181 ? 8.380 -15.935 -14.190 1.00 88.50 181 GLU A O 1
ATOM 1370 N N . SER A 1 182 ? 7.009 -14.952 -12.715 1.00 87.75 182 SER A N 1
ATOM 1371 C CA . SER A 1 182 ? 5.873 -14.863 -13.643 1.00 87.75 182 SER A CA 1
ATOM 1372 C C . SER A 1 182 ? 6.099 -13.778 -14.701 1.00 87.75 182 SER A C 1
ATOM 1374 O O . SER A 1 182 ? 5.680 -13.936 -15.845 1.00 87.75 182 SER A O 1
ATOM 1376 N N . VAL A 1 183 ? 6.823 -12.708 -14.348 1.00 90.25 183 VAL A N 1
ATOM 1377 C CA . VAL A 1 183 ? 7.284 -11.683 -15.297 1.00 90.25 183 VAL A CA 1
ATOM 1378 C C . VAL A 1 183 ? 8.336 -12.257 -16.241 1.00 90.25 183 VAL A C 1
ATOM 1380 O O . VAL A 1 183 ? 8.194 -12.089 -17.448 1.00 90.25 183 VAL A O 1
ATOM 1383 N N . ASP A 1 184 ? 9.343 -12.971 -15.733 1.00 91.38 184 ASP A N 1
ATOM 1384 C CA . ASP A 1 184 ? 10.363 -13.614 -16.569 1.00 91.38 184 ASP A CA 1
ATOM 1385 C C . ASP A 1 184 ? 9.743 -14.657 -17.508 1.00 91.38 184 ASP A C 1
ATOM 1387 O O . ASP A 1 184 ? 10.014 -14.624 -18.705 1.00 91.38 184 ASP A O 1
ATOM 1391 N N . ARG A 1 185 ? 8.827 -15.517 -17.029 1.00 91.25 185 ARG A N 1
ATOM 1392 C CA . ARG A 1 185 ? 8.081 -16.447 -17.903 1.00 91.25 185 ARG A CA 1
ATOM 1393 C C . ARG A 1 185 ? 7.305 -15.711 -18.997 1.00 91.25 185 ARG A C 1
ATOM 1395 O O . ARG A 1 185 ? 7.359 -16.126 -20.156 1.00 91.25 185 ARG A O 1
ATOM 1402 N N . ALA A 1 186 ? 6.611 -14.625 -18.653 1.00 92.75 186 ALA A N 1
ATOM 1403 C CA . ALA A 1 186 ? 5.841 -13.840 -19.613 1.00 92.75 186 ALA A CA 1
ATOM 1404 C C . ALA A 1 186 ? 6.738 -13.147 -20.655 1.00 92.75 186 ALA A C 1
ATOM 1406 O O . ALA A 1 186 ? 6.479 -13.255 -21.853 1.00 92.75 186 ALA A O 1
ATOM 1407 N N . VAL A 1 187 ? 7.812 -12.481 -20.218 1.00 92.94 187 VAL A N 1
ATOM 1408 C CA . VAL A 1 187 ? 8.766 -11.784 -21.094 1.00 92.94 187 VAL A CA 1
ATOM 1409 C C . VAL A 1 187 ? 9.517 -12.782 -21.978 1.00 92.94 187 VAL A C 1
ATOM 1411 O O . VAL A 1 187 ? 9.539 -12.609 -23.193 1.00 92.94 187 VAL A O 1
ATOM 1414 N N . SER A 1 188 ? 10.068 -13.864 -21.422 1.00 91.38 188 SER A N 1
ATOM 1415 C CA . SER A 1 188 ? 10.759 -14.896 -22.208 1.00 91.38 188 SER A CA 1
ATOM 1416 C C . SER A 1 188 ? 9.832 -15.604 -23.199 1.00 91.38 188 SER A C 1
ATOM 1418 O O . SER A 1 188 ? 10.263 -15.923 -24.305 1.00 91.38 188 SER A O 1
ATOM 1420 N N . GLY A 1 189 ? 8.562 -15.828 -22.843 1.00 92.44 189 GLY A N 1
ATOM 1421 C CA . GLY A 1 189 ? 7.562 -16.397 -23.748 1.00 92.44 189 GLY A CA 1
ATOM 1422 C C . GLY A 1 189 ? 7.243 -15.474 -24.925 1.00 92.44 189 GLY A C 1
ATOM 1423 O O . GLY A 1 189 ? 7.425 -15.860 -26.078 1.00 92.44 189 GLY A O 1
ATOM 1424 N N . LEU A 1 190 ? 6.848 -14.229 -24.640 1.00 93.38 190 LEU A N 1
ATOM 1425 C CA . LEU A 1 190 ? 6.544 -13.213 -25.655 1.00 93.38 190 LEU A CA 1
ATOM 1426 C C . LEU A 1 190 ? 7.752 -12.900 -26.561 1.00 93.38 190 LEU A C 1
ATOM 1428 O O . LEU A 1 190 ? 7.578 -12.673 -27.762 1.00 93.38 190 LEU A O 1
ATOM 1432 N N . ALA A 1 191 ? 8.971 -12.901 -26.008 1.00 89.19 191 ALA A N 1
ATOM 1433 C CA . ALA A 1 191 ? 10.203 -12.690 -26.768 1.00 89.19 191 ALA A CA 1
ATOM 1434 C C . ALA A 1 191 ? 10.494 -13.873 -27.702 1.00 89.19 191 ALA A C 1
ATOM 1436 O O . ALA A 1 191 ? 10.722 -13.674 -28.891 1.00 89.19 191 ALA A O 1
ATOM 1437 N N . LYS A 1 192 ? 10.378 -15.113 -27.205 1.00 87.50 192 LYS A N 1
ATOM 1438 C CA . LYS A 1 192 ? 10.551 -16.341 -28.003 1.00 87.50 192 LYS A CA 1
ATOM 1439 C C . LYS A 1 192 ? 9.546 -16.465 -29.157 1.00 87.50 192 LYS A C 1
ATOM 1441 O O . LYS A 1 192 ? 9.834 -17.123 -30.153 1.00 87.50 192 LYS A O 1
ATOM 1446 N N . ILE A 1 193 ? 8.369 -15.859 -29.023 1.00 89.75 193 ILE A N 1
ATOM 1447 C CA . ILE A 1 193 ? 7.341 -15.806 -30.075 1.00 89.75 193 ILE A CA 1
ATOM 1448 C C . ILE A 1 193 ? 7.627 -14.689 -31.095 1.00 89.75 193 ILE A C 1
ATOM 1450 O O . ILE A 1 193 ? 7.098 -14.709 -32.204 1.00 89.75 193 ILE A O 1
ATOM 1454 N N . GLY A 1 194 ? 8.488 -13.726 -30.756 1.00 85.88 194 GLY A N 1
ATOM 1455 C CA . GLY A 1 194 ? 8.855 -12.627 -31.643 1.00 85.88 194 GLY A CA 1
ATOM 1456 C C . GLY A 1 194 ? 7.779 -11.548 -31.764 1.00 85.88 194 GLY A C 1
ATOM 1457 O O . GLY A 1 194 ? 7.634 -10.967 -32.840 1.00 85.88 194 GLY A O 1
ATOM 1458 N N . VAL A 1 195 ? 7.030 -11.273 -30.685 1.00 90.44 195 VAL A N 1
ATOM 1459 C CA . VAL A 1 195 ? 6.154 -10.082 -30.565 1.00 90.44 195 VAL A CA 1
ATOM 1460 C C . VAL A 1 195 ? 6.782 -8.962 -29.724 1.00 90.44 195 VAL A C 1
ATOM 1462 O O . VAL A 1 195 ? 6.480 -7.787 -29.931 1.00 90.44 195 VAL A O 1
ATOM 1465 N N . ILE A 1 196 ? 7.711 -9.291 -28.827 1.00 91.06 196 ILE A N 1
ATOM 1466 C CA . ILE A 1 196 ? 8.552 -8.313 -28.121 1.00 91.06 196 ILE A CA 1
ATOM 1467 C C . ILE A 1 196 ? 10.029 -8.617 -28.369 1.00 91.06 196 ILE A C 1
ATOM 1469 O O . ILE A 1 196 ? 10.386 -9.728 -28.755 1.00 91.06 196 ILE A O 1
ATOM 1473 N N . GLN A 1 197 ? 10.876 -7.630 -28.117 1.00 84.19 197 GLN A N 1
ATOM 1474 C CA . GLN A 1 197 ? 12.327 -7.763 -28.066 1.00 84.19 197 GLN A CA 1
ATOM 1475 C C . GLN A 1 197 ? 12.817 -7.423 -26.654 1.00 84.19 197 GLN A C 1
ATOM 1477 O O . GLN A 1 197 ? 12.151 -6.697 -25.907 1.00 84.19 197 GLN A O 1
ATOM 1482 N N . VAL A 1 198 ? 13.986 -7.956 -26.297 1.00 87.38 198 VAL A N 1
ATOM 1483 C CA . VAL A 1 198 ? 14.685 -7.644 -25.047 1.00 87.38 198 VAL A CA 1
ATOM 1484 C C . VAL A 1 198 ? 16.103 -7.205 -25.396 1.00 87.38 198 VAL A C 1
ATOM 1486 O O . VAL A 1 198 ? 16.887 -8.006 -25.891 1.00 87.38 198 VAL A O 1
ATOM 1489 N N . THR A 1 199 ? 16.435 -5.936 -25.160 1.00 81.69 199 THR A N 1
ATOM 1490 C CA . THR A 1 199 ? 17.796 -5.412 -25.330 1.00 81.69 199 THR A CA 1
ATOM 1491 C C . THR A 1 199 ? 18.556 -5.522 -24.017 1.00 81.69 199 THR A C 1
ATOM 1493 O O . THR A 1 199 ? 18.085 -5.075 -22.966 1.00 81.69 199 THR A O 1
ATOM 1496 N N . LYS A 1 200 ? 19.763 -6.080 -24.091 1.00 78.06 200 LYS A N 1
ATOM 1497 C CA . LYS A 1 200 ? 20.651 -6.289 -22.951 1.00 78.06 200 LYS A CA 1
ATOM 1498 C C . LYS A 1 200 ? 20.978 -4.994 -22.192 1.00 78.06 200 LYS A C 1
ATOM 1500 O O . LYS A 1 200 ? 21.345 -3.988 -22.796 1.00 78.06 200 LYS A O 1
ATOM 1505 N N . GLY A 1 201 ? 20.869 -5.041 -20.863 1.00 76.75 201 GLY A N 1
ATOM 1506 C CA . GLY A 1 201 ? 21.300 -3.975 -19.953 1.00 76.75 201 GLY A CA 1
ATOM 1507 C C . GLY A 1 201 ? 22.680 -4.235 -19.338 1.00 76.75 201 GLY A C 1
ATOM 1508 O O . GLY A 1 201 ? 23.299 -5.272 -19.578 1.00 76.75 201 GLY A O 1
ATOM 1509 N N . GLU A 1 202 ? 23.151 -3.307 -18.499 1.00 75.50 202 GLU A N 1
ATOM 1510 C CA . GLU A 1 202 ? 24.362 -3.505 -17.676 1.00 75.50 202 GLU A CA 1
ATOM 1511 C C . GLU A 1 202 ? 24.173 -4.618 -16.627 1.00 75.50 202 GLU A C 1
ATOM 1513 O O . GLU A 1 202 ? 25.122 -5.320 -16.279 1.00 75.50 202 GLU A O 1
ATOM 1518 N N . THR A 1 203 ? 22.932 -4.814 -16.172 1.00 83.06 203 THR A N 1
ATOM 1519 C CA . THR A 1 203 ? 22.484 -5.926 -15.321 1.00 83.06 203 THR A CA 1
ATOM 1520 C C . THR A 1 203 ? 21.206 -6.555 -15.907 1.00 83.06 203 THR A C 1
ATOM 1522 O O . THR A 1 203 ? 20.544 -5.909 -16.730 1.00 83.06 203 THR A O 1
ATOM 1525 N N . PRO A 1 204 ? 20.809 -7.776 -15.492 1.00 79.69 204 PRO A N 1
ATOM 1526 C CA . PRO A 1 204 ? 19.565 -8.409 -15.945 1.00 79.69 204 PRO A CA 1
ATOM 1527 C C . PRO A 1 204 ? 18.304 -7.579 -15.653 1.00 79.69 204 PRO A C 1
ATOM 1529 O O . PRO A 1 204 ? 17.347 -7.591 -16.419 1.00 79.69 204 PRO A O 1
ATOM 1532 N N . GLU A 1 205 ? 18.290 -6.812 -14.565 1.00 81.31 205 GLU A N 1
ATOM 1533 C CA . GLU A 1 205 ? 17.167 -5.949 -14.176 1.00 81.31 205 GLU A CA 1
ATOM 1534 C C . GLU A 1 205 ? 17.097 -4.672 -15.034 1.00 81.31 205 GLU A C 1
ATOM 1536 O O . GLU A 1 205 ? 16.017 -4.102 -15.227 1.00 81.31 205 GLU A O 1
ATOM 1541 N N . ALA A 1 206 ? 18.244 -4.241 -15.571 1.00 82.81 206 ALA A N 1
ATOM 1542 C CA . ALA A 1 206 ? 18.380 -3.110 -16.483 1.00 82.81 206 ALA A CA 1
ATOM 1543 C C . ALA A 1 206 ? 18.069 -3.461 -17.953 1.00 82.81 206 ALA A C 1
ATOM 1545 O O . ALA A 1 206 ? 18.010 -2.554 -18.786 1.00 82.81 206 ALA A O 1
ATOM 1546 N N . GLU A 1 207 ? 17.852 -4.743 -18.282 1.00 86.19 207 GLU A N 1
ATOM 1547 C CA . GLU A 1 207 ? 17.393 -5.177 -19.608 1.00 86.19 207 GLU A CA 1
ATOM 1548 C C . GLU A 1 207 ? 16.114 -4.432 -20.009 1.00 86.19 207 GLU A C 1
ATOM 1550 O O . GLU A 1 207 ? 15.161 -4.314 -19.226 1.00 86.19 207 GLU A O 1
ATOM 1555 N N . ARG A 1 208 ? 16.100 -3.912 -21.240 1.00 85.12 208 ARG A N 1
ATOM 1556 C CA . ARG A 1 208 ? 14.977 -3.150 -21.790 1.00 85.12 208 ARG A CA 1
ATOM 1557 C C . ARG A 1 208 ? 14.068 -4.061 -22.595 1.00 85.12 208 ARG A C 1
ATOM 1559 O O . ARG A 1 208 ? 14.547 -4.861 -23.383 1.00 85.12 208 ARG A O 1
ATOM 1566 N N . VAL A 1 209 ? 12.764 -3.895 -22.431 1.00 90.06 209 VAL A N 1
ATOM 1567 C CA . VAL A 1 209 ? 11.718 -4.633 -23.140 1.00 90.06 209 VAL A CA 1
ATOM 1568 C C . VAL A 1 209 ? 10.906 -3.653 -23.983 1.00 90.06 209 VAL A C 1
ATOM 1570 O O . VAL A 1 209 ? 10.502 -2.600 -23.478 1.00 90.06 209 VAL A O 1
ATOM 1573 N N . HIS A 1 210 ? 10.646 -3.995 -25.245 1.00 88.81 210 HIS A N 1
ATOM 1574 C CA . HIS A 1 210 ? 9.834 -3.209 -26.185 1.00 88.81 210 HIS A CA 1
ATOM 1575 C C . HIS A 1 210 ? 9.083 -4.105 -27.174 1.00 88.81 210 HIS A C 1
ATOM 1577 O O . HIS A 1 210 ? 9.432 -5.268 -27.362 1.00 88.81 210 HIS A O 1
ATOM 1583 N N . LEU A 1 211 ? 8.023 -3.580 -27.800 1.00 89.38 211 LEU A N 1
ATOM 1584 C CA . LEU A 1 211 ? 7.365 -4.262 -28.922 1.00 89.38 211 LEU A CA 1
ATOM 1585 C C . LEU A 1 211 ? 8.366 -4.396 -30.072 1.00 89.38 211 LEU A C 1
ATOM 1587 O O . LEU A 1 211 ? 9.057 -3.427 -30.370 1.00 89.38 211 LEU A O 1
ATOM 1591 N N . ARG A 1 212 ? 8.406 -5.556 -30.737 1.00 85.75 212 ARG A N 1
ATOM 1592 C CA . ARG A 1 212 ? 9.260 -5.763 -31.919 1.00 85.75 212 ARG A CA 1
ATOM 1593 C C . ARG A 1 212 ? 8.880 -4.783 -33.036 1.00 85.75 212 ARG A C 1
ATOM 1595 O O . ARG A 1 212 ? 9.683 -3.950 -33.434 1.00 85.75 212 ARG A O 1
ATOM 1602 N N . SER A 1 213 ? 7.608 -4.822 -33.439 1.00 83.56 213 SER A N 1
ATOM 1603 C CA . SER A 1 213 ? 7.046 -3.919 -34.443 1.00 83.56 213 SER A CA 1
ATOM 1604 C C . SER A 1 213 ? 5.982 -3.000 -33.855 1.00 83.56 213 SER A C 1
ATOM 1606 O O . SER A 1 213 ? 5.084 -3.440 -33.132 1.00 83.56 213 SER A O 1
ATOM 1608 N N . ASN A 1 214 ? 6.006 -1.732 -34.266 1.00 84.50 214 ASN A N 1
ATOM 1609 C CA . ASN A 1 214 ? 4.943 -0.764 -33.983 1.00 84.50 214 ASN A CA 1
ATOM 1610 C C . ASN A 1 214 ? 3.598 -1.187 -34.605 1.00 84.50 214 ASN A C 1
ATOM 1612 O O . ASN A 1 214 ? 2.539 -0.827 -34.090 1.00 84.50 214 ASN A O 1
ATOM 1616 N N . GLU A 1 215 ? 3.622 -1.989 -35.677 1.00 84.88 215 GLU A N 1
ATOM 1617 C CA . GLU A 1 215 ? 2.417 -2.509 -36.334 1.00 84.88 215 GLU A CA 1
ATOM 1618 C C . GLU A 1 215 ? 1.580 -3.398 -35.403 1.00 84.88 215 GLU A C 1
ATOM 1620 O O . GLU A 1 215 ? 0.369 -3.504 -35.598 1.00 84.88 215 GLU A O 1
ATOM 1625 N N . LEU A 1 216 ? 2.164 -3.980 -34.348 1.00 90.12 216 LEU A N 1
ATOM 1626 C CA . LEU A 1 216 ? 1.445 -4.807 -33.367 1.00 90.12 216 LEU A CA 1
ATOM 1627 C C . LEU A 1 216 ? 0.329 -4.038 -32.638 1.00 90.12 216 LEU A C 1
ATOM 1629 O O . LEU A 1 216 ? -0.664 -4.643 -32.246 1.00 90.12 216 LEU A O 1
ATOM 1633 N N . LEU A 1 217 ? 0.432 -2.707 -32.529 1.00 90.00 217 LEU A N 1
ATOM 1634 C CA . LEU A 1 217 ? -0.629 -1.841 -31.988 1.00 90.00 217 LEU A CA 1
ATOM 1635 C C . LEU A 1 217 ? -1.883 -1.788 -32.885 1.00 90.00 217 LEU A C 1
ATOM 1637 O O . LEU A 1 217 ? -2.958 -1.407 -32.427 1.00 90.00 217 LEU A O 1
ATOM 1641 N N . THR A 1 218 ? -1.749 -2.141 -34.169 1.00 88.44 218 THR A N 1
ATOM 1642 C CA . THR A 1 218 ? -2.804 -1.998 -35.194 1.00 88.44 218 THR A CA 1
ATOM 1643 C C . THR A 1 218 ? -3.166 -3.296 -35.923 1.00 88.44 218 THR A C 1
ATOM 1645 O O . THR A 1 218 ? -4.193 -3.338 -36.596 1.00 88.44 218 THR A O 1
ATOM 1648 N N . SER A 1 219 ? -2.360 -4.353 -35.773 1.00 88.38 219 SER A N 1
ATOM 1649 C CA . SER A 1 219 ? -2.506 -5.636 -36.481 1.00 88.38 219 SER A CA 1
ATOM 1650 C C . SER A 1 219 ? -2.800 -6.843 -35.582 1.00 88.38 219 SER A C 1
ATOM 1652 O O . SER A 1 219 ? -3.123 -7.905 -36.108 1.00 88.38 219 SER A O 1
ATOM 1654 N N . TRP A 1 220 ? -2.721 -6.705 -34.250 1.00 94.50 220 TRP A N 1
ATOM 1655 C CA . TRP A 1 220 ? -2.987 -7.787 -33.292 1.00 94.50 220 TRP A CA 1
ATOM 1656 C C . TRP A 1 220 ? -4.347 -7.590 -32.586 1.00 94.50 220 TRP A C 1
ATOM 1658 O O . TRP A 1 220 ? -4.437 -6.769 -31.667 1.00 94.50 220 TRP A O 1
ATOM 1668 N N . PRO A 1 221 ? -5.412 -8.341 -32.946 1.00 93.75 221 PRO A N 1
ATOM 1669 C CA . PRO A 1 221 ? -6.768 -8.072 -32.452 1.00 93.75 221 PRO A CA 1
ATOM 1670 C C . PRO A 1 221 ? -6.937 -8.239 -30.935 1.00 93.75 221 PRO A C 1
ATOM 1672 O O . PRO A 1 221 ? -7.644 -7.456 -30.297 1.00 93.75 221 PRO A O 1
ATOM 1675 N N . THR A 1 222 ? -6.272 -9.229 -30.331 1.00 94.25 222 THR A N 1
ATOM 1676 C CA . THR A 1 222 ? -6.293 -9.445 -28.874 1.00 94.25 222 THR A CA 1
ATOM 1677 C C . THR A 1 222 ? -5.665 -8.273 -28.126 1.00 94.25 222 THR A C 1
ATOM 1679 O O . THR A 1 222 ? -6.234 -7.788 -27.148 1.00 94.25 222 THR A O 1
ATOM 1682 N N . TYR A 1 223 ? -4.536 -7.759 -28.622 1.00 94.69 223 TYR A N 1
ATOM 1683 C CA . TYR A 1 223 ? -3.870 -6.608 -28.024 1.00 94.69 223 TYR A CA 1
ATOM 1684 C C . TYR A 1 223 ? -4.687 -5.322 -28.217 1.00 94.69 223 TYR A C 1
ATOM 1686 O O . TYR A 1 223 ? -4.902 -4.596 -27.248 1.00 94.69 223 TYR A O 1
ATOM 1694 N N . GLN A 1 224 ? -5.252 -5.089 -29.410 1.00 94.19 224 GLN A N 1
ATOM 1695 C CA . GLN A 1 224 ? -6.189 -3.984 -29.667 1.00 94.19 224 GLN A CA 1
ATOM 1696 C C . GLN A 1 224 ? -7.368 -3.985 -28.688 1.00 94.19 224 GLN A C 1
ATOM 1698 O O . GLN A 1 224 ? -7.646 -2.965 -28.065 1.00 94.19 224 GLN A O 1
ATOM 1703 N N . LYS A 1 225 ? -8.002 -5.141 -28.459 1.00 93.50 225 LYS A N 1
ATOM 1704 C CA . LYS A 1 225 ? -9.098 -5.292 -27.487 1.00 93.50 225 LYS A CA 1
ATOM 1705 C C . LYS A 1 225 ? -8.701 -4.853 -26.070 1.00 93.50 225 LYS A C 1
ATOM 1707 O O . LYS A 1 225 ? -9.527 -4.297 -25.346 1.00 93.50 225 LYS A O 1
ATOM 1712 N N . TRP A 1 226 ? -7.454 -5.086 -25.660 1.00 92.19 226 TRP A N 1
ATOM 1713 C CA . TRP A 1 226 ? -6.933 -4.620 -24.372 1.00 92.19 226 TRP A CA 1
ATOM 1714 C C . TRP A 1 226 ? -6.598 -3.119 -24.380 1.00 92.19 226 TRP A C 1
ATOM 1716 O O . TRP A 1 226 ? -6.887 -2.425 -23.405 1.00 92.19 226 TRP A O 1
ATOM 1726 N N . LEU A 1 227 ? -6.048 -2.596 -25.480 1.00 92.44 227 LEU A N 1
ATOM 1727 C CA . LEU A 1 227 ? -5.788 -1.164 -25.673 1.00 92.44 227 LEU A CA 1
ATOM 1728 C C . LEU A 1 227 ? -7.095 -0.345 -25.685 1.00 92.44 227 LEU A C 1
ATOM 1730 O O . LEU A 1 227 ? -7.170 0.718 -25.072 1.00 92.44 227 LEU A O 1
ATOM 1734 N N . ASP A 1 228 ? -8.169 -0.864 -26.276 1.00 91.31 228 ASP A N 1
ATOM 1735 C CA . ASP A 1 228 ? -9.481 -0.214 -26.262 1.00 91.31 228 ASP A CA 1
ATOM 1736 C C . ASP A 1 228 ? -10.180 -0.321 -24.899 1.00 91.31 228 ASP A C 1
ATOM 1738 O O . ASP A 1 228 ? -10.819 0.638 -24.467 1.00 91.31 228 ASP A O 1
ATOM 1742 N N . ALA A 1 229 ? -9.979 -1.407 -24.142 1.00 89.62 229 ALA A N 1
ATOM 1743 C CA . ALA A 1 229 ? -10.379 -1.451 -22.731 1.00 89.62 229 ALA A CA 1
ATOM 1744 C C . ALA A 1 229 ? -9.612 -0.407 -21.888 1.00 89.62 229 ALA A C 1
ATOM 1746 O O . ALA A 1 229 ? -10.197 0.278 -21.043 1.00 89.62 229 ALA A O 1
ATOM 1747 N N . ARG A 1 230 ? -8.312 -0.220 -22.161 1.00 90.06 230 ARG A N 1
ATOM 1748 C CA . ARG A 1 230 ? -7.471 0.828 -21.560 1.00 90.06 230 ARG A CA 1
ATOM 1749 C C . ARG A 1 230 ? -7.956 2.239 -21.927 1.00 90.06 230 ARG A C 1
ATOM 1751 O O . ARG A 1 230 ? -7.956 3.099 -21.043 1.00 90.06 230 ARG A O 1
ATOM 1758 N N . ARG A 1 231 ? -8.379 2.476 -23.174 1.00 91.19 231 ARG A N 1
ATOM 1759 C CA . ARG A 1 231 ? -8.983 3.733 -23.667 1.00 91.19 231 ARG A CA 1
ATOM 1760 C C . ARG A 1 231 ? -10.312 4.021 -22.964 1.00 91.19 231 ARG A C 1
ATOM 1762 O O . ARG A 1 231 ? -10.440 5.043 -22.292 1.00 91.19 231 ARG A O 1
ATOM 1769 N N . ALA A 1 232 ? -11.250 3.075 -23.017 1.00 89.38 232 ALA A N 1
ATOM 1770 C CA . ALA A 1 232 ? -12.574 3.194 -22.409 1.00 89.38 232 ALA A CA 1
ATOM 1771 C C . ALA A 1 232 ? -12.506 3.438 -20.889 1.00 89.38 232 ALA A C 1
ATOM 1773 O O . ALA A 1 232 ? -13.320 4.181 -20.341 1.00 89.38 232 ALA A O 1
ATOM 1774 N N . PHE A 1 233 ? -11.501 2.883 -20.196 1.00 89.31 233 PHE A N 1
ATOM 1775 C CA . PHE A 1 233 ? -11.265 3.192 -18.783 1.00 89.31 233 PHE A CA 1
ATOM 1776 C C . PHE A 1 233 ? -10.938 4.680 -18.542 1.00 89.31 233 PHE A C 1
ATOM 1778 O O . PHE A 1 233 ? -11.473 5.273 -17.601 1.00 89.31 233 PHE A O 1
ATOM 1785 N N . ARG A 1 234 ? -10.100 5.303 -19.387 1.00 88.81 234 ARG A N 1
ATOM 1786 C CA . ARG A 1 234 ? -9.801 6.745 -19.295 1.00 88.81 234 ARG A CA 1
ATOM 1787 C C . ARG A 1 234 ? -11.055 7.574 -19.546 1.00 88.81 234 ARG A C 1
ATOM 1789 O O . ARG A 1 234 ? -11.376 8.441 -18.737 1.00 88.81 234 ARG A O 1
ATOM 1796 N N . GLU A 1 235 ? -11.786 7.269 -20.615 1.00 90.00 235 GLU A N 1
ATOM 1797 C CA . GLU A 1 235 ? -13.025 7.968 -20.976 1.00 90.00 235 GLU A CA 1
ATOM 1798 C C . GLU A 1 235 ? -14.073 7.887 -19.854 1.00 90.00 235 GLU A C 1
ATOM 1800 O O . GLU A 1 235 ? -14.662 8.907 -19.487 1.00 90.00 235 GLU A O 1
ATOM 1805 N N . MET A 1 236 ? -14.238 6.710 -19.237 1.00 89.50 236 MET A N 1
ATOM 1806 C CA . MET A 1 236 ? -15.105 6.492 -18.074 1.00 89.50 236 MET A CA 1
ATOM 1807 C C . MET A 1 236 ? -14.661 7.307 -16.851 1.00 89.50 236 MET A C 1
ATOM 1809 O O . MET A 1 236 ? -15.495 7.960 -16.218 1.00 89.50 236 MET A O 1
ATOM 1813 N N . ALA A 1 237 ? -13.373 7.280 -16.497 1.00 89.44 237 ALA A N 1
ATOM 1814 C CA . ALA A 1 237 ? -12.855 8.002 -15.334 1.00 89.44 237 ALA A CA 1
ATOM 1815 C C . ALA A 1 237 ? -12.960 9.526 -15.514 1.00 89.44 237 ALA A C 1
ATOM 1817 O O . ALA A 1 237 ? -13.331 10.251 -14.588 1.00 89.44 237 ALA A O 1
ATOM 1818 N N . GLU A 1 238 ? -12.705 10.026 -16.723 1.00 90.38 238 GLU A N 1
ATOM 1819 C CA . GLU A 1 238 ? -12.931 11.428 -17.057 1.00 90.38 238 GLU A CA 1
ATOM 1820 C C . GLU A 1 238 ? -14.414 11.802 -17.069 1.00 90.38 238 GLU A C 1
ATOM 1822 O O . GLU A 1 238 ? -14.765 12.852 -16.535 1.00 90.38 238 GLU A O 1
ATOM 1827 N N . GLN A 1 239 ? -15.294 10.966 -17.635 1.00 91.44 239 GLN A N 1
ATOM 1828 C CA . GLN A 1 239 ? -16.741 11.192 -17.600 1.00 91.44 239 GLN A CA 1
ATOM 1829 C C . GLN A 1 239 ? -17.241 11.264 -16.155 1.00 91.44 239 GLN A C 1
ATOM 1831 O O . GLN A 1 239 ? -17.942 12.208 -15.809 1.00 91.44 239 GLN A O 1
ATOM 1836 N N . TRP A 1 240 ? -16.822 10.339 -15.289 1.00 92.75 240 TRP A N 1
ATOM 1837 C CA . TRP A 1 240 ? -17.130 10.378 -13.859 1.00 92.75 240 TRP A CA 1
ATOM 1838 C C . TRP A 1 240 ? -16.643 11.672 -13.191 1.00 92.75 240 TRP A C 1
ATOM 1840 O O . TRP A 1 240 ? -17.384 12.278 -12.417 1.00 92.75 240 TRP A O 1
ATOM 1850 N N . ASN A 1 241 ? -15.433 12.144 -13.509 1.00 91.44 241 ASN A N 1
ATOM 1851 C CA . ASN A 1 241 ? -14.919 13.403 -12.969 1.00 91.44 241 ASN A CA 1
ATOM 1852 C C . ASN A 1 241 ? -15.681 14.632 -13.513 1.00 91.44 241 ASN A C 1
ATOM 1854 O O . ASN A 1 241 ? -15.932 15.562 -12.749 1.00 91.44 241 ASN A O 1
ATOM 1858 N N . ARG A 1 242 ? -16.105 14.619 -14.789 1.00 91.44 242 ARG A N 1
ATOM 1859 C CA . ARG A 1 242 ? -16.968 15.647 -15.410 1.00 91.44 242 ARG A CA 1
ATOM 1860 C C . ARG A 1 242 ? -18.391 15.651 -14.830 1.00 91.44 242 ARG A C 1
ATOM 1862 O O . ARG A 1 242 ? -18.960 16.717 -14.642 1.00 91.44 242 ARG A O 1
ATOM 1869 N N . GLU A 1 243 ? -18.940 14.487 -14.484 1.00 91.50 243 GLU A N 1
ATOM 1870 C CA . GLU A 1 243 ? -20.275 14.309 -13.880 1.00 91.50 243 GLU A CA 1
ATOM 1871 C C . GLU A 1 243 ? -20.339 14.649 -12.375 1.00 91.50 243 GLU A C 1
ATOM 1873 O O . GLU A 1 243 ? -21.345 14.376 -11.722 1.00 91.50 243 GLU A O 1
ATOM 1878 N N . GLY A 1 244 ? -19.284 15.230 -11.791 1.00 87.25 244 GLY A N 1
ATOM 1879 C CA . GLY A 1 244 ? -19.259 15.580 -10.365 1.00 87.25 244 GLY A CA 1
ATOM 1880 C C . GLY A 1 244 ? -18.978 14.398 -9.429 1.00 87.25 244 GLY A C 1
ATOM 1881 O O . GLY A 1 244 ? -19.354 14.435 -8.261 1.00 87.25 244 GLY A O 1
ATOM 1882 N N . ARG A 1 245 ? -18.295 13.359 -9.929 1.00 89.56 245 ARG A N 1
ATOM 1883 C CA . ARG A 1 245 ? -17.847 12.159 -9.193 1.00 89.56 245 ARG A CA 1
ATOM 1884 C C . ARG A 1 245 ? -18.969 11.314 -8.555 1.00 89.56 245 ARG A C 1
ATOM 1886 O O . ARG A 1 245 ? -18.863 10.923 -7.390 1.00 89.56 245 ARG A O 1
ATOM 1893 N N . PRO A 1 246 ? -20.039 10.956 -9.289 1.00 85.19 246 PRO A N 1
ATOM 1894 C CA . PRO A 1 246 ? -21.184 10.257 -8.713 1.00 85.19 246 PRO A CA 1
ATOM 1895 C C . PRO A 1 246 ? -20.827 8.826 -8.260 1.00 85.19 246 PRO A C 1
ATOM 1897 O O . PRO A 1 246 ? -20.341 7.991 -9.027 1.00 85.19 246 PRO A O 1
ATOM 1900 N N . ALA A 1 247 ? -21.091 8.518 -6.985 1.00 81.00 247 ALA A N 1
ATOM 1901 C CA . ALA A 1 247 ? -20.629 7.290 -6.323 1.00 81.00 247 ALA A CA 1
ATOM 1902 C C . ALA A 1 247 ? -21.279 5.981 -6.830 1.00 81.00 247 ALA A C 1
ATOM 1904 O O . ALA A 1 247 ? -20.811 4.882 -6.506 1.00 81.00 247 ALA A O 1
ATOM 1905 N N . ASN A 1 248 ? -22.347 6.070 -7.630 1.00 81.69 248 ASN A N 1
ATOM 1906 C CA . ASN A 1 248 ? -22.979 4.923 -8.290 1.00 81.69 248 ASN A CA 1
ATOM 1907 C C . ASN A 1 248 ? -22.158 4.393 -9.484 1.00 81.69 248 ASN A C 1
ATOM 1909 O O . ASN A 1 248 ? -22.203 3.192 -9.725 1.00 81.69 248 ASN A O 1
ATOM 1913 N N . ARG A 1 249 ? -21.367 5.241 -10.164 1.00 82.38 249 ARG A N 1
ATOM 1914 C CA . ARG A 1 249 ? -20.466 4.857 -11.273 1.00 82.38 249 ARG A CA 1
ATOM 1915 C C . ARG A 1 249 ? -19.215 4.090 -10.817 1.00 82.38 249 ARG A C 1
ATOM 1917 O O . ARG A 1 249 ? -18.591 3.420 -11.630 1.00 82.38 249 ARG A O 1
ATOM 1924 N N . LEU A 1 250 ? -18.826 4.209 -9.544 1.00 84.00 250 LEU A N 1
ATOM 1925 C CA . LEU A 1 250 ? -17.625 3.563 -8.996 1.00 84.00 250 LEU A CA 1
ATOM 1926 C C . LEU A 1 250 ? -17.769 2.029 -9.028 1.00 84.00 250 LEU A C 1
ATOM 1928 O O . LEU A 1 250 ? -18.687 1.491 -8.398 1.00 84.00 250 LEU A O 1
ATOM 1932 N N . ILE A 1 251 ? -16.862 1.342 -9.720 1.00 81.00 251 ILE A N 1
ATOM 1933 C CA . ILE A 1 251 ? -16.805 -0.129 -9.814 1.00 81.00 251 ILE A CA 1
ATOM 1934 C C . ILE A 1 251 ? -16.178 -0.755 -8.552 1.00 81.00 251 ILE A C 1
ATOM 1936 O O . ILE A 1 251 ? -15.879 -0.040 -7.588 1.00 81.00 251 ILE A O 1
ATOM 1940 N N . LYS A 1 252 ? -16.047 -2.088 -8.486 1.00 72.81 252 LYS A N 1
ATOM 1941 C CA . LYS A 1 252 ? -15.408 -2.738 -7.332 1.00 72.81 252 LYS A CA 1
ATOM 1942 C C . LYS A 1 252 ? -13.887 -2.590 -7.384 1.00 72.81 252 LYS A C 1
ATOM 1944 O O . LYS A 1 252 ? -13.308 -2.304 -8.427 1.00 72.81 252 LYS A O 1
ATOM 1949 N N . TRP A 1 253 ? -13.230 -2.898 -6.271 1.00 62.41 253 TRP A N 1
ATOM 1950 C CA . TRP A 1 253 ? -11.780 -3.059 -6.224 1.00 62.41 253 TRP A CA 1
ATOM 1951 C C . TRP A 1 253 ? -11.286 -4.317 -6.962 1.00 62.41 253 TRP A C 1
ATOM 1953 O O . TRP A 1 253 ? -10.235 -4.279 -7.594 1.00 62.41 253 TRP A O 1
ATOM 1963 N N . GLU A 1 254 ? -12.072 -5.398 -6.933 1.00 60.94 254 GLU A N 1
ATOM 1964 C CA . GLU A 1 254 ? -11.821 -6.646 -7.679 1.00 60.94 254 GLU A CA 1
ATOM 1965 C C . GLU A 1 254 ? -11.662 -6.385 -9.191 1.00 60.94 254 GLU A C 1
ATOM 1967 O O . GLU A 1 254 ? -10.780 -6.944 -9.835 1.00 60.94 254 GLU A O 1
ATOM 1972 N N . ASP A 1 255 ? -12.463 -5.467 -9.741 1.00 66.94 255 ASP A N 1
ATOM 1973 C CA . ASP A 1 255 ? -12.501 -5.142 -11.172 1.00 66.94 255 ASP A CA 1
ATOM 1974 C C . ASP A 1 255 ? -11.379 -4.153 -11.599 1.00 66.94 255 ASP A C 1
ATOM 1976 O O . ASP A 1 255 ? -11.367 -3.672 -12.732 1.00 66.94 255 ASP A O 1
ATOM 1980 N N . LEU A 1 256 ? -10.451 -3.798 -10.692 1.00 69.00 256 LEU A N 1
ATOM 1981 C CA . LEU A 1 256 ? -9.442 -2.736 -10.869 1.00 69.00 256 LEU A CA 1
ATOM 1982 C C . LEU A 1 256 ? -7.979 -3.207 -10.789 1.00 69.00 256 LEU A C 1
ATOM 1984 O O . LEU A 1 256 ? -7.071 -2.373 -10.856 1.00 69.00 256 LEU A O 1
ATOM 1988 N N . GLU A 1 257 ? -7.704 -4.506 -10.652 1.00 64.06 257 GLU A N 1
ATOM 1989 C CA . GLU A 1 257 ? -6.324 -4.984 -10.469 1.00 64.06 257 GLU A CA 1
ATOM 1990 C C . GLU A 1 257 ? -5.422 -4.684 -11.676 1.00 64.06 257 GLU A C 1
ATOM 1992 O O . GLU A 1 257 ? -4.330 -4.143 -11.502 1.00 64.06 257 GLU A O 1
ATOM 1997 N N . GLU A 1 258 ? -5.912 -4.911 -12.898 1.00 67.31 258 GLU A N 1
ATOM 1998 C CA . GLU A 1 258 ? -5.226 -4.564 -14.153 1.00 67.31 258 GLU A CA 1
ATOM 1999 C C . GLU A 1 258 ? -4.875 -3.066 -14.223 1.00 67.31 258 GLU A C 1
ATOM 2001 O O . GLU A 1 258 ? -3.753 -2.683 -14.564 1.00 67.31 258 GLU A O 1
ATOM 2006 N N . VAL A 1 259 ? -5.805 -2.207 -13.793 1.00 72.06 259 VAL A N 1
ATOM 2007 C CA . VAL A 1 259 ? -5.686 -0.739 -13.810 1.00 72.06 259 VAL A CA 1
ATOM 2008 C C . VAL A 1 259 ? -4.544 -0.236 -12.912 1.00 72.06 259 VAL A C 1
ATOM 2010 O O . VAL A 1 259 ? -4.002 0.856 -13.122 1.00 72.06 259 VAL A O 1
ATOM 2013 N N . ARG A 1 260 ? -4.092 -1.045 -11.940 1.00 65.62 260 ARG A N 1
ATOM 2014 C CA . ARG A 1 260 ? -2.885 -0.759 -11.143 1.00 65.62 260 ARG A CA 1
ATOM 2015 C C . ARG A 1 260 ? -1.621 -0.703 -12.000 1.00 65.62 260 ARG A C 1
ATOM 2017 O O . ARG A 1 260 ? -0.719 0.062 -11.658 1.00 65.62 260 ARG A O 1
ATOM 2024 N N . THR A 1 261 ? -1.569 -1.466 -13.090 1.00 66.12 261 THR A N 1
ATOM 2025 C CA . THR A 1 261 ? -0.384 -1.622 -13.948 1.00 66.12 261 THR A CA 1
ATOM 2026 C C . THR A 1 261 ? -0.239 -0.517 -14.998 1.00 66.12 261 THR A C 1
ATOM 2028 O O . THR A 1 261 ? 0.876 -0.249 -15.454 1.00 66.12 261 THR A O 1
ATOM 2031 N N . TYR A 1 262 ? -1.351 0.151 -15.335 1.00 75.94 262 TYR A N 1
ATOM 2032 C CA . TYR A 1 262 ? -1.431 1.183 -16.367 1.00 75.94 262 TYR A CA 1
ATOM 2033 C C . TYR A 1 262 ? -0.454 2.339 -16.119 1.00 75.94 262 TYR A C 1
ATOM 2035 O O . TYR A 1 262 ? -0.487 2.996 -15.074 1.00 75.94 262 TYR A O 1
ATOM 2043 N N . GLN A 1 263 ? 0.362 2.636 -17.130 1.00 67.69 263 GLN A N 1
ATOM 2044 C CA . GLN A 1 263 ? 1.207 3.828 -17.164 1.00 67.69 263 GLN A CA 1
ATOM 2045 C C . GLN A 1 263 ? 0.391 5.100 -17.474 1.00 67.69 263 GLN A C 1
ATOM 2047 O O . GLN A 1 263 ? -0.760 5.040 -17.922 1.00 67.69 263 GLN A O 1
ATOM 2052 N N . ASN A 1 264 ? 1.019 6.259 -17.240 1.00 76.44 264 ASN A N 1
ATOM 2053 C CA . ASN A 1 264 ? 0.537 7.593 -17.623 1.00 76.44 264 ASN A CA 1
ATOM 2054 C C . ASN A 1 264 ? -0.922 7.907 -17.214 1.00 76.44 264 ASN A C 1
ATOM 2056 O O . ASN A 1 264 ? -1.671 8.485 -17.997 1.00 76.44 264 ASN A O 1
ATOM 2060 N N . ARG A 1 265 ? -1.367 7.485 -16.019 1.00 82.44 265 ARG A N 1
ATOM 2061 C CA . ARG A 1 265 ? -2.744 7.719 -15.529 1.00 82.44 265 ARG A CA 1
ATOM 2062 C C . ARG A 1 265 ? -3.002 9.204 -15.254 1.00 82.44 265 ARG A C 1
ATOM 2064 O O . ARG A 1 265 ? -2.261 9.807 -14.479 1.00 82.44 265 ARG A O 1
ATOM 2071 N N . SER A 1 266 ? -4.080 9.759 -15.806 1.00 82.00 266 SER A N 1
ATOM 2072 C CA . SER A 1 266 ? -4.506 11.142 -15.552 1.00 82.00 266 SER A CA 1
ATOM 2073 C C . SER A 1 266 ? -5.005 11.344 -14.113 1.00 82.00 266 SER A C 1
ATOM 2075 O O . SER A 1 266 ? -5.316 10.384 -13.406 1.00 82.00 266 SER A O 1
ATOM 2077 N N . GLU A 1 267 ? -5.128 12.597 -13.668 1.00 82.25 267 GLU A N 1
ATOM 2078 C CA . GLU A 1 267 ? -5.651 12.936 -12.331 1.00 82.25 267 GLU A CA 1
ATOM 2079 C C . GLU A 1 267 ? -7.072 12.376 -12.095 1.00 82.25 267 GLU A C 1
ATOM 2081 O O . GLU A 1 267 ? -7.405 11.951 -10.986 1.00 82.25 267 GLU A O 1
ATOM 2086 N N . ALA A 1 268 ? -7.900 12.318 -13.147 1.00 84.50 268 ALA A N 1
ATOM 2087 C CA . ALA A 1 268 ? -9.234 11.721 -13.093 1.00 84.50 268 ALA A CA 1
ATOM 2088 C C . ALA A 1 268 ? -9.172 10.197 -12.889 1.00 84.50 268 ALA A C 1
ATOM 2090 O O . ALA A 1 268 ? -9.900 9.663 -12.054 1.00 84.50 268 ALA A O 1
ATOM 2091 N N . GLU A 1 269 ? -8.268 9.508 -13.593 1.00 83.94 269 GLU A N 1
ATOM 2092 C CA . GLU A 1 269 ? -8.039 8.066 -13.432 1.00 83.94 269 GLU A CA 1
ATOM 2093 C C . GLU A 1 269 ? -7.519 7.727 -12.031 1.00 83.94 269 GLU A C 1
ATOM 2095 O O . GLU A 1 269 ? -8.014 6.794 -11.401 1.00 83.94 269 GLU A O 1
ATOM 2100 N N . GLN A 1 270 ? -6.560 8.505 -11.518 1.00 83.56 270 GLN A N 1
ATOM 2101 C CA . GLN A 1 270 ? -6.005 8.324 -10.174 1.00 83.56 270 GLN A CA 1
ATOM 2102 C C . GLN A 1 270 ? -7.104 8.449 -9.104 1.00 83.56 270 GLN A C 1
ATOM 2104 O O . GLN A 1 270 ? -7.300 7.519 -8.320 1.00 83.56 270 GLN A O 1
ATOM 2109 N N . ARG A 1 271 ? -7.904 9.526 -9.137 1.00 82.12 271 ARG A N 1
ATOM 2110 C CA . ARG A 1 271 ? -9.012 9.715 -8.182 1.00 82.12 271 ARG A CA 1
ATOM 2111 C C . ARG A 1 271 ? -10.135 8.690 -8.326 1.00 82.12 271 ARG A C 1
ATOM 2113 O O . ARG A 1 271 ? -10.718 8.303 -7.318 1.00 82.12 271 ARG A O 1
ATOM 2120 N N . PHE A 1 272 ? -10.440 8.223 -9.539 1.00 84.38 272 PHE A N 1
ATOM 2121 C CA . PHE A 1 272 ? -11.441 7.167 -9.739 1.00 84.38 272 PHE A CA 1
ATOM 2122 C C . PHE A 1 272 ? -11.029 5.873 -9.018 1.00 84.38 272 PHE A C 1
ATOM 2124 O O . PHE A 1 272 ? -11.843 5.244 -8.340 1.00 84.38 272 PHE A O 1
ATOM 2131 N N . ILE A 1 273 ? -9.746 5.507 -9.108 1.00 81.81 273 ILE A N 1
ATOM 2132 C CA . ILE A 1 273 ? -9.167 4.341 -8.426 1.00 81.81 273 ILE A CA 1
ATOM 2133 C C . ILE A 1 273 ? -9.204 4.519 -6.898 1.00 81.81 273 ILE A C 1
ATOM 2135 O O . ILE A 1 273 ? -9.558 3.583 -6.177 1.00 81.81 273 ILE A O 1
ATOM 2139 N N . GLU A 1 274 ? -8.864 5.708 -6.392 1.00 79.56 274 GLU A N 1
ATOM 2140 C CA . GLU A 1 274 ? -8.903 6.040 -4.958 1.00 79.56 274 GLU A CA 1
ATOM 2141 C C . GLU A 1 274 ? -10.323 5.959 -4.375 1.00 79.56 274 GLU A C 1
ATOM 2143 O O . GLU A 1 274 ? -10.529 5.327 -3.337 1.00 79.56 274 GLU A O 1
ATOM 2148 N N . GLU A 1 275 ? -11.320 6.509 -5.066 1.00 78.00 275 GLU A N 1
ATOM 2149 C CA . GLU A 1 275 ? -12.720 6.478 -4.625 1.00 78.00 275 GLU A CA 1
ATOM 2150 C C . GLU A 1 275 ? -13.328 5.065 -4.700 1.00 78.00 275 GLU A C 1
ATOM 2152 O O . GLU A 1 275 ? -14.065 4.653 -3.798 1.00 78.00 275 GLU A O 1
ATOM 2157 N N . CYS A 1 276 ? -12.960 4.255 -5.702 1.00 77.12 276 CYS A N 1
ATOM 2158 C CA . CYS A 1 276 ? -13.342 2.837 -5.738 1.00 77.12 276 CYS A CA 1
ATOM 2159 C C . CYS A 1 276 ? -12.724 2.050 -4.564 1.00 77.12 276 CYS A C 1
ATOM 2161 O O . CYS A 1 276 ? -13.427 1.289 -3.890 1.00 77.12 276 CYS A O 1
ATOM 2163 N N . ARG A 1 277 ? -11.438 2.282 -4.247 1.00 75.12 277 ARG A N 1
ATOM 2164 C CA . ARG A 1 277 ? -10.772 1.712 -3.056 1.00 75.12 277 ARG A CA 1
ATOM 2165 C C . ARG A 1 277 ? -11.478 2.111 -1.763 1.00 75.12 277 ARG A C 1
ATOM 2167 O O . ARG A 1 277 ? -11.695 1.263 -0.898 1.00 75.12 277 ARG A O 1
ATOM 2174 N N . TYR A 1 278 ? -11.842 3.384 -1.625 1.00 70.75 278 TYR A N 1
ATOM 2175 C CA . TYR A 1 278 ? -12.531 3.905 -0.446 1.00 70.75 278 TYR A CA 1
ATOM 2176 C C . TYR A 1 278 ? -13.922 3.272 -0.275 1.00 70.75 278 TYR A C 1
ATOM 2178 O O . TYR A 1 278 ? -14.263 2.790 0.810 1.00 70.75 278 TYR A O 1
ATOM 2186 N N . LYS A 1 279 ? -14.694 3.174 -1.366 1.00 73.62 279 LYS A N 1
ATOM 2187 C CA . LYS A 1 279 ? -16.015 2.528 -1.414 1.00 73.62 279 LYS A CA 1
ATOM 2188 C C . LYS A 1 279 ? -15.973 1.066 -0.952 1.00 73.62 279 LYS A C 1
ATOM 2190 O O . LYS A 1 279 ? -16.751 0.688 -0.070 1.00 73.62 279 LYS A O 1
ATOM 2195 N N . ASP A 1 280 ? -15.066 0.250 -1.495 1.00 68.31 280 ASP A N 1
ATOM 2196 C CA . ASP A 1 280 ? -14.968 -1.168 -1.111 1.00 68.31 280 ASP A CA 1
ATOM 2197 C C . ASP A 1 280 ? -14.337 -1.363 0.281 1.00 68.31 280 ASP A C 1
ATOM 2199 O O . ASP A 1 280 ? -14.768 -2.258 1.016 1.00 68.31 280 ASP A O 1
ATOM 2203 N N . ARG A 1 281 ? -13.416 -0.486 0.725 1.00 66.31 281 ARG A N 1
ATOM 2204 C CA . ARG A 1 281 ? -12.923 -0.497 2.118 1.00 66.31 281 ARG A CA 1
ATOM 2205 C C . ARG A 1 281 ? -14.083 -0.328 3.103 1.00 66.31 281 ARG A C 1
ATOM 2207 O O . ARG A 1 281 ? -14.265 -1.185 3.965 1.00 66.31 281 ARG A O 1
ATOM 2214 N N . ARG A 1 282 ? -14.940 0.687 2.923 1.00 65.50 282 ARG A N 1
ATOM 2215 C CA . ARG A 1 282 ? -16.096 0.931 3.814 1.00 65.50 282 ARG A CA 1
ATOM 2216 C C . ARG A 1 282 ? -17.145 -0.183 3.766 1.00 65.50 282 ARG A C 1
ATOM 2218 O O . ARG A 1 282 ? -17.775 -0.486 4.779 1.00 65.50 282 ARG A O 1
ATOM 2225 N N . LYS A 1 283 ? -17.332 -0.831 2.612 1.00 60.94 283 LYS A N 1
ATOM 2226 C CA . LYS A 1 283 ? -18.184 -2.026 2.472 1.00 60.94 283 LYS A CA 1
ATOM 2227 C C . LYS A 1 283 ? -17.614 -3.208 3.266 1.00 60.94 283 LYS A C 1
ATOM 2229 O O . LYS A 1 283 ? -18.368 -3.857 3.989 1.00 60.94 283 LYS A O 1
ATOM 2234 N N . ASN A 1 284 ? -16.305 -3.452 3.198 1.00 54.31 284 ASN A N 1
ATOM 2235 C CA . ASN A 1 284 ? -15.645 -4.528 3.941 1.00 54.31 284 ASN A CA 1
ATOM 2236 C C . ASN A 1 284 ? -15.566 -4.252 5.451 1.00 54.31 284 ASN A C 1
ATOM 2238 O O . ASN A 1 284 ? -15.831 -5.158 6.238 1.00 54.31 284 ASN A O 1
ATOM 2242 N N . GLU A 1 285 ? -15.321 -3.008 5.868 1.00 53.00 285 GLU A N 1
ATOM 2243 C CA . GLU A 1 285 ? -15.444 -2.562 7.265 1.00 53.00 285 GLU A CA 1
ATOM 2244 C C . GLU A 1 285 ? -16.858 -2.810 7.806 1.00 53.00 285 GLU A C 1
ATOM 2246 O O . GLU A 1 285 ? -17.020 -3.445 8.848 1.00 53.00 285 GLU A O 1
ATOM 2251 N N . ARG A 1 286 ? -17.897 -2.393 7.066 1.00 50.22 286 ARG A N 1
ATOM 2252 C CA . ARG A 1 286 ? -19.305 -2.627 7.426 1.00 50.22 286 ARG A CA 1
ATOM 2253 C C . ARG A 1 286 ? -19.635 -4.119 7.516 1.00 50.22 286 ARG A C 1
ATOM 2255 O O . ARG A 1 286 ? -20.324 -4.534 8.445 1.00 50.22 286 ARG A O 1
ATOM 2262 N N . ASN A 1 287 ? -19.132 -4.934 6.590 1.00 53.22 287 ASN A N 1
ATOM 2263 C CA . ASN A 1 287 ? -19.335 -6.383 6.608 1.00 53.22 287 ASN A CA 1
ATOM 2264 C C . ASN A 1 287 ? -18.610 -7.050 7.793 1.00 53.22 287 ASN A C 1
ATOM 2266 O O . ASN A 1 287 ? -19.169 -7.948 8.421 1.00 53.22 287 ASN A O 1
ATOM 2270 N N . ARG A 1 288 ? -17.394 -6.600 8.138 1.00 48.47 288 ARG A N 1
ATOM 2271 C CA . ARG A 1 288 ? -16.645 -7.066 9.318 1.00 48.47 288 ARG A CA 1
ATOM 2272 C C . ARG A 1 288 ? -17.352 -6.664 10.614 1.00 48.47 288 ARG A C 1
ATOM 2274 O O . ARG A 1 288 ? -17.521 -7.510 11.483 1.00 48.47 288 ARG A O 1
ATOM 2281 N N . PHE A 1 289 ? -17.841 -5.426 10.704 1.00 46.09 289 PHE A N 1
ATOM 2282 C CA . PHE A 1 289 ? -18.652 -4.938 11.822 1.00 46.09 289 PHE A CA 1
ATOM 2283 C C . PHE A 1 289 ? -19.896 -5.809 12.044 1.00 46.09 289 PHE A C 1
ATOM 2285 O O . PHE A 1 289 ? -20.083 -6.326 13.143 1.00 46.09 289 PHE A O 1
ATOM 2292 N N . TRP A 1 290 ? -20.701 -6.062 11.004 1.00 51.09 290 TRP A N 1
ATOM 2293 C CA . TRP A 1 290 ? -21.884 -6.923 11.136 1.00 51.09 290 TRP A CA 1
ATOM 2294 C C . TRP A 1 290 ? -21.537 -8.370 11.504 1.00 51.09 290 TRP A C 1
ATOM 2296 O O . TRP A 1 290 ? -22.220 -8.947 12.347 1.00 51.09 290 TRP A O 1
ATOM 2306 N N . LYS A 1 291 ? -20.450 -8.945 10.965 1.00 51.38 291 LYS A N 1
ATOM 2307 C CA . LYS A 1 291 ? -19.956 -10.266 11.401 1.00 51.38 291 LYS A CA 1
ATOM 2308 C C . LYS A 1 291 ? -19.615 -10.284 12.898 1.00 51.38 291 LYS A C 1
ATOM 2310 O O . LYS A 1 291 ? -20.020 -11.216 13.589 1.00 51.38 291 LYS A O 1
ATOM 2315 N N . CYS A 1 292 ? -18.947 -9.249 13.414 1.00 59.56 292 CYS A N 1
ATOM 2316 C CA . CYS A 1 292 ? -18.670 -9.121 14.848 1.00 59.56 292 CYS A CA 1
ATOM 2317 C C . CYS A 1 292 ? -19.953 -8.959 15.682 1.00 59.56 292 CYS A C 1
ATOM 2319 O O . CYS A 1 292 ? -20.070 -9.594 16.726 1.00 59.56 292 CYS A O 1
ATOM 2321 N N . VAL A 1 293 ? -20.932 -8.170 15.220 1.00 61.84 293 VAL A N 1
ATOM 2322 C CA . VAL A 1 293 ? -22.228 -7.989 15.905 1.00 61.84 293 VAL A CA 1
ATOM 2323 C C . VAL A 1 293 ? -23.000 -9.309 15.996 1.00 61.84 293 VAL A C 1
ATOM 2325 O O . VAL A 1 293 ? -23.421 -9.688 17.087 1.00 61.84 293 VAL A O 1
ATOM 2328 N N . PHE A 1 294 ? -23.144 -10.052 14.894 1.00 56.53 294 PHE A N 1
ATOM 2329 C CA . PHE A 1 294 ? -23.836 -11.346 14.915 1.00 56.53 294 PHE A CA 1
ATOM 2330 C C . PHE A 1 294 ? -23.089 -12.399 15.751 1.00 56.53 294 PHE A C 1
ATOM 2332 O O . PHE A 1 294 ? -23.729 -13.142 16.496 1.00 56.53 294 PHE A O 1
ATOM 2339 N N . GLY A 1 295 ? -21.751 -12.421 15.710 1.00 56.03 295 GLY A N 1
ATOM 2340 C CA . GLY A 1 295 ? -20.941 -13.278 16.582 1.00 56.03 295 GLY A CA 1
ATOM 2341 C C . GLY A 1 295 ? -21.125 -12.957 18.071 1.00 56.03 295 GLY A C 1
ATOM 2342 O O . GLY A 1 295 ? -21.369 -13.856 18.873 1.00 56.03 295 GLY A O 1
ATOM 2343 N N . ALA A 1 296 ? -21.091 -11.674 18.441 1.00 64.81 296 ALA A N 1
ATOM 2344 C CA . ALA A 1 296 ? -21.304 -11.229 19.818 1.00 64.81 296 ALA A CA 1
ATOM 2345 C C . ALA A 1 296 ? -22.721 -11.549 20.330 1.00 64.81 296 ALA A C 1
ATOM 2347 O O . ALA A 1 296 ? -22.874 -11.964 21.478 1.00 64.81 296 ALA A O 1
ATOM 2348 N N . LEU A 1 297 ? -23.749 -11.417 19.482 1.00 68.62 297 LEU A N 1
ATOM 2349 C CA . LEU A 1 297 ? -25.125 -11.801 19.817 1.00 68.62 297 LEU A CA 1
ATOM 2350 C C . LEU A 1 297 ? -25.263 -13.315 20.050 1.00 68.62 297 LEU A C 1
ATOM 2352 O O . LEU A 1 297 ? -25.912 -13.721 21.014 1.00 68.62 297 LEU A O 1
ATOM 2356 N N . ALA A 1 298 ? -24.615 -14.150 19.231 1.00 66.62 298 ALA A N 1
ATOM 2357 C CA . ALA A 1 298 ? -24.609 -15.602 19.425 1.00 66.62 298 ALA A CA 1
ATOM 2358 C C . ALA A 1 298 ? -23.910 -16.010 20.738 1.00 66.62 298 ALA A C 1
ATOM 2360 O O . ALA A 1 298 ? -24.440 -16.823 21.497 1.00 66.62 298 ALA A O 1
ATOM 2361 N N . ILE A 1 299 ? -22.765 -15.394 21.056 1.00 78.50 299 ILE A N 1
ATOM 2362 C CA . ILE A 1 299 ? -22.050 -15.616 22.325 1.00 78.50 299 ILE A CA 1
ATOM 2363 C C . ILE A 1 299 ? -22.904 -15.160 23.519 1.00 78.50 299 ILE A C 1
ATOM 2365 O O . ILE A 1 299 ? -23.012 -15.884 24.508 1.00 78.50 299 ILE A O 1
ATOM 2369 N N . ALA A 1 300 ? -23.565 -14.002 23.427 1.00 73.19 300 ALA A N 1
ATOM 2370 C CA . ALA A 1 300 ? -24.452 -13.505 24.478 1.00 73.19 300 ALA A CA 1
ATOM 2371 C C . ALA A 1 300 ? -25.652 -14.439 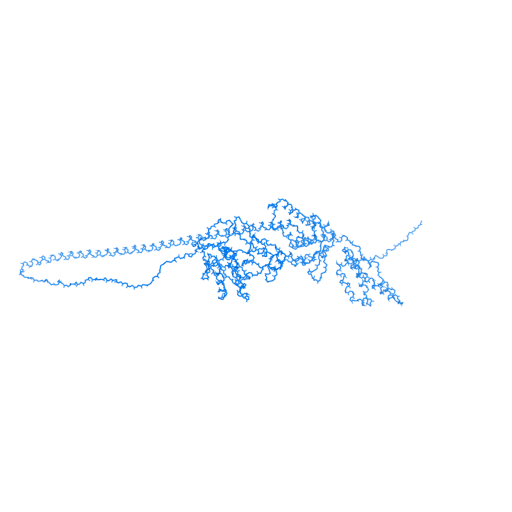24.728 1.00 73.19 300 ALA A C 1
ATOM 2373 O O . ALA A 1 300 ? -26.011 -14.669 25.884 1.00 73.19 300 ALA A O 1
ATOM 2374 N N . ALA A 1 301 ? -26.234 -15.025 23.676 1.00 73.75 301 ALA A N 1
ATOM 2375 C CA . ALA A 1 301 ? -27.306 -16.013 23.801 1.00 73.75 301 ALA A CA 1
ATOM 2376 C C . ALA A 1 301 ? -26.831 -17.300 24.505 1.00 73.75 301 ALA A C 1
ATOM 2378 O O . ALA A 1 301 ? -27.495 -17.779 25.425 1.00 73.75 301 ALA A O 1
ATOM 2379 N N . LEU A 1 302 ? -25.654 -17.821 24.137 1.00 78.50 302 LEU A N 1
ATOM 2380 C CA . LEU A 1 302 ? -25.052 -18.997 24.782 1.00 78.50 302 LEU A CA 1
ATOM 2381 C C . LEU A 1 302 ? -24.728 -18.748 26.265 1.00 78.50 302 LEU A C 1
ATOM 2383 O O . LEU A 1 302 ? -25.028 -19.591 27.111 1.00 78.50 302 LEU A O 1
ATOM 2387 N N . LEU A 1 303 ? -24.182 -17.574 26.601 1.00 81.81 303 LEU A N 1
ATOM 2388 C CA . LEU A 1 303 ? -23.932 -17.176 27.991 1.00 81.81 303 LEU A CA 1
ATOM 2389 C C . LEU A 1 303 ? -25.234 -17.004 28.789 1.00 81.81 303 LEU A C 1
ATOM 2391 O O . LEU A 1 303 ? -25.289 -17.405 29.951 1.00 81.81 303 LEU A O 1
ATOM 2395 N N . GLY A 1 304 ? -26.294 -16.471 28.172 1.00 77.88 304 GLY A N 1
ATOM 2396 C CA . GLY A 1 304 ? -27.625 -16.379 28.780 1.00 77.88 304 GLY A CA 1
ATOM 2397 C C . GLY A 1 304 ? -28.214 -17.753 29.115 1.00 77.88 304 GLY A C 1
ATOM 2398 O O . GLY A 1 304 ? -28.674 -17.973 30.237 1.00 77.88 304 GLY A O 1
ATOM 2399 N N . LEU A 1 305 ? -28.122 -18.709 28.184 1.00 81.12 305 LEU A N 1
ATOM 2400 C CA . LEU A 1 305 ? -28.539 -20.098 28.407 1.00 81.12 305 LEU A CA 1
ATOM 2401 C C . LEU A 1 305 ? -27.737 -20.751 29.544 1.00 81.12 305 LEU A C 1
ATOM 2403 O O . LEU A 1 305 ? -28.336 -21.292 30.475 1.00 81.12 305 LEU A O 1
ATOM 2407 N N . ALA A 1 306 ? -26.406 -20.625 29.539 1.00 77.75 306 ALA A N 1
ATOM 2408 C CA . ALA A 1 306 ? -25.546 -21.153 30.601 1.00 77.75 306 ALA A CA 1
ATOM 2409 C C . ALA A 1 306 ? -25.856 -20.538 31.982 1.00 77.75 306 ALA A C 1
ATOM 2411 O O . ALA A 1 306 ? -25.912 -21.254 32.986 1.00 77.75 306 ALA A O 1
ATOM 2412 N N . ALA A 1 307 ? -26.119 -19.228 32.043 1.00 77.88 307 ALA A N 1
ATOM 2413 C CA . ALA A 1 307 ? -26.519 -18.544 33.271 1.00 77.88 307 ALA A CA 1
ATOM 2414 C C . ALA A 1 307 ? -27.887 -19.028 33.782 1.00 77.88 307 ALA A C 1
ATOM 2416 O O . ALA A 1 307 ? -28.025 -19.315 34.973 1.00 77.88 307 ALA A O 1
ATOM 2417 N N . SER A 1 308 ? -28.877 -19.187 32.895 1.00 73.19 308 SER A N 1
ATOM 2418 C CA . SER A 1 308 ? -30.209 -19.692 33.263 1.00 73.19 308 SER A CA 1
ATOM 2419 C C . SER A 1 308 ? -30.170 -21.140 33.773 1.00 73.19 308 SER A C 1
ATOM 2421 O O . SER A 1 308 ? -30.789 -21.446 34.793 1.00 73.19 308 SER A O 1
ATOM 2423 N N . ALA A 1 309 ? -29.358 -22.008 33.156 1.00 79.06 309 ALA A N 1
ATOM 2424 C CA . ALA A 1 309 ? -29.144 -23.378 33.618 1.00 79.06 309 ALA A CA 1
ATOM 2425 C C . ALA A 1 309 ? -28.488 -23.414 35.011 1.00 79.06 309 ALA A C 1
ATOM 2427 O O . ALA A 1 309 ? -28.966 -24.116 35.905 1.00 79.06 309 ALA A O 1
ATOM 2428 N N . LYS A 1 310 ? -27.444 -22.601 35.236 1.00 82.25 310 LYS A N 1
ATOM 2429 C CA . LYS A 1 310 ? -26.762 -22.495 36.538 1.00 82.25 310 LYS A CA 1
ATOM 2430 C C . LYS A 1 310 ? -27.682 -21.953 37.637 1.00 82.25 310 LYS A C 1
ATOM 2432 O O . LYS A 1 310 ? -27.657 -22.461 38.759 1.00 82.25 310 LYS A O 1
ATOM 2437 N N . LEU A 1 311 ? -28.522 -20.965 37.324 1.00 79.31 311 LEU A N 1
ATOM 2438 C CA . LEU A 1 311 ? -29.538 -20.446 38.242 1.00 79.31 311 LEU A CA 1
ATOM 2439 C C . LEU A 1 311 ? -30.584 -21.521 38.587 1.00 79.31 311 LEU A C 1
ATOM 2441 O O . LEU A 1 311 ? -30.869 -21.728 39.765 1.00 79.31 311 LEU A O 1
ATOM 2445 N N . SER A 1 312 ? -31.082 -22.260 37.588 1.00 79.69 312 SER A N 1
ATOM 2446 C CA . SER A 1 312 ? -32.035 -23.364 37.781 1.00 79.69 312 SER A CA 1
ATOM 2447 C C . SER A 1 312 ? -31.468 -24.477 38.670 1.00 79.69 312 SER A C 1
ATOM 2449 O O . SER A 1 312 ? -32.131 -24.903 39.614 1.00 79.69 312 SER A O 1
ATOM 2451 N N . MET A 1 313 ? -30.227 -24.916 38.423 1.00 81.88 313 MET A N 1
ATOM 2452 C CA . MET A 1 313 ? -29.538 -25.905 39.267 1.00 81.88 313 MET A CA 1
ATOM 2453 C C . MET A 1 313 ? -29.365 -25.419 40.712 1.00 81.88 313 MET A C 1
ATOM 2455 O O . MET A 1 313 ? -29.529 -26.192 41.655 1.00 81.88 313 MET A O 1
ATOM 2459 N N . THR A 1 314 ? -29.058 -24.131 40.897 1.00 80.25 314 THR A N 1
ATOM 2460 C CA . THR A 1 314 ? -28.870 -23.536 42.229 1.00 80.25 314 THR A CA 1
ATOM 2461 C C . THR A 1 314 ? -30.194 -23.503 42.999 1.00 80.25 314 THR A C 1
ATOM 2463 O O . THR A 1 314 ? -30.243 -23.958 44.139 1.00 80.25 314 THR A O 1
ATOM 2466 N N . LEU A 1 315 ? -31.285 -23.070 42.354 1.00 76.12 315 LEU A N 1
ATOM 2467 C CA . LEU A 1 315 ? -32.646 -23.106 42.905 1.00 76.12 315 LEU A CA 1
ATOM 2468 C C . LEU A 1 315 ? -33.090 -24.525 43.280 1.00 76.12 315 LEU A C 1
ATOM 2470 O O . LEU A 1 315 ? -33.573 -24.735 44.392 1.00 76.12 315 LEU A O 1
ATOM 2474 N N . GLN A 1 316 ? -32.887 -25.508 42.396 1.00 81.69 316 GLN A N 1
ATOM 2475 C CA . GLN A 1 316 ? -33.195 -26.913 42.684 1.00 81.69 316 GLN A CA 1
ATOM 2476 C C . GLN A 1 316 ? -32.430 -27.427 43.908 1.00 81.69 316 GLN A C 1
ATOM 2478 O O . GLN A 1 316 ? -33.030 -28.077 44.765 1.00 81.69 316 GLN A O 1
ATOM 2483 N N . LYS A 1 317 ? -31.138 -27.089 44.037 1.00 83.94 317 LYS A N 1
ATOM 2484 C CA . LYS A 1 317 ? -30.354 -27.458 45.218 1.00 83.94 317 LYS A CA 1
ATOM 2485 C C . LYS A 1 317 ? -30.898 -26.802 46.490 1.00 83.94 317 LYS A C 1
ATOM 2487 O O . LYS A 1 317 ? -31.144 -27.510 47.457 1.00 83.94 317 LYS A O 1
ATOM 2492 N N . THR A 1 318 ? -31.156 -25.493 46.496 1.00 77.94 318 THR A N 1
ATOM 2493 C CA . THR A 1 318 ? -31.695 -24.798 47.683 1.00 77.94 318 THR A CA 1
ATOM 2494 C C . THR A 1 318 ? -33.064 -25.342 48.111 1.00 77.94 318 THR A C 1
ATOM 2496 O O . THR A 1 318 ? -33.339 -25.438 49.306 1.00 77.94 318 THR A O 1
ATOM 2499 N N . ILE A 1 319 ? -33.912 -25.750 4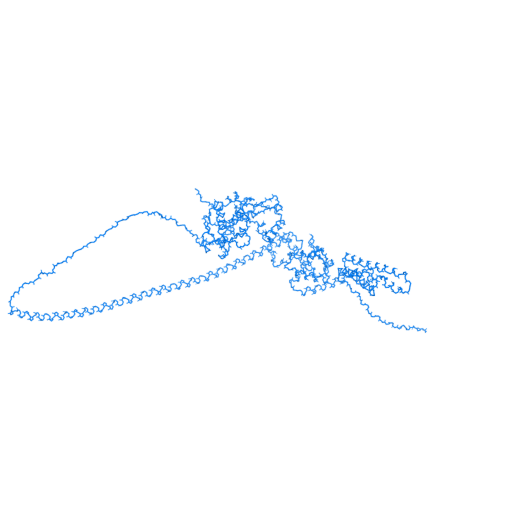7.159 1.00 80.19 319 ILE A N 1
ATOM 2500 C CA . ILE A 1 319 ? -35.198 -26.407 47.442 1.00 80.19 319 ILE A CA 1
ATOM 2501 C C . ILE A 1 319 ? -34.983 -27.793 48.077 1.00 80.19 319 ILE A C 1
ATOM 2503 O O . ILE A 1 319 ? -35.657 -28.122 49.053 1.00 80.19 319 ILE A O 1
ATOM 2507 N N . ALA A 1 320 ? -34.035 -28.587 47.569 1.00 79.94 320 ALA A N 1
ATOM 2508 C CA . ALA A 1 320 ? -33.700 -29.899 48.126 1.00 79.94 320 ALA A CA 1
ATOM 2509 C C . ALA A 1 320 ? -33.073 -29.800 49.530 1.00 79.94 320 ALA A C 1
ATOM 2511 O O . ALA A 1 320 ? -33.514 -30.498 50.443 1.00 79.94 320 ALA A O 1
ATOM 2512 N N . ASP A 1 321 ? -32.109 -28.893 49.720 1.00 81.00 321 ASP A N 1
ATOM 2513 C CA . ASP A 1 321 ? -31.452 -28.633 51.005 1.00 81.00 321 ASP A CA 1
ATOM 2514 C C . ASP A 1 321 ? -32.480 -28.182 52.059 1.00 81.00 321 ASP A C 1
ATOM 2516 O O . ASP A 1 321 ? -32.485 -28.696 53.179 1.00 81.00 321 ASP A O 1
ATOM 2520 N N . LYS A 1 322 ? -33.414 -27.283 51.696 1.00 77.25 322 LYS A N 1
ATOM 2521 C CA . LYS A 1 322 ? -34.510 -26.881 52.591 1.00 77.25 322 LYS A CA 1
ATOM 2522 C C . LYS A 1 322 ? -35.415 -28.064 52.942 1.00 77.25 322 LYS A C 1
ATOM 2524 O O . LYS A 1 322 ? -35.678 -28.284 54.122 1.00 77.25 322 LYS A O 1
ATOM 2529 N N . LYS A 1 323 ? -35.854 -28.848 51.950 1.00 82.81 323 LYS A N 1
ATOM 2530 C CA . LYS A 1 323 ? -36.717 -30.010 52.201 1.00 82.81 323 LYS A CA 1
ATOM 2531 C C . LYS A 1 323 ? -36.054 -31.007 53.161 1.00 82.81 323 LYS A C 1
ATOM 2533 O O . LYS A 1 323 ? -36.713 -31.493 54.071 1.00 82.81 323 LYS A O 1
ATOM 2538 N N . ALA A 1 324 ? -34.752 -31.260 53.018 1.00 79.56 324 ALA A N 1
ATOM 2539 C CA . ALA A 1 324 ? -34.016 -32.147 53.919 1.00 79.56 324 ALA A CA 1
ATOM 2540 C C . ALA A 1 324 ? -33.962 -31.634 55.376 1.00 79.56 324 ALA A C 1
ATOM 2542 O O . ALA A 1 324 ? -33.928 -32.439 56.309 1.00 79.56 324 ALA A O 1
ATOM 2543 N N . VAL A 1 325 ? -33.981 -30.313 55.591 1.00 77.38 325 VAL A N 1
ATOM 2544 C CA . VAL A 1 325 ? -34.119 -29.709 56.930 1.00 77.38 325 VAL A CA 1
ATOM 2545 C C . VAL A 1 325 ? -35.544 -29.878 57.464 1.00 77.38 325 VAL A C 1
ATOM 2547 O O . VAL A 1 325 ? -35.707 -30.310 58.607 1.00 77.38 325 VAL A O 1
ATOM 2550 N N . ASP A 1 326 ? -36.560 -29.609 56.641 1.00 77.75 326 ASP A N 1
ATOM 2551 C CA . ASP A 1 326 ? -37.975 -29.737 57.017 1.00 77.75 326 ASP A CA 1
ATOM 2552 C C . ASP A 1 326 ? -38.337 -31.206 57.364 1.00 77.75 326 ASP A C 1
ATOM 2554 O O . ASP A 1 326 ? -38.898 -31.473 58.429 1.00 77.75 326 ASP A O 1
ATOM 2558 N N . ASP A 1 327 ? -37.918 -32.182 56.546 1.00 81.12 327 ASP A N 1
ATOM 2559 C CA . ASP A 1 327 ? -38.107 -33.627 56.783 1.00 81.12 327 ASP A CA 1
ATOM 2560 C C . ASP A 1 327 ? -37.416 -34.092 58.090 1.00 81.12 327 ASP A C 1
ATOM 2562 O O . ASP A 1 327 ? -37.956 -34.897 58.864 1.00 81.12 327 ASP A O 1
ATOM 2566 N N . LYS A 1 328 ? -36.227 -33.547 58.392 1.00 79.69 328 LYS A N 1
ATOM 2567 C CA . LYS A 1 328 ? -35.486 -33.823 59.636 1.00 79.69 328 LYS A CA 1
ATOM 2568 C C . LYS A 1 328 ? -36.179 -33.217 60.862 1.00 79.69 328 LYS A C 1
ATOM 2570 O O . LYS A 1 328 ? -36.209 -33.856 61.917 1.00 79.69 328 LYS A O 1
ATOM 2575 N N . TYR A 1 329 ? -36.765 -32.027 60.730 1.00 69.50 329 TYR A N 1
ATOM 2576 C CA . TYR A 1 329 ? -37.551 -31.387 61.787 1.00 69.50 329 TYR A CA 1
ATOM 2577 C C . TYR A 1 329 ? -38.844 -32.164 62.083 1.00 69.50 329 TYR A C 1
ATOM 2579 O O . TYR A 1 329 ? -39.130 -32.453 63.245 1.00 69.50 329 TYR A O 1
ATOM 2587 N N . ILE A 1 330 ? -39.569 -32.608 61.050 1.00 74.81 330 ILE A N 1
ATOM 2588 C CA . ILE A 1 330 ? -40.755 -33.473 61.196 1.00 74.81 330 ILE A CA 1
ATOM 2589 C C . ILE A 1 330 ? -40.392 -34.778 61.924 1.00 74.81 330 ILE A C 1
ATOM 2591 O O . ILE A 1 330 ? -41.083 -35.181 62.861 1.00 74.81 330 ILE A O 1
ATOM 2595 N N . THR A 1 331 ? -39.270 -35.404 61.558 1.00 82.62 331 THR A N 1
ATOM 2596 C CA . THR A 1 331 ? -38.773 -36.626 62.216 1.00 82.62 331 THR A CA 1
ATOM 2597 C C . THR A 1 331 ? -38.460 -36.394 63.702 1.00 82.62 331 THR A C 1
ATOM 2599 O O . THR A 1 331 ? -38.852 -37.195 64.551 1.00 82.62 331 THR A O 1
ATOM 2602 N N . TYR A 1 332 ? -37.812 -35.275 64.044 1.00 75.12 332 TYR A N 1
ATOM 2603 C CA . TYR A 1 332 ? -37.543 -34.892 65.435 1.00 75.12 332 TYR A CA 1
ATOM 2604 C C . TYR A 1 332 ? -38.830 -34.663 66.246 1.00 75.12 332 TYR A C 1
ATOM 2606 O O . TYR A 1 332 ? -38.938 -35.134 67.383 1.00 75.12 332 TYR A O 1
ATOM 2614 N N . MET A 1 333 ? -39.822 -33.984 65.662 1.00 75.38 333 MET A N 1
ATOM 2615 C CA . MET A 1 333 ? -41.108 -33.716 66.314 1.00 75.38 333 MET A CA 1
ATOM 2616 C C . MET A 1 333 ? -41.914 -35.000 66.551 1.00 75.38 333 MET A C 1
ATOM 2618 O O . MET A 1 333 ? -42.479 -35.170 67.632 1.00 75.38 333 MET A O 1
ATOM 2622 N N . ASN A 1 334 ? -41.912 -35.937 65.596 1.00 78.75 334 ASN A N 1
ATOM 2623 C CA . ASN A 1 334 ? -42.556 -37.244 65.755 1.00 78.75 334 ASN A CA 1
ATOM 2624 C C . ASN A 1 334 ? -41.888 -38.071 66.865 1.00 78.75 334 ASN A C 1
ATOM 2626 O O . ASN A 1 334 ? -42.570 -38.505 67.790 1.00 78.75 334 ASN A O 1
ATOM 2630 N N . ASN A 1 335 ? -40.556 -38.195 66.857 1.00 78.31 335 ASN A N 1
ATOM 2631 C CA . ASN A 1 335 ? -39.823 -38.912 67.910 1.00 78.31 335 ASN A CA 1
ATOM 2632 C C . ASN A 1 335 ? -40.054 -38.301 69.307 1.00 78.31 335 ASN A C 1
ATOM 2634 O O . ASN A 1 335 ? -40.190 -39.024 70.294 1.00 78.31 335 ASN A O 1
ATOM 2638 N N . SER A 1 336 ? -40.133 -36.969 69.393 1.00 71.00 336 SER A N 1
ATOM 2639 C CA . SER A 1 336 ? -40.426 -36.251 70.642 1.00 71.00 336 SER A CA 1
ATOM 2640 C C . SER A 1 336 ? -41.852 -36.514 71.142 1.00 71.00 336 SER A C 1
ATOM 2642 O O . SER A 1 336 ? -42.057 -36.743 72.334 1.00 71.00 336 SER A O 1
ATOM 2644 N N . LYS A 1 337 ? -42.836 -36.541 70.234 1.00 78.81 337 LYS A N 1
ATOM 2645 C CA . LYS A 1 337 ? -44.237 -36.878 70.532 1.00 78.81 337 LYS A CA 1
ATOM 2646 C C . LYS A 1 337 ? -44.386 -38.329 71.002 1.00 78.81 337 LYS A C 1
ATOM 2648 O O . LYS A 1 337 ? -45.093 -38.582 71.977 1.00 78.81 337 LYS A O 1
ATOM 2653 N N . ASP A 1 338 ? -43.682 -39.260 70.364 1.00 82.75 338 ASP A N 1
ATOM 2654 C CA . ASP A 1 338 ? -43.677 -40.674 70.744 1.00 82.75 338 ASP A CA 1
ATOM 2655 C C . ASP A 1 338 ? -43.052 -40.884 72.128 1.00 82.75 338 ASP A C 1
ATOM 2657 O O . ASP A 1 338 ? -43.621 -41.615 72.942 1.00 82.75 338 ASP A O 1
ATOM 2661 N N . LYS A 1 339 ? -41.946 -40.194 72.444 1.00 81.69 339 LYS A N 1
ATOM 2662 C CA . LYS A 1 339 ? -41.354 -40.190 73.794 1.00 81.69 339 LYS A CA 1
ATOM 2663 C C . LYS A 1 339 ? -42.358 -39.692 74.838 1.00 81.69 339 LYS A C 1
ATOM 2665 O O . LYS A 1 339 ? -42.625 -40.407 75.800 1.00 81.69 339 LYS A O 1
ATOM 2670 N N . LEU A 1 340 ? -42.990 -38.542 74.590 1.00 78.50 340 LEU A N 1
ATOM 2671 C CA . LEU A 1 340 ? -43.987 -37.959 75.493 1.00 78.50 340 LEU A CA 1
ATOM 2672 C C . LEU A 1 340 ? -45.207 -38.879 75.698 1.00 78.50 340 LEU A C 1
ATOM 2674 O O . LEU A 1 340 ? -45.775 -38.930 76.787 1.00 78.50 340 LEU A O 1
ATOM 2678 N N . SER A 1 341 ? -45.612 -39.630 74.666 1.00 80.31 341 SER A N 1
ATOM 2679 C CA . SER A 1 341 ? -46.723 -40.587 74.767 1.00 80.31 341 SER A CA 1
ATOM 2680 C C . SER A 1 341 ? -46.391 -41.797 75.652 1.00 80.31 341 SER A C 1
ATOM 2682 O O . SER A 1 341 ? -47.244 -42.233 76.425 1.00 80.31 341 SER A O 1
ATOM 2684 N N . ARG A 1 342 ? -45.142 -42.289 75.603 1.00 81.88 342 ARG A N 1
ATOM 2685 C CA . ARG A 1 342 ? -44.649 -43.371 76.471 1.00 81.88 342 ARG A CA 1
ATOM 2686 C C . ARG A 1 342 ? -44.538 -42.898 77.915 1.00 81.88 342 ARG A C 1
ATOM 2688 O O . ARG A 1 342 ? -45.104 -43.534 78.794 1.00 81.88 342 ARG A O 1
ATOM 2695 N N . GLU A 1 343 ? -43.918 -41.740 78.137 1.00 81.44 343 GLU A N 1
ATOM 2696 C CA . GLU A 1 343 ? -43.797 -41.122 79.466 1.00 81.44 343 GLU A CA 1
ATOM 2697 C C . GLU A 1 343 ? -45.174 -40.864 80.096 1.00 81.44 343 GLU A C 1
ATOM 2699 O O . GLU A 1 343 ? -45.376 -41.130 81.280 1.00 81.44 343 GLU A O 1
ATOM 2704 N N . LYS A 1 344 ? -46.165 -40.433 79.300 1.00 79.81 344 LYS A N 1
ATOM 2705 C CA . LYS A 1 344 ? -47.550 -40.294 79.767 1.00 79.81 344 LYS A CA 1
ATOM 2706 C C . LYS A 1 344 ? -48.183 -41.643 80.134 1.00 79.81 344 LYS A C 1
ATOM 2708 O O . LYS A 1 344 ? -48.833 -41.724 81.172 1.00 79.81 344 LYS A O 1
ATOM 2713 N N . ALA A 1 345 ? -48.004 -42.685 79.322 1.00 83.12 345 ALA A N 1
ATOM 2714 C CA . ALA A 1 345 ? -48.550 -44.016 79.606 1.00 83.12 345 ALA A CA 1
ATOM 2715 C C . ALA A 1 345 ? -47.903 -44.664 80.848 1.00 83.12 345 ALA A C 1
ATOM 2717 O O . ALA A 1 345 ? -48.587 -45.309 81.642 1.00 83.12 345 ALA A O 1
ATOM 2718 N N . GLU A 1 346 ? -46.602 -44.451 81.055 1.00 82.38 346 GLU A N 1
ATOM 2719 C CA . GLU A 1 346 ? -45.884 -44.867 82.264 1.00 82.38 346 GLU A CA 1
ATOM 2720 C C . GLU A 1 346 ? -46.366 -44.095 83.497 1.00 82.38 346 GLU A C 1
ATOM 2722 O O . GLU A 1 346 ? -46.655 -44.714 84.522 1.00 82.38 346 GLU A O 1
ATOM 2727 N N . ALA A 1 347 ? -46.550 -42.775 83.391 1.00 75.50 347 ALA A N 1
ATOM 2728 C CA . ALA A 1 347 ? -47.116 -41.953 84.459 1.00 75.50 347 ALA A CA 1
ATOM 2729 C C . ALA A 1 347 ? -48.566 -42.344 84.800 1.00 75.50 347 ALA A C 1
ATOM 2731 O O . ALA A 1 347 ? -48.934 -42.375 85.970 1.00 75.50 347 ALA A O 1
ATOM 2732 N N . GLU A 1 348 ? -49.390 -42.689 83.808 1.00 85.06 348 GLU A N 1
ATOM 2733 C CA . GLU A 1 348 ? -50.775 -43.133 84.009 1.00 85.06 348 GLU A CA 1
ATOM 2734 C C . GLU A 1 348 ? -50.843 -44.526 84.660 1.00 85.06 348 GLU A C 1
ATOM 2736 O O . GLU A 1 348 ? -51.622 -44.736 85.592 1.00 85.06 348 GLU A O 1
ATOM 2741 N N . LYS A 1 349 ? -49.947 -45.445 84.273 1.00 85.06 349 LYS A N 1
ATOM 2742 C CA . LYS A 1 349 ? -49.755 -46.735 84.957 1.00 85.06 349 LYS A CA 1
ATOM 2743 C C . LYS A 1 349 ? -49.267 -46.549 86.399 1.00 85.06 349 LYS A C 1
ATOM 2745 O O . LYS A 1 349 ? -49.785 -47.200 87.302 1.00 85.06 349 LYS A O 1
ATOM 2750 N N . ALA A 1 350 ? -48.311 -45.650 86.633 1.00 77.31 350 ALA A N 1
ATOM 2751 C CA . ALA A 1 350 ? -47.826 -45.325 87.973 1.00 77.31 350 ALA A CA 1
ATOM 2752 C C . ALA A 1 350 ? -48.926 -44.690 88.840 1.00 77.31 350 ALA A C 1
ATOM 2754 O O . ALA A 1 350 ? -49.060 -45.052 90.008 1.00 77.31 350 ALA A O 1
ATOM 2755 N N . ARG A 1 351 ? -49.761 -43.812 88.263 1.00 80.38 351 ARG A N 1
ATOM 2756 C CA . ARG A 1 351 ? -50.925 -43.224 88.941 1.00 80.38 351 ARG A CA 1
ATOM 2757 C C . ARG A 1 351 ? -51.922 -44.302 89.354 1.00 80.38 351 ARG A C 1
ATOM 2759 O O . ARG A 1 351 ? -52.335 -44.306 90.506 1.00 80.38 351 ARG A O 1
ATOM 2766 N N . LYS A 1 352 ? -52.242 -45.251 88.465 1.00 84.25 352 LYS A N 1
ATOM 2767 C CA . LYS A 1 352 ? -53.133 -46.370 88.798 1.00 84.25 352 LYS A CA 1
ATOM 2768 C C . LYS A 1 352 ? -52.552 -47.258 89.904 1.00 84.25 352 LYS A C 1
ATOM 2770 O O . LYS A 1 352 ? -53.236 -47.515 90.884 1.00 84.25 352 LYS A O 1
ATOM 2775 N N . ASN A 1 353 ? -51.278 -47.645 89.807 1.00 82.94 353 ASN A N 1
ATOM 2776 C CA . ASN A 1 353 ? -50.610 -48.404 90.870 1.00 82.94 353 ASN A CA 1
ATOM 2777 C C . ASN A 1 353 ? -50.645 -47.660 92.222 1.00 82.94 353 ASN A C 1
ATOM 2779 O O . ASN A 1 353 ? -50.772 -48.292 93.267 1.00 82.94 353 ASN A O 1
ATOM 2783 N N . ALA A 1 354 ? -50.540 -46.327 92.214 1.00 75.44 354 ALA A N 1
ATOM 2784 C CA . ALA A 1 354 ? -50.656 -45.505 93.416 1.00 75.44 354 ALA A CA 1
ATOM 2785 C C . ALA A 1 354 ? -52.108 -45.370 93.915 1.00 75.44 354 ALA A C 1
ATOM 2787 O O . ALA A 1 354 ? -52.313 -45.275 95.121 1.00 75.44 354 ALA A O 1
ATOM 2788 N N . GLU A 1 355 ? -53.114 -45.375 93.037 1.00 80.81 355 GLU A N 1
ATOM 2789 C CA . GLU A 1 355 ? -54.535 -45.453 93.409 1.00 80.81 355 GLU A CA 1
ATOM 2790 C C . GLU A 1 355 ? -54.846 -46.803 94.080 1.00 80.81 355 GLU A C 1
ATOM 2792 O O . GLU A 1 355 ? -55.373 -46.818 95.193 1.00 80.81 355 GLU A O 1
ATOM 2797 N N . ASP A 1 356 ? -54.425 -47.914 93.467 1.00 82.12 356 ASP A N 1
ATOM 2798 C CA . ASP A 1 356 ? -54.578 -49.275 93.999 1.00 82.12 356 ASP A CA 1
ATOM 2799 C C . ASP A 1 356 ? -53.874 -49.422 95.371 1.00 82.12 356 ASP A C 1
ATOM 2801 O O . ASP A 1 356 ? -54.484 -49.883 96.341 1.00 82.12 356 ASP A O 1
ATOM 2805 N N . LEU A 1 357 ? -52.627 -48.941 95.497 1.00 79.38 357 LEU A N 1
ATOM 2806 C CA . LEU A 1 357 ? -51.864 -48.961 96.755 1.00 79.38 357 LEU A CA 1
ATOM 2807 C C . LEU A 1 357 ? -52.467 -48.045 97.835 1.00 79.38 357 LEU A C 1
ATOM 2809 O O . LEU A 1 357 ? -52.439 -48.397 99.011 1.00 79.38 357 LEU A O 1
ATOM 2813 N N . ASN A 1 358 ? -53.033 -46.887 97.475 1.00 75.31 358 ASN A N 1
ATOM 2814 C CA . ASN A 1 358 ? -53.742 -46.036 98.438 1.00 75.31 358 ASN A CA 1
ATOM 2815 C C . ASN A 1 358 ? -55.039 -46.691 98.932 1.00 75.31 358 ASN A C 1
ATOM 2817 O O . ASN A 1 358 ? -55.418 -46.490 100.084 1.00 75.31 358 ASN A O 1
ATOM 2821 N N . GLU A 1 359 ? -55.717 -47.481 98.101 1.00 82.81 359 GLU A N 1
ATOM 2822 C CA . GLU A 1 359 ? -56.926 -48.206 98.497 1.00 82.81 359 GLU A CA 1
ATOM 2823 C C . GLU A 1 359 ? -56.608 -49.422 99.386 1.00 82.81 359 GLU A C 1
ATOM 2825 O O . GLU A 1 359 ? -57.335 -49.709 100.340 1.00 82.81 359 GLU A O 1
ATOM 2830 N N . GLU A 1 360 ? -55.480 -50.097 99.153 1.00 79.62 360 GLU A N 1
ATOM 2831 C CA . GLU A 1 360 ? -54.927 -51.088 100.084 1.00 79.62 360 GLU A CA 1
ATOM 2832 C C . GLU A 1 360 ? -54.467 -50.439 101.402 1.00 79.62 360 GLU A C 1
ATOM 2834 O O . GLU A 1 360 ? -54.820 -50.915 102.485 1.00 79.62 360 GLU A O 1
ATOM 2839 N N . LEU A 1 361 ? -53.780 -49.293 101.334 1.00 76.94 361 LEU A N 1
ATOM 2840 C CA . LEU A 1 361 ? -53.382 -48.521 102.510 1.00 76.94 361 LEU A CA 1
ATOM 2841 C C . LEU A 1 361 ? -54.599 -48.040 103.308 1.00 76.94 361 LEU A C 1
ATOM 2843 O O . LEU A 1 361 ? -54.559 -48.102 104.529 1.00 76.94 361 LEU A O 1
ATOM 2847 N N . ARG A 1 362 ? -55.702 -47.633 102.665 1.00 75.38 362 ARG A N 1
ATOM 2848 C CA . ARG A 1 362 ? -56.974 -47.300 103.339 1.00 75.38 362 ARG A CA 1
ATOM 2849 C C . ARG A 1 362 ? -57.576 -48.496 104.066 1.00 75.38 362 ARG A C 1
ATOM 2851 O O . ARG A 1 362 ? -58.019 -48.336 105.199 1.00 75.38 362 ARG A O 1
ATOM 2858 N N . LYS A 1 363 ? -57.571 -49.687 103.459 1.00 79.00 363 LYS A N 1
ATOM 2859 C CA . LYS A 1 363 ? -58.055 -50.925 104.104 1.00 79.00 363 LYS A CA 1
ATOM 2860 C C . LYS A 1 363 ? -57.188 -51.297 105.307 1.00 79.00 363 LYS A C 1
ATOM 2862 O O . LYS A 1 363 ? -57.726 -51.575 106.375 1.00 79.00 363 LYS A O 1
ATOM 2867 N N . SER A 1 364 ? -55.865 -51.214 105.163 1.00 72.69 364 SER A N 1
ATOM 2868 C CA . SER A 1 364 ? -54.907 -51.391 106.260 1.00 72.69 364 SER A CA 1
ATOM 2869 C C . SER A 1 364 ? -55.094 -50.336 107.357 1.00 72.69 364 SER A C 1
ATOM 2871 O O . SER A 1 364 ? -55.146 -50.668 108.539 1.00 72.69 364 SER A O 1
ATOM 2873 N N . LEU A 1 365 ? -55.278 -49.063 106.997 1.00 70.50 365 LEU A N 1
ATOM 2874 C CA . LEU A 1 365 ? -55.506 -47.978 107.949 1.00 70.50 365 LEU A CA 1
ATOM 2875 C C . LEU A 1 365 ? -56.835 -48.156 108.687 1.00 70.50 365 LEU A C 1
ATOM 2877 O O . LEU A 1 365 ? -56.864 -47.931 109.886 1.00 70.50 365 LEU A O 1
ATOM 2881 N N . ALA A 1 366 ? -57.900 -48.612 108.019 1.00 69.75 366 ALA A N 1
ATOM 2882 C CA . ALA A 1 366 ? -59.184 -48.926 108.645 1.00 69.75 366 ALA A CA 1
ATOM 2883 C C . ALA A 1 366 ? -59.072 -50.110 109.620 1.00 69.75 366 ALA A C 1
ATOM 2885 O O . ALA A 1 366 ? -59.523 -50.002 110.757 1.00 69.75 366 ALA A O 1
ATOM 2886 N N . GLN A 1 367 ? -58.399 -51.199 109.226 1.00 69.69 367 GLN A N 1
ATOM 2887 C CA . GLN A 1 367 ? -58.091 -52.318 110.127 1.00 69.69 367 GLN A CA 1
ATOM 2888 C C . GLN A 1 367 ? -57.278 -51.856 111.345 1.00 69.69 367 GLN A C 1
ATOM 2890 O O . GLN A 1 367 ? -57.576 -52.248 112.470 1.00 69.69 367 GLN A O 1
ATOM 2895 N N . ASN A 1 368 ? -56.286 -50.987 111.141 1.00 61.03 368 ASN A N 1
ATOM 2896 C CA . ASN A 1 368 ? -55.471 -50.430 112.219 1.00 61.03 368 ASN A CA 1
ATOM 2897 C C . ASN A 1 368 ? -56.210 -49.366 113.051 1.00 61.03 368 ASN A C 1
ATOM 2899 O O . ASN A 1 368 ? -55.890 -49.208 114.221 1.00 61.03 368 ASN A O 1
ATOM 2903 N N . LEU A 1 369 ? -57.218 -48.673 112.512 1.00 60.06 369 LEU A N 1
ATOM 2904 C CA . LEU A 1 369 ? -58.096 -47.768 113.266 1.00 60.06 369 LEU A CA 1
ATOM 2905 C C . LEU A 1 369 ? -59.033 -48.548 114.185 1.00 60.06 369 LEU A C 1
ATOM 2907 O O . LEU A 1 369 ? -59.230 -48.145 115.327 1.00 60.06 369 LEU A O 1
ATOM 2911 N N . GLU A 1 370 ? -59.549 -49.688 113.725 1.00 59.25 370 GLU A N 1
ATOM 2912 C CA . GLU A 1 370 ? -60.315 -50.604 114.571 1.00 59.25 370 GLU A CA 1
ATOM 2913 C C . GLU A 1 370 ? -59.417 -51.217 115.659 1.00 59.25 370 GLU A C 1
ATOM 2915 O O . GLU A 1 370 ? -59.768 -51.191 116.834 1.00 59.25 370 GLU A O 1
ATOM 2920 N N . ARG A 1 371 ? -58.192 -51.628 115.303 1.00 51.91 371 ARG A N 1
ATOM 2921 C CA . ARG A 1 371 ? -57.175 -52.128 116.248 1.00 51.91 371 ARG A CA 1
ATOM 2922 C C . ARG A 1 371 ? -56.714 -51.076 117.269 1.00 51.91 371 ARG A C 1
ATOM 2924 O O . ARG A 1 371 ? -56.468 -51.403 118.425 1.00 51.91 371 ARG A O 1
ATOM 2931 N N . ASN A 1 372 ? -56.637 -49.806 116.870 1.00 50.94 372 ASN A N 1
ATOM 2932 C CA . ASN A 1 372 ? -56.248 -48.690 117.741 1.00 50.94 372 ASN A CA 1
ATOM 2933 C C . ASN A 1 372 ? -57.426 -48.096 118.540 1.00 50.94 372 ASN A C 1
ATOM 2935 O O . ASN A 1 372 ? -57.198 -47.241 119.394 1.00 50.94 372 ASN A O 1
ATOM 2939 N N . LYS A 1 373 ? -58.668 -48.570 118.348 1.00 50.19 373 LYS A N 1
ATOM 2940 C CA . LYS A 1 373 ? -59.738 -48.381 119.349 1.00 50.19 373 LYS A CA 1
ATOM 2941 C C . LYS A 1 373 ? -59.507 -49.247 120.594 1.00 50.19 373 LYS A C 1
ATOM 2943 O O . LYS A 1 373 ? -59.969 -48.875 121.667 1.00 50.19 373 LYS A O 1
ATOM 2948 N N . GLU A 1 374 ? -58.779 -50.361 120.471 1.00 46.38 374 GLU A N 1
ATOM 2949 C CA . GLU A 1 374 ? -58.475 -51.272 121.588 1.00 46.38 374 GLU A CA 1
ATOM 2950 C C . GLU A 1 374 ? -57.193 -50.896 122.363 1.00 46.38 374 GLU A C 1
ATOM 2952 O O . GLU A 1 374 ? -56.991 -51.366 123.482 1.00 46.38 374 GLU A O 1
ATOM 2957 N N . LEU A 1 375 ? -56.332 -50.030 121.810 1.00 44.78 375 LEU A N 1
ATOM 2958 C CA . LEU A 1 375 ? -55.034 -49.651 122.389 1.00 44.78 375 LEU A CA 1
ATOM 2959 C C . LEU A 1 375 ? -54.821 -48.130 122.368 1.00 44.78 375 LEU A C 1
ATOM 2961 O O . LEU A 1 375 ? -54.491 -47.542 121.342 1.00 44.78 375 LEU A O 1
ATOM 2965 N N . GLY A 1 376 ? -54.994 -47.488 123.527 1.00 38.09 376 GLY A N 1
ATOM 2966 C CA . GLY A 1 376 ? -54.903 -46.032 123.662 1.00 38.09 376 GLY A CA 1
ATOM 2967 C C . GLY A 1 376 ? -53.588 -45.499 124.250 1.00 38.09 376 GLY A C 1
ATOM 2968 O O . GLY A 1 376 ? -53.023 -46.109 125.158 1.00 38.09 376 GLY A O 1
ATOM 2969 N N . LYS A 1 377 ? -53.252 -44.265 123.823 1.00 35.88 377 LYS A N 1
ATOM 2970 C CA . LYS A 1 377 ? -52.303 -43.251 124.364 1.00 35.88 377 LYS A CA 1
ATOM 2971 C C . LYS A 1 377 ? -51.008 -42.992 123.564 1.00 35.88 377 LYS A C 1
ATOM 2973 O O . LYS A 1 377 ? -50.280 -43.913 123.227 1.00 35.88 377 LYS A O 1
ATOM 2978 N N . ALA A 1 378 ? -50.693 -41.688 123.503 1.00 35.06 378 ALA A N 1
ATOM 2979 C CA . ALA A 1 378 ? -49.374 -41.043 123.373 1.00 35.06 378 ALA A CA 1
ATOM 2980 C C . ALA A 1 378 ? -48.630 -41.079 122.016 1.00 35.06 378 ALA A C 1
ATOM 2982 O O . ALA A 1 378 ? -48.837 -41.996 121.232 1.00 35.06 378 ALA A O 1
ATOM 2983 N N . THR A 1 379 ? -47.694 -40.165 121.691 1.00 36.84 379 THR A N 1
ATOM 2984 C CA . THR A 1 379 ? -47.591 -38.680 121.858 1.00 36.84 379 THR A CA 1
ATOM 2985 C C . THR A 1 379 ? -46.610 -38.164 120.765 1.00 36.84 379 THR A C 1
ATOM 2987 O O . THR A 1 379 ? -45.911 -38.959 120.144 1.00 36.84 379 THR A O 1
ATOM 2990 N N . GLU A 1 380 ? -46.586 -36.851 120.511 1.00 39.03 380 GLU A N 1
ATOM 2991 C CA . GLU A 1 380 ? -45.660 -36.050 119.676 1.00 39.03 380 GLU A CA 1
ATOM 2992 C C . GLU A 1 380 ? -44.256 -36.614 119.350 1.00 39.03 380 GLU A C 1
ATOM 2994 O O . GLU A 1 380 ? -43.516 -36.992 120.256 1.00 39.03 380 GLU A O 1
ATOM 2999 N N . LEU A 1 381 ? -43.821 -36.461 118.084 1.00 33.12 381 LEU A N 1
ATOM 3000 C CA . LEU A 1 381 ? -42.605 -35.701 117.698 1.00 33.12 381 LEU A CA 1
ATOM 3001 C C . LEU A 1 381 ? -42.343 -35.726 116.176 1.00 33.12 381 LEU A C 1
ATOM 3003 O O . LEU A 1 381 ? -42.346 -36.790 115.565 1.00 33.12 381 LEU A O 1
ATOM 3007 N N . ASN A 1 382 ? -42.019 -34.567 115.582 1.00 39.38 382 ASN A N 1
ATOM 3008 C CA . ASN A 1 382 ? -40.668 -34.252 115.065 1.00 39.38 382 ASN A CA 1
ATOM 3009 C C . ASN A 1 382 ? -40.678 -33.105 114.022 1.00 39.38 382 ASN A C 1
ATOM 3011 O O . ASN A 1 382 ? -40.680 -33.341 112.815 1.00 39.38 382 ASN A O 1
ATOM 3015 N N . THR A 1 383 ? -40.613 -31.850 114.480 1.00 36.31 383 THR A N 1
ATOM 3016 C CA . THR A 1 383 ? -40.422 -30.672 113.608 1.00 36.31 383 THR A CA 1
ATOM 3017 C C . THR A 1 383 ? -38.930 -30.344 113.466 1.00 36.31 383 THR A C 1
ATOM 3019 O O . THR A 1 383 ? -38.446 -29.336 113.978 1.00 36.31 383 THR A O 1
ATOM 3022 N N . ILE A 1 384 ? -38.181 -31.213 112.784 1.00 37.19 384 ILE A N 1
ATOM 3023 C CA . ILE A 1 384 ? -36.762 -31.021 112.429 1.00 37.19 384 ILE A CA 1
ATOM 3024 C C . ILE A 1 384 ? -36.594 -31.369 110.937 1.00 37.19 384 ILE A C 1
ATOM 3026 O O . ILE A 1 384 ? -37.325 -32.208 110.425 1.00 37.19 384 ILE A O 1
ATOM 3030 N N . MET A 1 385 ? -35.634 -30.731 110.247 1.00 39.62 385 MET A N 1
ATOM 3031 C CA . MET A 1 385 ? -35.364 -30.788 108.786 1.00 39.62 385 MET A CA 1
ATOM 3032 C C . MET A 1 385 ? -36.070 -29.746 107.889 1.00 39.62 385 MET A C 1
ATOM 3034 O O . MET A 1 385 ? -36.191 -29.936 106.681 1.00 39.62 385 MET A O 1
ATOM 3038 N N . LEU A 1 386 ? -36.396 -28.567 108.431 1.00 41.03 386 LEU A N 1
ATOM 3039 C CA . LEU A 1 386 ? -36.460 -27.325 107.641 1.00 41.03 386 LEU A CA 1
ATOM 3040 C C . LEU A 1 386 ? -35.316 -26.383 108.048 1.00 41.03 386 LEU A C 1
ATOM 3042 O O . LEU A 1 386 ? -35.440 -25.719 109.076 1.00 41.03 386 LEU A O 1
ATOM 3046 N N . ARG A 1 387 ? -34.237 -26.323 107.240 1.00 35.06 387 ARG A N 1
ATOM 3047 C CA . ARG A 1 387 ? -33.345 -25.157 106.965 1.00 35.06 387 ARG A CA 1
ATOM 3048 C C . ARG A 1 387 ? -31.947 -25.569 106.475 1.00 35.06 387 ARG A C 1
ATOM 3050 O O . ARG A 1 387 ? -31.230 -26.248 107.195 1.00 35.06 387 ARG A O 1
ATOM 3057 N N . ILE A 1 388 ? -31.572 -25.032 105.312 1.00 36.25 388 ILE A N 1
ATOM 3058 C CA . ILE A 1 388 ? -30.279 -24.440 104.883 1.00 36.25 388 ILE A CA 1
ATOM 3059 C C . ILE A 1 388 ? -30.603 -23.895 103.472 1.00 36.25 388 ILE A C 1
ATOM 3061 O O . ILE A 1 388 ? -30.963 -24.666 102.591 1.00 36.25 388 ILE A O 1
ATOM 3065 N N . ALA A 1 389 ? -30.965 -22.610 103.353 1.00 32.47 389 ALA A N 1
ATOM 3066 C CA . ALA A 1 389 ? -30.092 -21.474 102.988 1.00 32.47 389 ALA A CA 1
ATOM 3067 C C . ALA A 1 389 ? -29.562 -21.587 101.530 1.00 32.47 389 ALA A C 1
ATOM 3069 O O . ALA A 1 389 ? -28.969 -22.599 101.188 1.00 32.47 389 ALA A O 1
ATOM 3070 N N . ALA A 1 390 ? -29.873 -20.692 100.574 1.00 32.47 390 ALA A N 1
ATOM 3071 C CA . ALA A 1 390 ? -29.584 -19.238 100.488 1.00 32.47 390 ALA A CA 1
ATOM 3072 C C . ALA A 1 390 ? -28.062 -18.943 100.454 1.00 32.47 390 ALA A C 1
ATOM 3074 O O . ALA A 1 390 ? -27.358 -19.464 101.308 1.00 32.47 390 ALA A O 1
ATOM 3075 N N . SER A 1 391 ? -27.469 -18.109 99.576 1.00 32.66 391 SER A N 1
ATOM 3076 C CA . SER A 1 391 ? -27.933 -17.259 98.437 1.00 32.66 391 SER A CA 1
ATOM 3077 C C . SER A 1 391 ? -26.698 -16.892 97.535 1.00 32.66 391 SER A C 1
ATOM 3079 O O . SER A 1 391 ? -25.673 -17.534 97.739 1.00 32.66 391 SER A O 1
ATOM 3081 N N . LYS A 1 392 ? -26.627 -15.969 96.545 1.00 34.44 392 LYS A N 1
ATOM 3082 C CA . LYS A 1 392 ? -27.463 -14.839 96.046 1.00 34.44 392 LYS A CA 1
ATOM 3083 C C . LYS A 1 392 ? -27.038 -14.426 94.591 1.00 34.44 392 LYS A C 1
ATOM 3085 O O . LYS A 1 392 ? -26.325 -15.171 93.930 1.00 34.44 392 LYS A O 1
ATOM 3090 N N . GLU A 1 393 ? -27.522 -13.263 94.129 1.00 34.72 393 GLU A N 1
ATOM 3091 C CA . GLU A 1 393 ? -27.003 -12.272 93.132 1.00 34.72 393 GLU A CA 1
ATOM 3092 C C . GLU A 1 393 ? -25.491 -12.305 92.750 1.00 34.72 393 GLU A C 1
ATOM 3094 O O . GLU A 1 393 ? -24.678 -12.701 93.577 1.00 34.72 393 GLU A O 1
ATOM 3099 N N . GLN A 1 394 ? -25.037 -12.054 91.499 1.00 34.91 394 GLN A N 1
ATOM 3100 C CA . GLN A 1 394 ? -25.077 -10.882 90.559 1.00 34.91 394 GLN A CA 1
ATOM 3101 C C . GLN A 1 394 ? -23.975 -9.806 90.763 1.00 34.91 394 GLN A C 1
ATOM 3103 O O . GLN A 1 394 ? -23.820 -9.326 91.874 1.00 34.91 394 GLN A O 1
ATOM 3108 N N . ASP A 1 395 ? -23.289 -9.407 89.668 1.00 28.20 395 ASP A N 1
ATOM 3109 C CA . ASP A 1 395 ? -22.855 -8.027 89.287 1.00 28.20 395 ASP A CA 1
ATOM 3110 C C . ASP A 1 395 ? -22.139 -8.046 87.897 1.00 28.20 395 ASP A C 1
ATOM 3112 O O . ASP A 1 395 ? -21.573 -9.072 87.525 1.00 28.20 395 ASP A O 1
ATOM 3116 N N . PHE A 1 396 ? -22.381 -7.128 86.936 1.00 27.27 396 PHE A N 1
ATOM 3117 C CA . PHE A 1 396 ? -21.840 -5.752 86.728 1.00 27.27 396 PHE A CA 1
ATOM 3118 C C . PHE A 1 396 ? -20.292 -5.673 86.613 1.00 27.27 396 PHE A C 1
ATOM 3120 O O . PHE A 1 396 ? -19.597 -6.295 87.397 1.00 27.27 396 PHE A O 1
ATOM 3127 N N . ALA A 1 397 ? -19.612 -4.884 85.764 1.00 26.56 397 ALA A N 1
ATOM 3128 C CA . ALA A 1 397 ? -19.843 -4.139 84.515 1.00 26.56 397 ALA A CA 1
ATOM 3129 C C . ALA A 1 397 ? -18.500 -3.428 84.135 1.00 26.56 397 ALA A C 1
ATOM 3131 O O . ALA A 1 397 ? -17.742 -3.095 85.033 1.00 26.56 397 ALA A O 1
ATOM 3132 N N . GLN A 1 398 ? -18.231 -3.209 82.831 1.00 27.97 398 GLN A N 1
ATOM 3133 C CA . GLN A 1 398 ? -17.641 -1.998 82.174 1.00 27.97 398 GLN A CA 1
ATOM 3134 C C . GLN A 1 398 ? -16.511 -1.170 82.885 1.00 27.97 398 GLN A C 1
ATOM 3136 O O . GLN A 1 398 ? -16.656 -0.793 84.035 1.00 27.97 398 GLN A O 1
ATOM 3141 N N . GLN A 1 399 ? -15.403 -0.710 82.264 1.00 29.56 399 GLN A N 1
ATOM 3142 C CA . GLN A 1 399 ? -15.262 0.096 81.025 1.00 29.56 399 GLN A CA 1
ATOM 3143 C C . GLN A 1 399 ? -13.794 0.183 80.490 1.00 29.56 399 GLN A C 1
ATOM 3145 O O . GLN A 1 399 ? -12.873 0.124 81.290 1.00 29.56 399 GLN A O 1
ATOM 3150 N N . ALA A 1 400 ? -13.642 0.433 79.167 1.00 29.17 400 ALA A N 1
ATOM 3151 C CA . ALA A 1 400 ? -12.783 1.433 78.453 1.00 29.17 400 ALA A CA 1
ATOM 3152 C C . ALA A 1 400 ? -11.250 1.577 78.751 1.00 29.17 400 ALA A C 1
ATOM 3154 O O . ALA A 1 400 ? -10.773 1.183 79.800 1.00 29.17 400 ALA A O 1
ATOM 3155 N N . GLN A 1 401 ? -10.368 2.150 77.903 1.00 32.03 401 GLN A N 1
ATOM 3156 C CA . GLN A 1 401 ? -10.402 2.871 76.595 1.00 32.03 401 GLN A CA 1
ATOM 3157 C C . GLN A 1 401 ? -8.985 2.699 75.913 1.00 32.03 401 GLN A C 1
ATOM 3159 O O . GLN A 1 401 ? -8.216 1.900 76.433 1.00 32.03 401 GLN A O 1
ATOM 3164 N N . VAL A 1 402 ? -8.456 3.303 74.820 1.00 27.25 402 VAL A N 1
ATOM 3165 C CA . VAL A 1 402 ? -8.750 4.390 73.836 1.00 27.25 402 VAL A CA 1
ATOM 3166 C C . VAL A 1 402 ? -7.820 4.238 72.589 1.00 27.25 402 VAL A C 1
ATOM 3168 O O . VAL A 1 402 ? -6.870 3.465 72.665 1.00 27.25 402 VAL A O 1
ATOM 3171 N N . LYS A 1 403 ? -7.999 5.063 71.527 1.00 27.30 403 LYS A N 1
ATOM 3172 C CA . LYS A 1 403 ? -7.111 5.299 70.339 1.00 27.30 403 LYS A CA 1
ATOM 3173 C C . LYS A 1 403 ? -7.052 4.167 69.279 1.00 27.30 403 LYS A C 1
ATOM 3175 O O . LYS A 1 403 ? -6.919 3.009 69.641 1.00 27.30 403 LYS A O 1
ATOM 3180 N N . ARG A 1 404 ? -7.090 4.424 67.956 1.00 25.92 404 ARG A N 1
ATOM 3181 C CA . ARG A 1 404 ? -7.223 5.673 67.156 1.00 25.92 404 ARG A CA 1
ATOM 3182 C C . ARG A 1 404 ? -8.155 5.479 65.943 1.00 25.92 404 ARG A C 1
ATOM 3184 O O . ARG A 1 404 ? -8.125 4.434 65.310 1.00 25.92 404 ARG A O 1
ATOM 3191 N N . ASP A 1 405 ? -8.903 6.534 65.633 1.00 25.42 405 ASP A N 1
ATOM 3192 C CA . ASP A 1 405 ? -9.029 7.216 64.331 1.00 25.42 405 ASP A CA 1
ATOM 3193 C C . ASP A 1 405 ? -8.886 6.388 63.030 1.00 25.42 405 ASP A C 1
ATOM 3195 O O . ASP A 1 405 ? -7.773 6.090 62.602 1.00 25.42 405 ASP A O 1
ATOM 3199 N N . ALA A 1 406 ? -10.011 6.137 62.346 1.00 25.78 406 ALA A N 1
ATOM 3200 C CA . ALA A 1 406 ? -10.288 6.580 60.964 1.00 25.78 406 ALA A CA 1
ATOM 3201 C C . ALA A 1 406 ? -11.603 5.951 60.455 1.00 25.78 406 ALA A C 1
ATOM 3203 O O . ALA A 1 406 ? -11.839 4.756 60.634 1.00 25.78 406 ALA A O 1
ATOM 3204 N N . HIS A 1 407 ? -12.455 6.741 59.802 1.00 24.95 407 HIS A N 1
ATOM 3205 C CA . HIS A 1 407 ? -13.646 6.253 59.103 1.00 24.95 407 HIS A CA 1
ATOM 3206 C C . HIS A 1 407 ? -13.651 6.816 57.682 1.00 24.95 407 HIS A C 1
ATOM 3208 O O . HIS A 1 407 ? -13.266 7.965 57.506 1.00 24.95 407 HIS A O 1
ATOM 3214 N N . ASP A 1 408 ? -14.115 5.993 56.743 1.00 24.44 408 ASP A N 1
ATOM 3215 C CA . ASP A 1 408 ? -14.575 6.334 55.389 1.00 24.44 408 ASP A CA 1
ATOM 3216 C C . ASP A 1 408 ? -13.647 7.174 54.479 1.00 24.44 408 ASP A C 1
ATOM 3218 O O . ASP A 1 408 ? -13.502 8.380 54.641 1.00 24.44 408 ASP A O 1
ATOM 3222 N N . GLU A 1 409 ? -13.142 6.550 53.409 1.00 24.20 409 GLU A N 1
ATOM 3223 C CA . GLU A 1 409 ? -13.460 7.081 52.075 1.00 24.20 409 GLU A CA 1
ATOM 3224 C C . GLU A 1 409 ? -13.472 5.952 51.028 1.00 24.20 409 GLU A C 1
ATOM 3226 O O . GLU A 1 409 ? -12.446 5.433 50.581 1.00 24.20 409 GLU A O 1
ATOM 3231 N N . ASN A 1 410 ? -14.678 5.515 50.670 1.00 26.17 410 ASN A N 1
ATOM 3232 C CA . ASN A 1 410 ? -14.919 4.407 49.748 1.00 26.17 410 ASN A CA 1
ATOM 3233 C C . ASN A 1 410 ? -14.776 4.832 48.269 1.00 26.17 410 ASN A C 1
ATOM 3235 O O . ASN A 1 410 ? -15.767 5.170 47.618 1.00 26.17 410 ASN A O 1
ATOM 3239 N N . VAL A 1 411 ? -13.555 4.811 47.717 1.00 25.19 411 VAL A N 1
ATOM 3240 C CA . VAL A 1 411 ? -13.308 5.126 46.293 1.00 25.19 411 VAL A CA 1
ATOM 3241 C C . VAL A 1 411 ? -13.807 3.989 45.380 1.00 25.19 411 VAL A C 1
ATOM 3243 O O . VAL A 1 411 ? -13.238 2.894 45.399 1.00 25.19 411 VAL A O 1
ATOM 3246 N N . PRO A 1 412 ? -14.826 4.212 44.523 1.00 23.45 412 PRO A N 1
ATOM 3247 C CA . PRO A 1 412 ? -15.376 3.153 43.687 1.00 23.45 412 PRO A CA 1
ATOM 3248 C C . PRO A 1 412 ? -14.464 2.855 42.489 1.00 23.45 412 PRO A C 1
ATOM 3250 O O . PRO A 1 412 ? -14.441 3.597 41.503 1.00 23.45 412 PRO A O 1
ATOM 3253 N N . ILE A 1 413 ? -13.768 1.715 42.538 1.00 25.70 413 ILE A N 1
ATOM 3254 C CA . ILE A 1 413 ? -13.105 1.125 41.367 1.00 25.70 413 ILE A CA 1
ATOM 3255 C C . ILE A 1 413 ? -14.152 0.956 40.255 1.00 25.70 413 ILE A C 1
ATOM 3257 O O . ILE A 1 413 ? -15.205 0.340 40.454 1.00 25.70 413 ILE A O 1
ATOM 3261 N N . VAL A 1 414 ? -13.883 1.529 39.079 1.00 24.81 414 VAL A N 1
ATOM 3262 C CA . VAL A 1 414 ? -14.863 1.604 37.987 1.00 24.81 414 VAL A CA 1
ATOM 3263 C C . VAL A 1 414 ? -15.074 0.222 37.368 1.00 24.81 414 VAL A C 1
ATOM 3265 O O . VAL A 1 414 ? -14.336 -0.209 36.487 1.00 24.81 414 VAL A O 1
ATOM 3268 N N . SER A 1 415 ? -16.125 -0.463 37.820 1.00 24.22 415 SER A N 1
ATOM 3269 C CA . SER A 1 415 ? -16.558 -1.743 37.253 1.00 24.22 415 SER A CA 1
ATOM 3270 C C . SER A 1 415 ? -16.805 -1.628 35.734 1.00 24.22 415 SER A C 1
ATOM 3272 O O . SER A 1 415 ? -17.424 -0.645 35.311 1.00 24.22 415 SER A O 1
ATOM 3274 N N . PRO A 1 416 ? -16.454 -2.639 34.907 1.00 28.19 416 PRO A N 1
ATOM 3275 C CA . PRO A 1 416 ? -16.603 -2.606 33.438 1.00 28.19 416 PRO A CA 1
ATOM 3276 C C . PRO A 1 416 ? -18.030 -2.431 32.869 1.00 28.19 416 PRO A C 1
ATOM 3278 O O . PRO A 1 416 ? -18.234 -2.501 31.658 1.00 28.19 416 PRO A O 1
ATOM 3281 N N . ALA A 1 417 ? -19.044 -2.222 33.712 1.00 26.33 417 ALA A N 1
ATOM 3282 C CA . ALA A 1 417 ? -20.458 -2.182 33.340 1.00 26.33 417 ALA A CA 1
ATOM 3283 C C . ALA A 1 417 ? -20.923 -0.864 32.680 1.00 26.33 417 ALA A C 1
ATOM 3285 O O . ALA A 1 417 ? -22.031 -0.818 32.150 1.00 26.33 417 ALA A O 1
ATOM 3286 N N . LEU A 1 418 ? -20.103 0.196 32.683 1.00 28.09 418 LEU A N 1
ATOM 3287 C CA . LEU A 1 418 ? -20.466 1.536 32.181 1.00 28.09 418 LEU A CA 1
ATOM 3288 C C . LEU A 1 418 ? -19.949 1.867 30.763 1.00 28.09 418 LEU A C 1
ATOM 3290 O O . LEU A 1 418 ? -19.898 3.028 30.372 1.00 28.09 418 LEU A O 1
ATOM 3294 N N . ALA A 1 419 ? -19.626 0.848 29.961 1.00 29.30 419 ALA A N 1
ATOM 3295 C CA . ALA A 1 419 ? -19.215 0.984 28.556 1.00 29.30 419 ALA A CA 1
ATOM 3296 C C . ALA A 1 419 ? -20.355 0.704 27.543 1.00 29.30 419 ALA A C 1
ATOM 3298 O O . ALA A 1 419 ? -20.108 0.225 26.437 1.00 29.30 419 ALA A O 1
ATOM 3299 N N . ARG A 1 420 ? -21.622 0.953 27.915 1.00 29.97 420 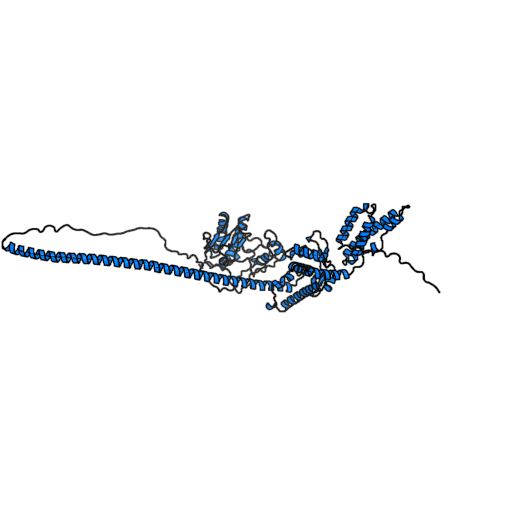ARG A N 1
ATOM 3300 C CA . ARG A 1 420 ? -22.808 0.701 27.068 1.00 29.97 420 ARG A CA 1
ATOM 3301 C C . ARG A 1 420 ? -23.643 1.957 26.809 1.00 29.97 420 ARG A C 1
ATOM 3303 O O . ARG A 1 420 ? -24.785 2.048 27.246 1.00 29.97 420 ARG A O 1
ATOM 3310 N N . ASP A 1 421 ? -23.091 2.865 26.012 1.00 27.91 421 ASP A N 1
ATOM 3311 C CA . ASP A 1 421 ? -23.880 3.798 25.200 1.00 27.91 421 ASP A CA 1
ATOM 3312 C C . ASP A 1 421 ? -23.619 3.500 23.706 1.00 27.91 421 ASP A C 1
ATOM 3314 O O . ASP A 1 421 ? -22.499 3.706 23.230 1.00 27.91 421 ASP A O 1
ATOM 3318 N N . PRO A 1 422 ? -24.606 2.982 22.947 1.00 30.05 422 PRO A N 1
ATOM 3319 C CA . PRO A 1 422 ? -24.451 2.710 21.516 1.00 30.05 422 PRO A CA 1
ATOM 3320 C C . PRO A 1 422 ? -24.440 3.952 20.598 1.00 30.05 422 PRO A C 1
ATOM 3322 O O . PRO A 1 422 ? -24.331 3.782 19.383 1.00 30.05 422 PRO A O 1
ATOM 3325 N N . TYR A 1 423 ? -24.615 5.176 21.117 1.00 30.58 423 TYR A N 1
ATOM 3326 C CA . TYR A 1 423 ? -25.162 6.303 20.346 1.00 30.58 423 TYR A CA 1
ATOM 3327 C C . TYR A 1 423 ? -24.243 7.509 20.062 1.00 30.58 423 TYR A C 1
ATOM 3329 O O . TYR A 1 423 ? -24.743 8.582 19.719 1.00 30.58 423 TYR A O 1
ATOM 3337 N N . PHE A 1 424 ? -22.911 7.356 20.048 1.00 36.59 424 PHE A N 1
ATOM 3338 C CA . PHE A 1 424 ? -22.002 8.453 19.653 1.00 36.59 424 PHE A CA 1
ATOM 3339 C C . PHE A 1 424 ? -21.405 8.349 18.241 1.00 36.59 424 PHE A C 1
ATOM 3341 O O . PHE A 1 424 ? -20.279 7.901 18.014 1.00 36.59 424 PHE A O 1
ATOM 3348 N N . LYS A 1 425 ? -22.160 8.888 17.274 1.00 33.44 425 LYS A N 1
ATOM 3349 C CA . LYS A 1 425 ? -21.646 9.292 15.957 1.00 33.44 425 LYS A CA 1
ATOM 3350 C C . LYS A 1 425 ? -20.669 10.470 16.125 1.00 33.44 425 LYS A C 1
ATOM 3352 O O . LYS A 1 425 ? -21.072 11.529 16.591 1.00 33.44 425 LYS A O 1
ATOM 3357 N N . GLY A 1 426 ? -19.415 10.310 15.693 1.00 39.12 426 GLY A N 1
ATOM 3358 C CA . GLY A 1 426 ? -18.491 11.436 15.470 1.00 39.12 426 GLY A CA 1
ATOM 3359 C C . GLY A 1 426 ? -17.862 12.087 16.711 1.00 39.12 426 GLY A C 1
ATOM 3360 O O . GLY A 1 426 ? -17.632 13.292 16.690 1.00 39.12 426 GLY A O 1
ATOM 3361 N N . GLN A 1 427 ? -17.569 11.333 17.780 1.00 47.84 427 GLN A N 1
ATOM 3362 C CA . GLN A 1 427 ? -16.818 11.856 18.936 1.00 47.84 427 GLN A CA 1
ATOM 3363 C C . GLN A 1 427 ? -15.488 11.131 19.207 1.00 47.84 427 GLN A C 1
ATOM 3365 O O . GLN A 1 427 ? -15.288 9.969 18.843 1.00 47.84 427 GLN A O 1
ATOM 3370 N N . TRP A 1 428 ? -14.580 11.880 19.840 1.00 57.56 428 TRP A N 1
ATOM 3371 C CA . TRP A 1 428 ? -13.195 11.529 20.165 1.00 57.56 428 TRP A CA 1
ATOM 3372 C C . TRP A 1 428 ? -13.105 10.351 21.150 1.00 57.56 428 TRP A C 1
ATOM 3374 O O . TRP A 1 428 ? -13.981 10.174 21.994 1.00 57.56 428 TRP A O 1
ATOM 3384 N N . ARG A 1 429 ? -12.018 9.570 21.087 1.00 78.88 429 ARG A N 1
ATOM 3385 C CA . ARG A 1 429 ? -11.782 8.368 21.920 1.00 78.88 429 ARG A CA 1
ATOM 3386 C C . ARG A 1 429 ? -11.262 8.683 23.327 1.00 78.88 429 ARG A C 1
ATOM 3388 O O . ARG A 1 429 ? -10.321 8.063 23.809 1.00 78.88 429 ARG A O 1
ATOM 3395 N N . LEU A 1 430 ? -11.859 9.673 23.978 1.00 85.69 430 LEU A N 1
ATOM 3396 C CA . LEU A 1 430 ? -11.436 10.125 25.302 1.00 85.69 430 LEU A CA 1
ATOM 3397 C C . LEU A 1 430 ? -11.913 9.166 26.401 1.00 85.69 430 LEU A C 1
ATOM 3399 O O . LEU A 1 430 ? -12.904 8.451 26.234 1.00 85.69 430 LEU A O 1
ATOM 3403 N N . TRP A 1 431 ? -11.212 9.178 27.532 1.00 87.94 431 TRP A N 1
ATOM 3404 C CA . TRP A 1 431 ? -11.640 8.534 28.774 1.00 87.94 431 TRP A CA 1
ATOM 3405 C C . TRP A 1 431 ? -12.679 9.385 29.515 1.00 87.94 431 TRP A C 1
ATOM 3407 O O . TRP A 1 431 ? -12.909 10.554 29.195 1.00 87.94 431 TRP A O 1
ATOM 3417 N N . LYS A 1 432 ? -13.294 8.817 30.558 1.00 90.06 432 LYS A N 1
ATOM 3418 C CA . LYS A 1 432 ? -14.068 9.611 31.518 1.00 90.06 432 LYS A CA 1
ATOM 3419 C C . LYS A 1 432 ? -13.116 10.570 32.245 1.00 90.06 432 LYS A C 1
ATOM 3421 O O . LYS A 1 432 ? -12.084 10.143 32.754 1.00 90.06 432 LYS A O 1
ATOM 3426 N N . 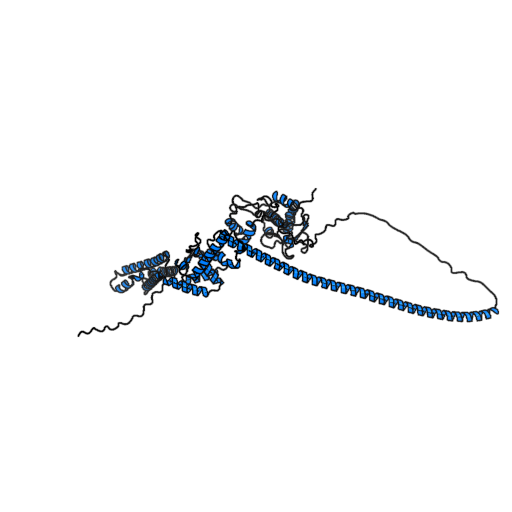ASN A 1 433 ? -13.473 11.849 32.329 1.00 88.31 433 ASN A N 1
ATOM 3427 C CA . ASN A 1 433 ? -12.707 12.818 33.112 1.00 88.31 433 ASN A CA 1
ATOM 3428 C C . ASN A 1 433 ? -12.678 12.417 34.602 1.00 88.31 433 ASN A C 1
ATOM 3430 O O . ASN A 1 433 ? -13.708 12.002 35.140 1.00 88.31 433 ASN A O 1
ATOM 3434 N N . GLY A 1 434 ? -11.519 12.531 35.254 1.00 87.56 434 GLY A N 1
ATOM 3435 C CA . GLY A 1 434 ? -11.284 12.042 36.618 1.00 87.56 434 GLY A CA 1
ATOM 3436 C C . GLY A 1 434 ? -10.995 10.537 36.727 1.00 87.56 434 GLY A C 1
ATOM 3437 O O . GLY A 1 434 ? -11.036 10.001 37.831 1.00 87.56 434 GLY A O 1
ATOM 3438 N N . ALA A 1 435 ? -10.756 9.823 35.620 1.00 89.44 435 ALA A N 1
ATOM 3439 C CA . ALA A 1 435 ? -10.481 8.386 35.664 1.00 89.44 435 ALA A CA 1
ATOM 3440 C C . ALA A 1 435 ? -9.059 8.055 36.153 1.00 89.44 435 ALA A C 1
ATOM 3442 O O . ALA A 1 435 ? -8.072 8.652 35.716 1.00 89.44 435 ALA A O 1
ATOM 3443 N N . ILE A 1 436 ? -8.972 7.024 36.996 1.00 92.69 436 ILE A N 1
ATOM 3444 C CA . ILE A 1 436 ? -7.740 6.269 37.237 1.00 92.69 436 ILE A CA 1
ATOM 3445 C C . ILE A 1 436 ? -7.676 5.179 36.163 1.00 92.69 436 ILE A C 1
ATOM 3447 O O . ILE A 1 436 ? -8.605 4.381 36.022 1.00 92.69 436 ILE A O 1
ATOM 3451 N N . LEU A 1 437 ? -6.610 5.183 35.372 1.00 92.88 437 LEU A N 1
ATOM 3452 C CA . LEU A 1 437 ? -6.400 4.283 34.249 1.00 92.88 437 LEU A CA 1
ATOM 3453 C C . LEU A 1 437 ? -5.484 3.137 34.682 1.00 92.88 437 LEU A C 1
ATOM 3455 O O . LEU A 1 437 ? -4.292 3.341 34.902 1.00 92.88 437 LEU A O 1
ATOM 3459 N N . ALA A 1 438 ? -6.054 1.940 34.809 1.00 93.25 438 ALA A N 1
ATOM 3460 C CA . ALA A 1 438 ? -5.314 0.730 35.142 1.00 93.25 438 ALA A CA 1
ATOM 3461 C C . ALA A 1 438 ? -4.442 0.270 33.957 1.00 93.25 438 ALA A C 1
ATOM 3463 O O . ALA A 1 438 ? -4.938 0.019 32.852 1.00 93.25 438 ALA A O 1
ATOM 3464 N N . VAL A 1 439 ? -3.141 0.156 34.213 1.00 94.38 439 VAL A N 1
ATOM 3465 C CA . VAL A 1 439 ? -2.080 -0.255 33.293 1.00 94.38 439 VAL A CA 1
ATOM 3466 C C . VAL A 1 439 ? -1.435 -1.525 33.835 1.00 94.38 439 VAL A C 1
ATOM 3468 O O . VAL A 1 439 ? -1.012 -1.567 34.986 1.00 94.38 439 VAL A O 1
ATOM 3471 N N . HIS A 1 440 ? -1.315 -2.550 32.995 1.00 94.12 440 HIS A N 1
ATOM 3472 C CA . HIS A 1 440 ? -0.642 -3.795 33.351 1.00 94.12 440 HIS A CA 1
ATOM 3473 C C . HIS A 1 440 ? 0.548 -4.072 32.426 1.00 94.12 440 HIS A C 1
ATOM 3475 O O . HIS A 1 440 ? 0.408 -4.043 31.202 1.00 94.12 440 HIS A O 1
ATOM 3481 N N . PHE A 1 441 ? 1.711 -4.363 33.010 1.00 94.00 441 PHE A N 1
ATOM 3482 C CA . PHE A 1 441 ? 2.916 -4.768 32.283 1.00 94.00 441 PHE A CA 1
ATOM 3483 C C . PHE A 1 441 ? 2.888 -6.274 32.003 1.00 94.00 441 PHE A C 1
ATOM 3485 O O . PHE A 1 441 ? 2.961 -7.074 32.932 1.00 94.00 441 PHE A O 1
ATOM 3492 N N . LEU A 1 442 ? 2.821 -6.654 30.726 1.00 91.81 442 LEU A N 1
ATOM 3493 C CA . LEU A 1 442 ? 2.882 -8.049 30.276 1.00 91.81 442 LEU A CA 1
ATOM 3494 C C . LEU A 1 442 ? 4.306 -8.625 30.371 1.00 91.81 442 LEU A C 1
ATOM 3496 O O . LEU A 1 442 ? 4.480 -9.826 30.562 1.00 91.81 442 LEU A O 1
ATOM 3500 N N . ASP A 1 443 ? 5.320 -7.767 30.240 1.00 92.50 443 ASP A N 1
ATOM 3501 C CA . ASP A 1 443 ? 6.742 -8.113 30.251 1.00 92.50 443 ASP A CA 1
ATOM 3502 C C . ASP A 1 443 ? 7.609 -6.901 30.694 1.00 92.50 443 ASP A C 1
ATOM 3504 O O . ASP A 1 443 ? 7.106 -5.954 31.307 1.00 92.50 443 ASP A O 1
ATOM 3508 N N . GLY A 1 444 ? 8.924 -6.956 30.452 1.00 89.12 444 GLY A N 1
ATOM 3509 C CA . GLY A 1 444 ? 9.898 -5.913 30.810 1.00 89.12 444 GLY A CA 1
ATOM 3510 C C . GLY A 1 444 ? 10.571 -6.104 32.175 1.00 89.12 444 GLY A C 1
ATOM 3511 O O . GLY A 1 444 ? 10.008 -6.704 33.093 1.00 89.12 444 GLY A O 1
ATOM 3512 N N . ASP A 1 445 ? 11.791 -5.589 32.308 1.00 87.50 445 ASP A N 1
ATOM 3513 C CA . ASP A 1 445 ? 12.530 -5.502 33.574 1.00 87.50 445 ASP A CA 1
ATOM 3514 C C . ASP A 1 445 ? 12.099 -4.292 34.426 1.00 87.50 445 ASP A C 1
ATOM 3516 O O . ASP A 1 445 ? 11.360 -3.410 33.980 1.00 87.50 445 ASP A O 1
ATOM 3520 N N . ASP A 1 446 ? 12.555 -4.247 35.677 1.00 91.69 446 ASP A N 1
ATOM 3521 C CA . ASP A 1 446 ? 12.126 -3.223 36.632 1.00 91.69 446 ASP A CA 1
ATOM 3522 C C . ASP A 1 446 ? 12.678 -1.823 36.317 1.00 91.69 446 ASP A C 1
ATOM 3524 O O . ASP A 1 446 ? 12.031 -0.832 36.659 1.00 91.69 446 ASP A O 1
ATOM 3528 N N . ASN A 1 447 ? 13.805 -1.711 35.600 1.00 88.25 447 ASN A N 1
ATOM 3529 C CA . ASN A 1 447 ? 14.347 -0.414 35.189 1.00 88.25 447 ASN A CA 1
ATOM 3530 C C . ASN A 1 447 ? 13.463 0.207 34.102 1.00 88.25 447 ASN A C 1
ATOM 3532 O O . ASN A 1 447 ? 13.039 1.356 34.235 1.00 88.25 447 ASN A O 1
ATOM 3536 N N . VAL A 1 448 ? 13.125 -0.557 33.055 1.00 90.00 448 VAL A N 1
ATOM 3537 C CA . VAL A 1 448 ? 12.247 -0.055 31.986 1.00 90.00 448 VAL A CA 1
ATOM 3538 C C . VAL A 1 448 ? 10.819 0.188 32.494 1.00 90.00 448 VAL A C 1
ATOM 3540 O O . VAL A 1 448 ? 10.200 1.190 32.132 1.00 90.00 448 VAL A O 1
ATOM 3543 N N . LYS A 1 449 ? 10.315 -0.639 33.422 1.00 93.88 449 LYS A N 1
ATOM 3544 C CA . LYS A 1 449 ? 9.038 -0.395 34.117 1.00 93.88 449 LYS A CA 1
ATOM 3545 C C . LYS A 1 449 ? 9.062 0.895 34.935 1.00 93.88 449 LYS A C 1
ATOM 3547 O O . LYS A 1 449 ? 8.132 1.691 34.817 1.00 93.88 449 LYS A O 1
ATOM 3552 N N . ALA A 1 450 ? 10.106 1.136 35.732 1.00 94.12 450 ALA A N 1
ATOM 3553 C CA . ALA A 1 450 ? 10.251 2.372 36.504 1.00 94.12 450 ALA A CA 1
ATOM 3554 C C . ALA A 1 450 ? 10.309 3.610 35.593 1.00 94.12 450 ALA A C 1
ATOM 3556 O O . ALA A 1 450 ? 9.677 4.625 35.892 1.00 94.12 450 ALA A O 1
ATOM 3557 N N . LEU A 1 451 ? 10.991 3.501 34.449 1.00 93.75 451 LEU A N 1
ATOM 3558 C CA . LEU A 1 451 ? 11.076 4.557 33.441 1.00 93.75 451 LEU A CA 1
ATOM 3559 C C . LEU A 1 451 ? 9.702 4.895 32.842 1.00 93.75 451 LEU A C 1
ATOM 3561 O O . LEU A 1 451 ? 9.342 6.069 32.742 1.00 93.75 451 LEU A O 1
ATOM 3565 N N . VAL A 1 452 ? 8.896 3.874 32.527 1.00 96.69 452 VAL A N 1
ATOM 3566 C CA . VAL A 1 452 ? 7.500 4.053 32.102 1.00 96.69 452 VAL A CA 1
ATOM 3567 C C . VAL A 1 452 ? 6.665 4.695 33.208 1.00 96.69 452 VAL A C 1
ATOM 3569 O O . VAL A 1 452 ? 6.035 5.720 32.949 1.00 96.69 452 VAL A O 1
ATOM 3572 N N . LYS A 1 453 ? 6.690 4.161 34.442 1.00 97.00 453 LYS A N 1
ATOM 3573 C CA . LYS A 1 453 ? 5.938 4.724 35.583 1.00 97.00 453 LYS A CA 1
ATOM 3574 C C . LYS A 1 453 ? 6.272 6.211 35.799 1.00 97.00 453 LYS A C 1
ATOM 3576 O O . LYS A 1 453 ? 5.362 7.003 36.040 1.00 97.00 453 LYS A O 1
ATOM 3581 N N . LYS A 1 454 ? 7.547 6.598 35.663 1.00 96.56 454 LYS A N 1
ATOM 3582 C CA . LYS A 1 454 ? 8.037 7.986 35.745 1.00 96.56 454 LYS A CA 1
ATOM 3583 C C . LYS A 1 454 ? 7.418 8.879 34.663 1.00 96.56 454 LYS A C 1
ATOM 3585 O O . LYS A 1 454 ? 6.684 9.807 34.993 1.00 96.56 454 LYS A O 1
ATOM 3590 N N . TYR A 1 455 ? 7.684 8.596 33.387 1.00 97.69 455 TYR A N 1
ATOM 3591 C CA . TYR A 1 455 ? 7.365 9.524 32.293 1.00 97.69 455 TYR A CA 1
ATOM 3592 C C . TYR A 1 455 ? 5.895 9.503 31.852 1.00 97.69 455 TYR A C 1
ATOM 3594 O O . TYR A 1 455 ? 5.350 10.542 31.486 1.00 97.69 455 TYR A O 1
ATOM 3602 N N . ALA A 1 456 ? 5.200 8.369 31.962 1.00 96.69 456 ALA A N 1
ATOM 3603 C CA . ALA A 1 456 ? 3.762 8.304 31.688 1.00 96.69 456 ALA A CA 1
ATOM 3604 C C . ALA A 1 456 ? 2.941 9.156 32.675 1.00 96.69 456 ALA A C 1
ATOM 3606 O O . ALA A 1 456 ? 1.962 9.804 32.296 1.00 96.69 456 ALA A O 1
ATOM 3607 N N . THR A 1 457 ? 3.363 9.195 33.943 1.00 96.81 457 THR A N 1
ATOM 3608 C CA . THR A 1 457 ? 2.666 9.929 35.009 1.00 96.81 457 THR A CA 1
ATOM 3609 C C . THR A 1 457 ? 2.729 11.449 34.820 1.00 96.81 457 THR A C 1
ATOM 3611 O O . THR A 1 457 ? 1.870 12.155 35.342 1.00 96.81 457 THR A O 1
ATOM 3614 N N . GLU A 1 458 ? 3.651 11.986 34.015 1.00 97.62 458 GLU A N 1
ATOM 3615 C CA . GLU A 1 458 ? 3.734 13.430 33.746 1.00 97.62 458 GLU A CA 1
ATOM 3616 C C . GLU A 1 458 ? 2.473 13.988 33.063 1.00 97.62 458 GLU A C 1
ATOM 3618 O O . GLU A 1 458 ? 2.037 15.088 33.399 1.00 97.62 458 GLU A O 1
ATOM 3623 N N . TRP A 1 459 ? 1.783 13.203 32.222 1.00 97.38 459 TRP A N 1
ATOM 3624 C CA . TRP A 1 459 ? 0.463 13.582 31.692 1.00 97.38 459 TRP A CA 1
ATOM 3625 C C . TRP A 1 459 ? -0.563 13.871 32.802 1.00 97.38 459 TRP A C 1
ATOM 3627 O O . TRP A 1 459 ? -1.463 14.692 32.614 1.00 97.38 459 TRP A O 1
ATOM 3637 N N . SER A 1 460 ? -0.410 13.259 33.981 1.00 96.12 460 SER A N 1
ATOM 3638 C CA . SER A 1 460 ? -1.271 13.470 35.156 1.00 96.12 460 SER A CA 1
ATOM 3639 C C . SER A 1 460 ? -1.041 14.816 35.862 1.00 96.12 460 SER A C 1
ATOM 3641 O O . SER A 1 460 ? -1.741 15.107 36.834 1.00 96.12 460 SER A O 1
ATOM 3643 N N . GLN A 1 461 ? -0.071 15.623 35.412 1.00 96.25 461 GLN A N 1
ATOM 3644 C CA . GLN A 1 461 ? 0.116 17.018 35.835 1.00 96.25 461 GLN A CA 1
ATOM 3645 C C . GLN A 1 461 ? -0.797 17.975 35.050 1.00 96.25 461 GLN A C 1
ATOM 3647 O O . GLN A 1 461 ? -1.259 18.976 35.590 1.00 96.25 461 GLN A O 1
ATOM 3652 N N . PHE A 1 462 ? -1.072 17.656 33.779 1.00 95.06 462 PHE A N 1
ATOM 3653 C CA . PHE A 1 462 ? -1.854 18.497 32.862 1.00 95.06 462 PHE A CA 1
ATOM 3654 C C . PHE A 1 462 ? -3.283 17.984 32.654 1.00 95.06 462 PHE A C 1
ATOM 3656 O O . PHE A 1 462 ? -4.142 18.727 32.190 1.00 95.06 462 PHE A O 1
ATOM 3663 N N . THR A 1 463 ? -3.547 16.722 32.996 1.00 94.19 463 THR A N 1
ATOM 3664 C CA . THR A 1 463 ? -4.865 16.087 32.897 1.00 94.19 463 THR A CA 1
ATOM 3665 C C . THR A 1 463 ? -5.422 15.732 34.268 1.00 94.19 463 THR A C 1
ATOM 3667 O O . THR A 1 463 ? -4.703 15.325 35.182 1.00 94.19 463 THR A O 1
ATOM 3670 N N . ASN A 1 464 ? -6.745 15.778 34.380 1.00 95.00 464 ASN A N 1
ATOM 3671 C CA . ASN A 1 464 ? -7.493 15.107 35.435 1.00 95.00 464 ASN A CA 1
ATOM 3672 C C . ASN A 1 464 ? -7.663 13.610 35.115 1.00 95.00 464 ASN A C 1
ATOM 3674 O O . ASN A 1 464 ? -8.770 13.080 35.046 1.00 95.00 464 ASN A O 1
ATOM 3678 N N . LEU A 1 465 ? -6.536 12.948 34.862 1.00 93.88 465 LEU A N 1
ATOM 3679 C CA . LEU A 1 465 ? -6.387 11.500 34.809 1.00 93.88 465 LEU A CA 1
ATOM 3680 C C . LEU A 1 465 ? -5.275 11.104 35.786 1.00 93.88 465 LEU A C 1
ATOM 3682 O O . LEU A 1 465 ? -4.453 11.939 36.186 1.00 93.88 465 LEU A O 1
ATOM 3686 N N . LYS A 1 466 ? -5.259 9.831 36.175 1.00 94.56 466 LYS A N 1
ATOM 3687 C CA . LYS A 1 466 ? -4.157 9.185 36.903 1.00 94.56 466 LYS A CA 1
ATOM 3688 C C . LYS A 1 466 ? -3.889 7.822 36.275 1.00 94.56 466 LYS A C 1
ATOM 3690 O O . LYS A 1 466 ? -4.778 7.267 35.635 1.00 94.56 466 LYS A O 1
ATOM 3695 N N . PHE A 1 467 ? -2.704 7.269 36.495 1.00 94.88 467 PHE A N 1
ATOM 3696 C CA . PHE A 1 467 ? -2.364 5.907 36.087 1.00 94.88 467 PHE A CA 1
ATOM 3697 C C . PHE A 1 467 ? -2.121 5.046 37.325 1.00 94.88 467 PHE A C 1
ATOM 3699 O O . PHE A 1 467 ? -1.393 5.457 38.227 1.00 94.88 467 PHE A O 1
ATOM 3706 N N . ASP A 1 468 ? -2.726 3.863 37.354 1.00 93.44 468 ASP A N 1
ATOM 3707 C CA . ASP A 1 468 ? -2.400 2.798 38.301 1.00 93.44 468 ASP A CA 1
ATOM 3708 C C . ASP A 1 468 ? -1.624 1.720 37.543 1.00 93.44 468 ASP A C 1
ATOM 3710 O O . ASP A 1 468 ? -2.134 1.161 36.576 1.00 93.44 468 ASP A O 1
ATOM 3714 N N . PHE A 1 469 ? -0.393 1.444 37.969 1.00 92.94 469 PHE A N 1
ATOM 3715 C CA . PHE A 1 469 ? 0.494 0.467 37.333 1.00 92.94 469 PHE A CA 1
ATOM 3716 C C . PHE A 1 469 ? 0.626 -0.847 38.117 1.00 92.94 469 PHE A C 1
ATOM 3718 O O . PHE A 1 469 ? 1.416 -1.706 37.725 1.00 92.94 469 PHE A O 1
ATOM 3725 N N . ASP A 1 470 ? -0.094 -0.982 39.231 1.00 84.81 470 ASP A N 1
ATOM 3726 C CA . ASP A 1 470 ? -0.046 -2.149 40.119 1.00 84.81 470 ASP A CA 1
ATOM 3727 C C . ASP A 1 470 ? -1.340 -2.995 40.012 1.00 84.81 470 ASP A C 1
ATOM 3729 O O . ASP A 1 470 ? -1.513 -4.015 40.684 1.00 84.81 470 ASP A O 1
ATOM 3733 N N . SER A 1 471 ? -2.220 -2.612 39.078 1.00 76.06 471 SER A N 1
ATOM 3734 C CA . SER A 1 471 ? -3.417 -3.338 38.651 1.00 76.06 471 SER A CA 1
ATOM 3735 C C . SER A 1 471 ? -3.135 -4.697 37.991 1.00 76.06 471 SER A C 1
ATOM 3737 O O . SER A 1 471 ? -2.126 -4.926 37.314 1.00 76.06 471 SER A O 1
ATOM 3739 N N . ARG A 1 472 ? -4.094 -5.619 38.138 1.00 69.25 472 ARG A N 1
ATOM 3740 C CA . ARG A 1 472 ? -4.023 -6.996 37.615 1.00 69.25 472 ARG A CA 1
ATOM 3741 C C . ARG A 1 472 ? -4.425 -7.074 36.138 1.00 69.25 472 ARG A C 1
ATOM 3743 O O . ARG A 1 472 ? -5.305 -6.344 35.687 1.00 69.25 472 ARG A O 1
ATOM 3750 N N . ALA A 1 473 ? -3.865 -8.048 35.417 1.00 64.00 473 ALA A N 1
ATOM 3751 C CA . ALA A 1 473 ? -4.111 -8.275 33.987 1.00 64.00 473 ALA A CA 1
ATOM 3752 C C . ALA A 1 473 ? -5.598 -8.375 33.589 1.00 64.00 473 ALA A C 1
ATOM 3754 O O . ALA A 1 473 ? -5.977 -7.909 32.520 1.00 64.00 473 ALA A O 1
ATOM 3755 N N . THR A 1 474 ? -6.442 -8.969 34.442 1.00 61.91 474 THR A N 1
ATOM 3756 C CA . THR A 1 474 ? -7.888 -9.141 34.195 1.00 61.91 474 THR A CA 1
ATOM 3757 C C . THR A 1 474 ? -8.681 -7.839 34.251 1.00 61.91 474 THR A C 1
ATOM 3759 O O . THR A 1 474 ? -9.785 -7.775 33.713 1.00 61.91 474 THR A O 1
ATOM 3762 N N . ASP A 1 475 ? -8.129 -6.824 34.915 1.00 69.50 475 ASP A N 1
ATOM 3763 C CA . ASP A 1 475 ? -8.844 -5.616 35.328 1.00 69.50 475 ASP A CA 1
ATOM 3764 C C . ASP A 1 475 ? -8.329 -4.372 34.570 1.00 69.50 475 ASP A C 1
ATOM 3766 O O . ASP A 1 475 ? -9.003 -3.342 34.522 1.00 69.50 475 ASP A O 1
ATOM 3770 N N . ALA A 1 476 ? -7.148 -4.472 33.944 1.00 79.56 476 ALA A N 1
ATOM 3771 C CA . ALA A 1 476 ? -6.464 -3.383 33.256 1.00 79.56 476 ALA A CA 1
ATOM 3772 C C . ALA A 1 476 ? -6.862 -3.265 31.765 1.00 79.56 476 ALA A C 1
ATOM 3774 O O . ALA A 1 476 ? -6.513 -4.130 30.947 1.00 79.56 476 ALA A O 1
ATOM 3775 N N . PRO A 1 477 ? -7.536 -2.173 31.347 1.00 85.38 477 PRO A N 1
ATOM 3776 C CA . PRO A 1 477 ? -7.833 -1.945 29.940 1.00 85.38 477 PRO A CA 1
ATOM 3777 C C . PRO A 1 477 ? -6.579 -1.594 29.133 1.00 85.38 477 PRO A C 1
ATOM 3779 O O . PRO A 1 477 ? -6.580 -1.841 27.931 1.00 85.38 477 PRO A O 1
ATOM 3782 N N . ILE A 1 478 ? -5.522 -1.068 29.768 1.00 94.50 478 ILE A N 1
ATOM 3783 C CA . ILE A 1 478 ? -4.234 -0.773 29.132 1.00 94.50 478 ILE A CA 1
ATOM 3784 C C . ILE A 1 478 ? -3.256 -1.907 29.464 1.00 94.50 478 ILE A C 1
ATOM 3786 O O . ILE A 1 478 ? -2.957 -2.158 30.631 1.00 94.50 478 ILE A O 1
ATOM 3790 N N . ARG A 1 479 ? -2.746 -2.594 28.440 1.00 94.75 479 ARG A N 1
ATOM 3791 C CA . ARG A 1 479 ? -1.816 -3.728 28.567 1.00 94.75 479 ARG A CA 1
ATOM 3792 C C . ARG A 1 479 ? -0.557 -3.441 27.755 1.00 94.75 479 ARG A C 1
ATOM 3794 O O . ARG A 1 479 ? -0.646 -3.245 26.543 1.00 94.75 479 ARG A O 1
ATOM 3801 N N . LEU A 1 480 ? 0.583 -3.374 28.437 1.00 95.44 480 LEU A N 1
ATOM 3802 C CA . LEU A 1 480 ? 1.848 -2.866 27.910 1.00 95.44 480 LEU A CA 1
ATOM 3803 C C . LEU A 1 480 ? 2.862 -3.992 27.707 1.00 95.44 480 LEU A C 1
ATOM 3805 O O . LEU A 1 480 ? 3.095 -4.784 28.617 1.00 95.44 480 LEU A O 1
ATOM 3809 N N . THR A 1 481 ? 3.479 -4.031 26.528 1.00 93.56 481 THR A N 1
ATOM 3810 C CA . THR A 1 481 ? 4.584 -4.938 26.175 1.00 93.56 481 THR A CA 1
ATOM 3811 C C . THR A 1 481 ? 5.799 -4.156 25.666 1.00 93.56 481 THR A C 1
ATOM 3813 O O . THR A 1 481 ? 5.681 -3.023 25.201 1.00 93.56 481 THR A O 1
ATOM 3816 N N . PHE A 1 482 ? 6.975 -4.767 25.745 1.00 89.31 482 PHE A N 1
ATOM 3817 C CA . PHE A 1 482 ? 8.229 -4.336 25.133 1.00 89.31 482 PHE A CA 1
ATOM 3818 C C . PHE A 1 482 ? 8.790 -5.415 24.178 1.00 89.31 482 PHE A C 1
ATOM 3820 O O . PHE A 1 482 ? 9.992 -5.436 23.888 1.00 89.31 482 PHE A O 1
ATOM 3827 N N . ALA A 1 483 ? 7.948 -6.364 23.747 1.00 82.62 483 ALA A N 1
ATOM 3828 C CA . ALA A 1 483 ? 8.339 -7.538 22.966 1.00 82.62 483 ALA A CA 1
ATOM 3829 C C . ALA A 1 483 ? 8.003 -7.443 21.466 1.00 82.62 483 ALA A C 1
ATOM 3831 O O . ALA A 1 483 ? 8.472 -8.284 20.698 1.00 82.62 483 ALA A O 1
ATOM 3832 N N . GLN A 1 484 ? 7.214 -6.454 21.026 1.00 78.00 484 GLN A N 1
ATOM 3833 C CA . GLN A 1 484 ? 6.875 -6.283 19.607 1.00 78.00 484 GLN A CA 1
ATOM 3834 C C . GLN A 1 484 ? 7.755 -5.221 18.915 1.00 78.00 484 GLN A C 1
ATOM 3836 O O . GLN A 1 484 ? 8.277 -4.325 19.584 1.00 78.00 484 GLN A O 1
ATOM 3841 N N . PRO A 1 485 ? 7.925 -5.279 17.577 1.00 65.56 485 PRO A N 1
ATOM 3842 C CA . PRO A 1 485 ? 8.675 -4.270 16.828 1.00 65.56 485 PRO A CA 1
ATOM 3843 C C . PRO A 1 485 ? 8.110 -2.846 16.965 1.00 65.56 485 PRO A C 1
ATOM 3845 O O . PRO A 1 485 ? 6.898 -2.648 17.062 1.00 65.56 485 PRO A O 1
ATOM 3848 N N . GLY A 1 486 ? 9.003 -1.853 16.909 1.00 70.25 486 GLY A N 1
ATOM 3849 C CA . GLY A 1 486 ? 8.659 -0.429 16.993 1.00 70.25 486 GLY A CA 1
ATOM 3850 C C . GLY A 1 486 ? 8.218 0.027 18.390 1.00 70.25 486 GLY A C 1
ATOM 3851 O O . GLY A 1 486 ? 8.487 -0.634 19.395 1.00 70.25 486 GLY A O 1
ATOM 3852 N N . SER A 1 487 ? 7.526 1.160 18.422 1.00 77.62 487 SER A N 1
ATOM 3853 C CA . SER A 1 487 ? 6.624 1.583 19.497 1.00 77.62 487 SER A CA 1
ATOM 3854 C C . SER A 1 487 ? 5.286 1.954 18.853 1.00 77.62 487 SER A C 1
ATOM 3856 O O . SER A 1 487 ? 5.268 2.345 17.683 1.00 77.62 487 SER A O 1
ATOM 3858 N N . TRP A 1 488 ? 4.182 1.723 19.562 1.00 81.56 488 TRP A N 1
ATOM 3859 C CA . TRP A 1 488 ? 2.833 2.100 19.128 1.00 81.56 488 TRP A CA 1
ATOM 3860 C C . TRP A 1 488 ? 1.835 1.984 20.284 1.00 81.56 488 TRP A C 1
ATOM 3862 O O . TRP A 1 488 ? 2.028 1.198 21.213 1.00 81.56 488 TRP A O 1
ATOM 3872 N N . SER A 1 489 ? 0.701 2.676 20.186 1.00 85.56 489 SER A N 1
ATOM 3873 C CA . SER A 1 489 ? -0.396 2.583 21.149 1.00 85.56 489 SER A CA 1
ATOM 3874 C C . SER A 1 489 ? -1.756 2.758 20.473 1.00 85.56 489 SER A C 1
ATOM 3876 O O . SER A 1 489 ? -1.906 3.509 19.509 1.00 85.56 489 SER A O 1
ATOM 3878 N N . VAL A 1 490 ? -2.779 2.060 20.972 1.00 83.69 490 VAL A N 1
ATOM 3879 C CA . VAL A 1 490 ? -4.162 2.308 20.544 1.00 83.69 490 VAL A CA 1
ATOM 3880 C C . VAL A 1 490 ? -4.677 3.618 21.142 1.00 83.69 490 VAL A C 1
ATOM 3882 O O . VAL A 1 490 ? -4.448 3.935 22.306 1.00 83.69 490 VAL A O 1
ATOM 3885 N N . ILE A 1 491 ? -5.437 4.371 20.346 1.00 84.19 491 ILE A N 1
ATOM 3886 C CA . ILE A 1 491 ? -5.901 5.705 20.740 1.00 84.19 491 ILE A CA 1
ATOM 3887 C C . ILE A 1 491 ? -7.028 5.606 21.785 1.00 84.19 491 ILE A C 1
ATOM 3889 O O . ILE A 1 491 ? -8.177 5.285 21.458 1.00 84.19 491 ILE A O 1
ATOM 3893 N N . GLY A 1 492 ? -6.699 5.924 23.036 1.00 87.44 492 GLY A N 1
ATOM 3894 C CA . GLY A 1 492 ? -7.632 6.136 24.140 1.00 87.44 492 GLY A CA 1
ATOM 3895 C C . GLY A 1 492 ? -8.570 4.963 24.421 1.00 87.44 492 GLY A C 1
ATOM 3896 O O . GLY A 1 492 ? -8.155 3.806 24.510 1.00 87.44 492 GLY A O 1
ATOM 3897 N N . THR A 1 493 ? -9.870 5.246 24.532 1.00 86.75 493 THR A N 1
ATOM 3898 C CA . THR A 1 493 ? -10.897 4.238 24.851 1.00 86.75 493 THR A CA 1
ATOM 3899 C C . THR A 1 493 ? -11.064 3.130 23.803 1.00 86.75 493 THR A C 1
ATOM 3901 O O . THR A 1 493 ? -11.756 2.151 24.081 1.00 86.75 493 THR A O 1
ATOM 3904 N N . ASN A 1 494 ? -10.369 3.181 22.655 1.00 80.44 494 ASN A N 1
ATOM 3905 C CA . ASN A 1 494 ? -10.217 2.008 21.783 1.00 80.44 494 ASN A CA 1
ATOM 3906 C C . ASN A 1 494 ? -9.576 0.811 22.522 1.00 80.44 494 ASN A C 1
ATOM 3908 O O . ASN A 1 494 ? -9.874 -0.330 22.171 1.00 80.44 494 ASN A O 1
ATOM 3912 N N . ALA A 1 495 ? -8.769 1.039 23.568 1.00 85.31 495 ALA A N 1
ATOM 3913 C CA . ALA A 1 495 ? -8.187 -0.013 24.412 1.00 85.31 495 ALA A CA 1
ATOM 3914 C C . ALA A 1 495 ? -9.241 -0.963 25.021 1.00 85.31 495 ALA A C 1
ATOM 3916 O O . ALA A 1 495 ? -8.998 -2.162 25.142 1.00 85.31 495 ALA A O 1
ATOM 3917 N N . LEU A 1 496 ? -10.454 -0.459 25.292 1.00 85.00 496 LEU A N 1
ATOM 3918 C CA . LEU A 1 496 ? -11.602 -1.244 25.773 1.00 85.00 496 LEU A CA 1
ATOM 3919 C C . LEU A 1 496 ? -12.167 -2.226 24.727 1.00 85.00 496 LEU A C 1
ATOM 3921 O O . LEU A 1 496 ? -13.002 -3.062 25.061 1.00 85.00 496 LEU A O 1
ATOM 3925 N N . THR A 1 497 ? -11.751 -2.112 23.461 1.00 80.62 497 THR A N 1
ATOM 3926 C CA . THR A 1 497 ? -12.192 -2.979 22.351 1.00 80.62 497 THR A CA 1
ATOM 3927 C C . THR A 1 497 ? -11.149 -4.021 21.940 1.00 80.62 497 THR A C 1
ATOM 3929 O O . THR A 1 497 ? -11.449 -4.906 21.139 1.00 80.62 497 THR A O 1
ATOM 3932 N N . VAL A 1 498 ? -9.934 -3.937 22.492 1.00 76.06 498 VAL A N 1
ATOM 3933 C CA . VAL A 1 498 ? -8.849 -4.898 22.261 1.00 76.06 498 VAL A CA 1
ATOM 3934 C C . VAL A 1 498 ? -9.037 -6.100 23.186 1.00 76.06 498 VAL A C 1
ATOM 3936 O O . VAL A 1 498 ? -9.302 -5.928 24.376 1.00 76.06 498 VAL A O 1
ATOM 3939 N N . ALA A 1 499 ? -8.881 -7.313 22.651 1.00 79.44 499 ALA A N 1
ATOM 3940 C CA . ALA A 1 499 ? -9.026 -8.552 23.416 1.00 79.44 499 ALA A CA 1
ATOM 3941 C C . ALA A 1 499 ? -8.056 -8.607 24.616 1.00 79.44 499 ALA A C 1
ATOM 3943 O O . ALA A 1 499 ? -6.948 -8.070 24.559 1.00 79.44 499 ALA A O 1
ATOM 3944 N N . ALA A 1 500 ? -8.491 -9.216 25.724 1.00 80.00 500 ALA A N 1
ATOM 3945 C CA . ALA A 1 500 ? -7.799 -9.141 27.018 1.00 80.00 500 ALA A CA 1
ATOM 3946 C C . ALA A 1 500 ? -6.421 -9.835 27.037 1.00 80.00 500 ALA A C 1
ATOM 3948 O O . ALA A 1 500 ? -5.572 -9.494 27.851 1.00 80.00 500 ALA A O 1
ATOM 3949 N N . ASP A 1 501 ? -6.196 -10.774 26.122 1.00 79.88 501 ASP A N 1
ATOM 3950 C CA . ASP A 1 501 ? -4.930 -11.466 25.866 1.00 79.88 501 ASP A CA 1
ATOM 3951 C C . ASP A 1 501 ? -3.951 -10.657 24.993 1.00 79.88 501 ASP A C 1
ATOM 3953 O O . ASP A 1 501 ? -2.768 -10.983 24.930 1.00 79.88 501 ASP A O 1
ATOM 3957 N N . GLN A 1 502 ? -4.427 -9.603 24.323 1.00 84.81 502 GLN A N 1
ATOM 3958 C CA . GLN A 1 502 ? -3.644 -8.799 23.385 1.00 84.81 502 GLN A CA 1
ATOM 3959 C C . GLN A 1 502 ? -3.179 -7.473 24.019 1.00 84.81 502 GLN A C 1
ATOM 3961 O O . GLN A 1 502 ? -3.943 -6.859 24.778 1.00 84.81 502 GLN A O 1
ATOM 3966 N N . PRO A 1 503 ? -1.958 -6.994 23.706 1.00 89.56 503 PRO A N 1
ATOM 3967 C CA . PRO A 1 503 ? -1.469 -5.695 24.160 1.00 89.56 503 PRO A CA 1
ATOM 3968 C C . PRO A 1 503 ? -2.237 -4.537 23.514 1.00 89.56 503 PRO A C 1
ATOM 3970 O O . PRO A 1 503 ? -2.740 -4.639 22.396 1.00 89.56 503 PRO A O 1
ATOM 3973 N N . THR A 1 504 ? -2.279 -3.404 24.211 1.00 89.81 504 THR A N 1
ATOM 3974 C CA . THR A 1 504 ? -2.864 -2.143 23.722 1.00 89.81 504 THR A CA 1
ATOM 3975 C C . THR A 1 504 ? -1.816 -1.063 23.476 1.00 89.81 504 THR A C 1
ATOM 3977 O O . THR A 1 504 ? -2.120 -0.063 22.836 1.00 89.81 504 THR A O 1
ATOM 3980 N N . ILE A 1 505 ? -0.609 -1.243 24.012 1.00 93.75 505 ILE A N 1
ATOM 3981 C CA . ILE A 1 505 ? 0.548 -0.367 23.833 1.00 93.75 505 ILE A CA 1
ATOM 3982 C C . ILE A 1 505 ? 1.817 -1.226 23.820 1.00 93.75 505 ILE A C 1
ATOM 3984 O O . ILE A 1 505 ? 1.970 -2.146 24.626 1.00 93.75 505 ILE A O 1
ATOM 3988 N N . ASN A 1 506 ? 2.726 -0.919 22.902 1.00 90.31 506 ASN A N 1
ATOM 3989 C CA . ASN A 1 506 ? 4.050 -1.509 22.791 1.00 90.31 506 ASN A CA 1
ATOM 3990 C C . ASN A 1 506 ? 5.118 -0.414 22.866 1.00 90.31 506 ASN A C 1
ATOM 3992 O O . ASN A 1 506 ? 5.022 0.600 22.179 1.00 90.31 506 ASN A O 1
ATOM 3996 N N . LEU A 1 507 ? 6.160 -0.656 23.655 1.00 87.19 507 LEU A N 1
ATOM 3997 C CA . LEU A 1 507 ? 7.311 0.232 23.833 1.00 87.19 507 LEU A CA 1
ATOM 3998 C C . LEU A 1 507 ? 8.627 -0.466 23.455 1.00 87.19 507 LEU A C 1
ATOM 4000 O O . LEU A 1 507 ? 9.664 -0.231 24.074 1.00 87.19 507 LEU A O 1
ATOM 4004 N N . GLY A 1 508 ? 8.602 -1.347 22.450 1.00 77.81 508 GLY A N 1
ATOM 4005 C CA . GLY A 1 508 ? 9.748 -2.174 22.053 1.00 77.81 508 GLY A CA 1
ATOM 4006 C C . GLY A 1 508 ? 11.038 -1.378 21.823 1.00 77.81 508 GLY A C 1
ATOM 4007 O O . GLY A 1 508 ? 12.102 -1.788 22.289 1.00 77.81 508 GLY A O 1
ATOM 4008 N N . GLN A 1 509 ? 10.955 -0.194 21.205 1.00 75.25 509 GLN A N 1
ATOM 4009 C CA . GLN A 1 509 ? 12.131 0.657 20.974 1.00 75.25 509 GLN A CA 1
ATOM 4010 C C . GLN A 1 509 ? 12.755 1.236 22.254 1.00 75.25 509 GLN A C 1
ATOM 4012 O O . GLN A 1 509 ? 13.952 1.519 22.248 1.00 75.25 509 GLN A O 1
ATOM 4017 N N . VAL A 1 510 ? 12.018 1.354 23.366 1.00 77.94 510 VAL A N 1
ATOM 4018 C CA . VAL A 1 510 ? 12.549 1.860 24.652 1.00 77.94 510 VAL A CA 1
ATOM 4019 C C . VAL A 1 510 ? 13.628 0.928 25.226 1.00 77.94 510 VAL A C 1
ATOM 4021 O O . VAL A 1 510 ? 14.522 1.370 25.939 1.00 77.94 510 VAL A O 1
ATOM 4024 N N . ARG A 1 511 ? 13.628 -0.358 24.845 1.00 69.56 511 ARG A N 1
ATOM 4025 C CA . ARG A 1 511 ? 14.713 -1.306 25.172 1.00 69.56 511 ARG A CA 1
ATOM 4026 C C . ARG A 1 511 ? 15.968 -1.142 24.302 1.00 69.56 511 ARG A C 1
ATOM 4028 O O . ARG A 1 511 ? 16.954 -1.835 24.531 1.00 69.56 511 ARG A O 1
ATOM 4035 N N . THR A 1 512 ? 15.925 -0.265 23.299 1.00 66.12 512 THR A N 1
ATOM 4036 C CA . THR A 1 512 ? 17.000 -0.038 22.312 1.00 66.12 512 THR A CA 1
ATOM 4037 C C . THR A 1 512 ? 17.471 1.417 22.226 1.00 66.12 512 THR A C 1
ATOM 4039 O O . THR A 1 512 ? 18.423 1.705 21.506 1.00 66.12 512 THR A O 1
ATOM 4042 N N . THR A 1 513 ? 16.841 2.347 22.951 1.00 67.06 513 THR A N 1
ATOM 4043 C CA . THR A 1 513 ? 17.258 3.756 23.011 1.00 67.06 513 THR A CA 1
ATOM 4044 C C . THR A 1 513 ? 18.559 3.923 23.790 1.00 67.06 513 THR A C 1
ATOM 4046 O O . THR A 1 513 ? 18.648 3.521 24.948 1.00 67.06 513 THR A O 1
ATOM 4049 N N . SER A 1 514 ? 19.546 4.591 23.189 1.00 64.38 514 SER A N 1
ATOM 4050 C CA . SER A 1 514 ? 20.884 4.789 23.769 1.00 64.38 514 SER A CA 1
ATOM 4051 C C . SER A 1 514 ? 20.945 5.769 24.952 1.00 64.38 514 SER A C 1
ATOM 4053 O O . SER A 1 514 ? 22.016 5.954 25.527 1.00 64.38 514 SER A O 1
ATOM 4055 N N . ASN A 1 515 ? 19.846 6.451 25.290 1.00 78.94 515 ASN A N 1
ATOM 4056 C CA . ASN A 1 515 ? 19.774 7.424 26.382 1.00 78.94 515 ASN A CA 1
ATOM 4057 C C . ASN A 1 515 ? 18.341 7.559 26.940 1.00 78.94 515 ASN A C 1
ATOM 4059 O O . ASN A 1 515 ? 17.362 7.175 26.299 1.00 78.94 515 ASN A O 1
ATOM 4063 N N . GLU A 1 516 ? 18.225 8.149 28.134 1.00 85.88 516 GLU A N 1
ATOM 4064 C CA . GLU A 1 516 ? 16.947 8.353 28.829 1.00 85.88 516 GLU A CA 1
ATOM 4065 C C . GLU A 1 516 ? 16.030 9.397 28.160 1.00 85.88 516 GLU A C 1
ATOM 4067 O O . GLU A 1 516 ? 14.814 9.294 28.291 1.00 85.88 516 GLU A O 1
ATOM 4072 N N . ALA A 1 517 ? 16.557 10.374 27.415 1.00 83.00 517 ALA A N 1
ATOM 4073 C CA . ALA A 1 517 ? 15.734 11.411 26.783 1.00 83.00 517 ALA A CA 1
ATOM 4074 C C . ALA A 1 517 ? 14.914 10.867 25.598 1.00 83.00 517 ALA A C 1
ATOM 4076 O O . ALA A 1 517 ? 13.736 11.202 25.466 1.00 83.00 517 ALA A O 1
ATOM 4077 N N . ASP A 1 518 ? 15.489 9.978 24.783 1.00 78.81 518 ASP A N 1
ATOM 4078 C CA . ASP A 1 518 ? 14.761 9.276 23.717 1.00 78.81 518 ASP A CA 1
ATOM 4079 C C . ASP A 1 518 ? 13.712 8.306 24.277 1.00 78.81 518 ASP A C 1
ATOM 4081 O O . ASP A 1 518 ? 12.596 8.222 23.758 1.00 78.81 518 ASP A O 1
ATOM 4085 N N . ALA A 1 519 ? 14.038 7.615 25.374 1.00 84.19 519 ALA A N 1
ATOM 4086 C CA . ALA A 1 519 ? 13.087 6.776 26.096 1.00 84.19 519 ALA A CA 1
ATOM 4087 C C . ALA A 1 519 ? 11.919 7.603 26.659 1.00 84.19 519 ALA A C 1
ATOM 4089 O O . ALA A 1 519 ? 10.757 7.271 26.425 1.00 84.19 519 ALA A O 1
ATOM 4090 N N . ALA A 1 520 ? 12.217 8.714 27.342 1.00 90.31 520 ALA A N 1
ATOM 4091 C CA . ALA A 1 520 ? 11.227 9.651 27.863 1.00 90.31 520 ALA A CA 1
ATOM 4092 C C . ALA A 1 520 ? 10.317 10.180 26.749 1.00 90.31 520 ALA A C 1
ATOM 4094 O O . ALA A 1 520 ? 9.096 10.151 26.892 1.00 90.31 520 ALA A O 1
ATOM 4095 N N . ARG A 1 521 ? 10.89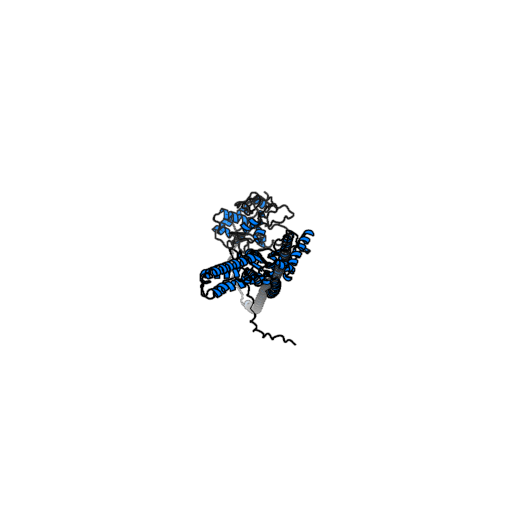5 10.593 25.612 1.00 90.81 521 ARG A N 1
ATOM 4096 C CA . ARG A 1 521 ? 10.148 11.039 24.431 1.00 90.81 521 ARG A CA 1
ATOM 4097 C C . ARG A 1 521 ? 9.153 9.981 23.953 1.00 90.81 521 ARG A C 1
ATOM 4099 O O . ARG A 1 521 ? 7.977 10.299 23.787 1.00 90.81 521 ARG A O 1
ATOM 4106 N N . LEU A 1 522 ? 9.610 8.744 23.740 1.00 86.81 522 LEU A N 1
ATOM 4107 C CA . LEU A 1 522 ? 8.753 7.638 23.300 1.00 86.81 522 LEU A CA 1
ATOM 4108 C C . LEU A 1 522 ? 7.620 7.378 24.300 1.00 86.81 522 LEU A C 1
ATOM 4110 O O . LEU A 1 522 ? 6.459 7.315 23.905 1.00 86.81 522 LEU A O 1
ATOM 4114 N N . ILE A 1 523 ? 7.928 7.303 25.598 1.00 95.19 523 ILE A N 1
ATOM 4115 C CA . ILE A 1 523 ? 6.920 7.071 26.642 1.00 95.19 523 ILE A CA 1
ATOM 4116 C C . ILE A 1 523 ? 5.874 8.197 26.649 1.00 95.19 523 ILE A C 1
ATOM 4118 O O . ILE A 1 523 ? 4.677 7.917 26.677 1.00 95.19 523 ILE A O 1
ATOM 4122 N N . ARG A 1 524 ? 6.298 9.466 26.572 1.00 97.25 524 ARG A N 1
ATOM 4123 C CA . ARG A 1 524 ? 5.392 10.628 26.531 1.00 97.25 524 ARG A CA 1
ATOM 4124 C C . ARG A 1 524 ? 4.480 10.601 25.300 1.00 97.25 524 ARG A C 1
ATOM 4126 O O . ARG A 1 524 ? 3.278 10.814 25.452 1.00 97.25 524 ARG A O 1
ATOM 4133 N N . HIS A 1 525 ? 5.032 10.303 24.122 1.00 93.38 525 HIS A N 1
ATOM 4134 C CA . HIS A 1 525 ? 4.305 10.203 22.850 1.00 93.38 525 HIS A CA 1
ATOM 4135 C C . HIS A 1 525 ? 3.228 9.108 22.900 1.00 93.38 525 HIS A C 1
ATOM 4137 O O . HIS A 1 525 ? 2.040 9.380 22.727 1.00 93.38 525 HIS A O 1
ATOM 4143 N N . GLU A 1 526 ? 3.614 7.879 23.246 1.00 93.44 526 GLU A N 1
ATOM 4144 C CA . GLU A 1 526 ? 2.696 6.736 23.254 1.00 93.44 526 GLU A CA 1
ATOM 4145 C C . GLU A 1 526 ? 1.630 6.852 24.351 1.00 93.44 526 GLU A C 1
ATOM 4147 O O . GLU A 1 526 ? 0.465 6.512 24.127 1.00 93.44 526 GLU A O 1
ATOM 4152 N N . PHE A 1 527 ? 1.967 7.416 25.519 1.00 97.44 527 PHE A N 1
ATOM 4153 C CA . PHE A 1 527 ? 0.953 7.739 26.527 1.00 97.44 527 PHE A CA 1
ATOM 4154 C C . PHE A 1 527 ? 0.057 8.925 26.131 1.00 97.44 527 PHE A C 1
ATOM 4156 O O . PHE A 1 527 ? -1.070 9.019 26.619 1.00 97.44 527 PHE A O 1
ATOM 4163 N N . GLY A 1 528 ? 0.480 9.761 25.179 1.00 94.50 528 GLY A N 1
ATOM 4164 C CA . GLY A 1 528 ? -0.386 10.724 24.502 1.00 94.50 528 GLY A CA 1
ATOM 4165 C C . GLY A 1 528 ? -1.509 10.027 23.730 1.00 94.50 528 GLY A C 1
ATOM 4166 O O . GLY A 1 528 ? -2.685 10.361 23.901 1.00 94.50 528 GLY A O 1
ATOM 4167 N N . HIS A 1 529 ? -1.185 8.978 22.970 1.00 90.75 529 HIS A N 1
ATOM 4168 C CA . HIS A 1 529 ? -2.197 8.104 22.369 1.00 90.75 529 HIS A CA 1
ATOM 4169 C C . HIS A 1 529 ? -3.032 7.371 23.429 1.00 90.75 529 HIS A C 1
ATOM 4171 O O . HIS A 1 529 ? -4.253 7.312 23.281 1.00 90.75 529 HIS A O 1
ATOM 4177 N N . VAL A 1 530 ? -2.438 6.907 24.541 1.00 95.00 530 VAL A N 1
ATOM 4178 C CA . VAL A 1 530 ? -3.200 6.307 25.661 1.00 95.00 530 VAL A CA 1
ATOM 4179 C C . VAL A 1 530 ? -4.240 7.278 26.227 1.00 95.00 530 VAL A C 1
ATOM 4181 O O . VAL A 1 530 ? -5.341 6.836 26.537 1.00 95.00 530 VAL A O 1
ATOM 4184 N N . ILE A 1 531 ? -3.977 8.589 26.319 1.00 92.94 531 ILE A N 1
ATOM 4185 C CA . ILE A 1 531 ? -4.998 9.577 26.730 1.00 92.94 531 ILE A CA 1
ATOM 4186 C C . ILE A 1 531 ? -5.916 10.043 25.581 1.00 92.94 531 ILE A C 1
ATOM 4188 O O . ILE A 1 531 ? -6.805 10.867 25.800 1.00 92.94 531 ILE A O 1
ATOM 4192 N N . GLY A 1 532 ? -5.773 9.494 24.373 1.00 86.56 532 GLY A N 1
ATOM 4193 C CA . GLY A 1 532 ? -6.667 9.736 23.237 1.00 86.56 532 GLY A CA 1
ATOM 4194 C C . GLY A 1 532 ? -6.230 10.842 22.269 1.00 86.56 532 GLY A C 1
ATOM 4195 O O . GLY A 1 532 ? -7.078 11.350 21.531 1.00 86.56 532 GLY A O 1
ATOM 4196 N N . LEU A 1 533 ? -4.948 11.225 22.263 1.00 87.75 533 LEU A N 1
ATOM 4197 C CA . LEU A 1 533 ? -4.374 12.105 21.239 1.00 87.75 533 LEU A CA 1
ATOM 4198 C C . LEU A 1 533 ? -4.080 11.343 19.932 1.00 87.75 533 LEU A C 1
ATOM 4200 O O . LEU A 1 533 ? -3.879 10.128 19.921 1.00 87.75 533 LEU A O 1
ATOM 4204 N N . ILE A 1 534 ? -4.039 12.094 18.836 1.00 85.19 534 ILE A N 1
ATOM 4205 C CA . ILE A 1 534 ? -3.557 11.682 17.507 1.00 85.19 534 ILE A CA 1
ATOM 4206 C C . ILE A 1 534 ? -2.201 12.348 17.238 1.00 85.19 534 ILE A C 1
ATOM 4208 O O . ILE A 1 534 ? -1.796 13.213 18.022 1.00 85.19 534 ILE A O 1
ATOM 4212 N N . HIS A 1 535 ? -1.508 11.987 16.156 1.00 86.25 535 HIS A N 1
ATOM 4213 C CA . HIS A 1 535 ? -0.269 12.685 15.809 1.00 86.25 535 HIS A CA 1
ATOM 4214 C C . HIS A 1 535 ? -0.549 14.139 15.400 1.00 86.25 535 HIS A C 1
ATOM 4216 O O . HIS A 1 535 ? -1.581 14.444 14.800 1.00 86.25 535 HIS A O 1
ATOM 4222 N N . GLU A 1 536 ? 0.372 15.060 15.676 1.00 88.56 536 GLU A N 1
ATOM 4223 C CA . GLU A 1 536 ? 0.127 16.483 15.404 1.00 88.56 536 GLU A CA 1
ATOM 4224 C C . GLU A 1 536 ? 0.168 16.814 13.898 1.00 88.56 536 GLU A C 1
ATOM 4226 O O . GLU A 1 536 ? -0.498 17.757 13.472 1.00 88.56 536 GLU A O 1
ATOM 4231 N N . GLN A 1 537 ? 0.827 16.000 13.060 1.00 85.62 537 GLN A N 1
ATOM 4232 C CA . GLN A 1 537 ? 0.709 16.122 11.600 1.00 85.62 537 GLN A CA 1
ATOM 4233 C C . GLN A 1 537 ? -0.670 15.709 11.046 1.00 85.62 537 GLN A C 1
ATOM 4235 O O . GLN A 1 537 ? -1.055 16.188 9.980 1.00 85.62 537 GLN A O 1
ATOM 4240 N N . GLU A 1 538 ? -1.454 14.904 11.778 1.00 81.62 538 GLU A N 1
ATOM 4241 C CA . GLU A 1 538 ? -2.856 14.617 11.427 1.00 81.62 538 GLU A CA 1
ATOM 4242 C C . GLU A 1 538 ? -3.786 15.809 11.728 1.00 81.62 538 GLU A C 1
ATOM 4244 O O . GLU A 1 538 ? -4.970 15.770 11.378 1.00 81.62 538 GLU A O 1
ATOM 4249 N N . ASN A 1 539 ? -3.302 16.867 12.399 1.00 83.81 539 ASN A N 1
ATOM 4250 C CA . ASN A 1 539 ? -4.125 18.018 12.760 1.00 83.81 539 ASN A CA 1
ATOM 4251 C C . ASN A 1 539 ? -4.661 18.705 11.483 1.00 83.81 539 ASN A C 1
ATOM 4253 O O . ASN A 1 539 ? -3.880 19.211 10.674 1.00 83.81 539 ASN A O 1
ATOM 4257 N N . PRO A 1 540 ? -5.989 18.830 11.302 1.00 79.94 540 PRO A N 1
ATOM 4258 C CA . PRO A 1 540 ? -6.583 19.444 10.115 1.00 79.94 540 PRO A CA 1
ATOM 4259 C C . PRO A 1 540 ? -6.343 20.958 9.967 1.00 79.94 540 PRO A C 1
ATOM 4261 O O . PRO A 1 540 ? -6.820 21.567 9.002 1.00 79.94 540 PRO A O 1
ATOM 4264 N N . ASN A 1 541 ? -5.608 21.569 10.897 1.00 85.19 541 ASN A N 1
ATOM 4265 C CA . ASN A 1 541 ? -5.093 22.933 10.805 1.00 85.19 541 ASN A CA 1
ATOM 4266 C C . ASN A 1 541 ? -3.595 23.002 10.433 1.00 85.19 541 ASN A C 1
ATOM 4268 O O . ASN A 1 541 ? -3.079 24.106 10.278 1.00 85.19 541 ASN A O 1
ATOM 4272 N N . ALA A 1 542 ? -2.902 21.865 10.282 1.00 85.69 542 ALA A N 1
ATOM 4273 C CA . ALA A 1 542 ? -1.467 21.807 9.989 1.00 85.69 542 ALA A CA 1
ATOM 4274 C C . ALA A 1 542 ? -1.120 22.232 8.557 1.00 85.69 542 ALA A C 1
ATOM 4276 O O . ALA A 1 542 ? -0.128 22.924 8.346 1.00 85.69 542 ALA A O 1
ATOM 4277 N N . ASN A 1 543 ? -1.958 21.863 7.579 1.00 85.38 543 ASN A N 1
ATOM 4278 C CA . ASN A 1 543 ? -1.817 22.235 6.162 1.00 85.38 543 ASN A CA 1
ATOM 4279 C C . ASN A 1 543 ? -0.407 21.974 5.574 1.00 85.38 543 ASN A C 1
ATOM 4281 O O . ASN A 1 543 ? 0.059 22.725 4.714 1.00 85.38 543 ASN A O 1
ATOM 4285 N N . ILE A 1 544 ? 0.279 20.924 6.046 1.00 90.25 544 ILE A N 1
ATOM 4286 C CA . ILE A 1 544 ? 1.678 20.637 5.705 1.00 90.25 544 ILE A CA 1
ATOM 4287 C C . ILE A 1 544 ? 1.808 20.342 4.206 1.00 90.25 544 ILE A C 1
ATOM 4289 O O . ILE A 1 544 ? 1.161 19.445 3.660 1.00 90.25 544 ILE A O 1
ATOM 4293 N N . ARG A 1 545 ? 2.686 21.092 3.537 1.00 94.06 545 ARG A N 1
ATOM 4294 C CA . ARG A 1 545 ? 2.997 20.928 2.115 1.00 94.06 545 ARG A CA 1
ATOM 4295 C C . ARG A 1 545 ? 4.066 19.854 1.919 1.00 94.06 545 ARG A C 1
ATOM 4297 O O . ARG A 1 545 ? 5.243 20.153 1.727 1.00 94.06 545 ARG A O 1
ATOM 4304 N N . TRP A 1 546 ? 3.645 18.598 2.014 1.00 93.06 546 TRP A N 1
ATOM 4305 C CA . TRP A 1 546 ? 4.515 17.430 1.881 1.00 93.06 546 TRP A CA 1
ATOM 4306 C C . TRP A 1 546 ? 5.145 17.293 0.488 1.00 93.06 546 TRP A C 1
ATOM 4308 O O . TRP A 1 546 ? 4.438 17.172 -0.515 1.00 93.06 546 TRP A O 1
ATOM 4318 N N . ASN A 1 547 ? 6.470 17.153 0.444 1.00 94.25 547 ASN A N 1
ATOM 4319 C CA . ASN A 1 547 ? 7.171 16.548 -0.683 1.00 94.25 547 ASN A CA 1
ATOM 4320 C C . ASN A 1 547 ? 6.963 15.028 -0.612 1.00 94.25 547 ASN A C 1
ATOM 4322 O O . ASN A 1 547 ? 7.769 14.296 -0.033 1.00 94.25 547 ASN A O 1
ATOM 4326 N N . LYS A 1 548 ? 5.825 14.559 -1.141 1.00 92.31 548 LYS A N 1
ATOM 4327 C CA . LYS A 1 548 ? 5.363 13.181 -0.921 1.00 92.31 548 LYS A CA 1
ATOM 4328 C C . LYS A 1 548 ? 6.396 12.123 -1.304 1.00 92.31 548 LYS A C 1
ATOM 4330 O O . LYS A 1 548 ? 6.510 11.150 -0.571 1.00 92.31 548 LYS A O 1
ATOM 4335 N N . GLN A 1 549 ? 7.149 12.306 -2.392 1.00 90.62 549 GLN A N 1
ATOM 4336 C CA . GLN A 1 549 ? 8.146 11.313 -2.797 1.00 90.62 549 GLN A CA 1
ATOM 4337 C C . GLN A 1 549 ? 9.280 11.216 -1.771 1.00 90.62 549 GLN A C 1
ATOM 4339 O O . GLN A 1 549 ? 9.488 10.140 -1.229 1.00 90.62 549 GLN A O 1
ATOM 4344 N N . ALA A 1 550 ? 9.902 12.335 -1.385 1.00 88.94 550 ALA A N 1
ATOM 4345 C CA . ALA A 1 550 ? 10.968 12.319 -0.380 1.00 88.94 550 ALA A CA 1
ATOM 4346 C C . ALA A 1 550 ? 10.503 11.762 0.981 1.00 88.94 550 ALA A C 1
ATOM 4348 O O . ALA A 1 550 ? 11.269 11.092 1.668 1.00 88.94 550 ALA A O 1
ATOM 4349 N N . VAL A 1 551 ? 9.243 11.997 1.371 1.00 86.00 551 VAL A N 1
ATOM 4350 C CA . VAL A 1 551 ? 8.651 11.389 2.579 1.00 86.00 551 VAL A CA 1
ATOM 4351 C C . VAL A 1 551 ? 8.508 9.870 2.431 1.00 86.00 551 VAL A C 1
ATOM 4353 O O . VAL A 1 551 ? 8.787 9.139 3.380 1.00 86.00 551 VAL A O 1
ATOM 4356 N N . ILE A 1 552 ? 8.096 9.386 1.255 1.00 85.75 552 ILE A N 1
ATOM 4357 C CA . ILE A 1 552 ? 8.004 7.951 0.954 1.00 85.75 552 ILE A CA 1
ATOM 4358 C C . ILE A 1 552 ? 9.394 7.311 0.972 1.00 85.75 552 ILE A C 1
ATOM 4360 O O . ILE A 1 552 ? 9.563 6.275 1.607 1.00 85.75 552 ILE A O 1
ATOM 4364 N N . ASP A 1 553 ? 10.387 7.949 0.356 1.00 82.50 553 ASP A N 1
ATOM 4365 C CA . ASP A 1 553 ? 11.768 7.461 0.310 1.00 82.50 553 ASP A CA 1
ATOM 4366 C C . ASP A 1 553 ? 12.388 7.409 1.721 1.00 82.50 553 ASP A C 1
ATOM 4368 O O . ASP A 1 553 ? 13.018 6.422 2.098 1.00 82.50 553 ASP A O 1
ATOM 4372 N N . PHE A 1 554 ? 12.155 8.443 2.541 1.00 78.06 554 PHE A N 1
ATOM 4373 C CA . PHE A 1 554 ? 12.692 8.546 3.901 1.00 78.06 554 PHE A CA 1
ATOM 4374 C C . PHE A 1 554 ? 12.058 7.549 4.884 1.00 78.06 554 PHE A C 1
ATOM 4376 O O . PHE A 1 554 ? 12.774 6.865 5.612 1.00 78.06 554 PHE A O 1
ATOM 4383 N N . TYR A 1 555 ? 10.723 7.437 4.923 1.00 72.00 555 TYR A N 1
ATOM 4384 C CA . TYR A 1 555 ? 10.045 6.503 5.837 1.00 72.00 555 TYR A CA 1
ATOM 4385 C C . TYR A 1 555 ? 10.002 5.059 5.306 1.00 72.00 555 TYR A C 1
ATOM 4387 O O . TYR A 1 555 ? 9.895 4.120 6.097 1.00 72.00 555 TYR A O 1
ATOM 4395 N N . GLY A 1 556 ? 10.113 4.870 3.988 1.00 72.56 556 GLY A N 1
ATOM 4396 C CA . GLY A 1 556 ? 10.248 3.564 3.343 1.00 72.56 556 GLY A CA 1
ATOM 4397 C C . GLY A 1 556 ? 11.657 2.975 3.434 1.00 72.56 556 GLY A C 1
ATOM 4398 O O . GLY A 1 556 ? 11.810 1.763 3.303 1.00 72.56 556 GLY A O 1
ATOM 4399 N N . GLY A 1 557 ? 12.675 3.797 3.702 1.00 53.88 557 GLY A N 1
ATOM 4400 C CA . GLY A 1 557 ? 14.039 3.348 3.967 1.00 53.88 557 GLY A CA 1
ATOM 4401 C C . GLY A 1 557 ? 14.272 2.838 5.403 1.00 53.88 557 GLY A C 1
ATOM 4402 O O . GLY A 1 557 ? 13.427 3.008 6.292 1.00 53.88 557 GLY A O 1
ATOM 4403 N N . PRO A 1 558 ? 15.438 2.220 5.674 1.00 47.31 558 PRO A N 1
ATOM 4404 C CA . PRO A 1 558 ? 15.856 1.865 7.028 1.00 47.31 558 PRO A CA 1
ATOM 4405 C C . PRO A 1 558 ? 16.005 3.100 7.941 1.00 47.31 558 PRO A C 1
ATOM 4407 O O . PRO A 1 558 ? 16.419 4.157 7.468 1.00 47.31 558 PRO A O 1
ATOM 4410 N N . PRO A 1 559 ? 15.734 2.988 9.257 1.00 50.78 559 PRO A N 1
ATOM 4411 C CA . PRO A 1 559 ? 15.375 1.767 9.984 1.00 50.78 559 PRO A CA 1
ATOM 4412 C C . PRO A 1 559 ? 13.884 1.401 9.903 1.00 50.78 559 PRO A C 1
ATOM 4414 O O . PRO A 1 559 ? 13.516 0.293 10.287 1.00 50.78 559 PRO A O 1
ATOM 4417 N N . ASN A 1 560 ? 13.030 2.306 9.419 1.00 56.59 560 ASN A N 1
ATOM 4418 C CA . ASN A 1 560 ? 11.574 2.159 9.483 1.00 56.59 560 ASN A CA 1
ATOM 4419 C C . ASN A 1 560 ? 11.051 1.090 8.516 1.00 56.59 560 ASN A C 1
ATOM 4421 O O . ASN A 1 560 ? 10.253 0.246 8.918 1.00 56.59 560 ASN A O 1
ATOM 4425 N N . ASN A 1 561 ? 11.535 1.091 7.269 1.00 62.69 561 ASN A N 1
ATOM 4426 C CA . ASN A 1 561 ? 11.134 0.161 6.208 1.00 62.69 561 ASN A CA 1
ATOM 4427 C C . ASN A 1 561 ? 9.604 0.124 5.985 1.00 62.69 561 ASN A C 1
ATOM 4429 O O . ASN A 1 561 ? 9.019 -0.937 5.750 1.00 62.69 561 ASN A O 1
ATOM 4433 N N . TRP A 1 562 ? 8.919 1.265 6.135 1.00 67.50 562 TRP A N 1
ATOM 4434 C CA . TRP A 1 562 ? 7.456 1.302 6.125 1.00 67.50 562 TRP A CA 1
ATOM 4435 C C . TRP A 1 562 ? 6.886 1.177 4.705 1.00 67.50 562 TRP A C 1
ATOM 4437 O O . TRP A 1 562 ? 7.261 1.944 3.819 1.00 67.50 562 TRP A O 1
ATOM 4447 N N . PRO A 1 563 ? 5.908 0.284 4.462 1.00 60.94 563 PRO A N 1
ATOM 4448 C CA . PRO A 1 563 ? 5.209 0.263 3.186 1.00 60.94 563 PRO A CA 1
ATOM 4449 C C . PRO A 1 563 ? 4.376 1.540 3.022 1.00 60.94 563 PRO A C 1
ATOM 4451 O O . PRO A 1 563 ? 3.832 2.071 3.994 1.00 60.94 563 PRO A O 1
ATOM 4454 N N . LEU A 1 564 ? 4.187 1.985 1.776 1.00 67.56 564 LEU A N 1
ATOM 4455 C CA . LEU A 1 564 ? 3.434 3.199 1.421 1.00 67.56 564 LEU A CA 1
ATOM 4456 C C . LEU A 1 564 ? 2.061 3.312 2.113 1.00 67.56 564 LEU A C 1
ATOM 4458 O O . LEU A 1 564 ? 1.620 4.412 2.430 1.00 67.56 564 LEU A O 1
ATOM 4462 N N . SER A 1 565 ? 1.386 2.192 2.387 1.00 56.00 565 SER A N 1
ATOM 4463 C CA . SER A 1 565 ? 0.112 2.179 3.115 1.00 56.00 565 SER A CA 1
ATOM 4464 C C . SER A 1 565 ? 0.212 2.682 4.559 1.00 56.00 565 SER A C 1
ATOM 4466 O O . SER A 1 565 ? -0.741 3.296 5.023 1.00 56.00 565 SER A O 1
ATOM 4468 N N . VAL A 1 566 ? 1.334 2.440 5.248 1.00 61.34 566 VAL A N 1
ATOM 4469 C CA . VAL A 1 566 ? 1.603 2.948 6.606 1.00 61.34 566 VAL A CA 1
ATOM 4470 C C . VAL A 1 566 ? 1.995 4.422 6.543 1.00 61.34 566 VAL A C 1
ATOM 4472 O O . VAL A 1 566 ? 1.428 5.233 7.266 1.00 61.34 566 VAL A O 1
ATOM 4475 N N . ILE A 1 567 ? 2.885 4.794 5.614 1.00 68.88 567 ILE A N 1
ATOM 4476 C CA . ILE A 1 567 ? 3.292 6.195 5.399 1.00 68.88 567 ILE A CA 1
ATOM 4477 C C . ILE A 1 567 ? 2.063 7.070 5.100 1.00 68.88 567 ILE A C 1
ATOM 4479 O O . ILE A 1 567 ? 1.914 8.149 5.673 1.00 68.88 567 ILE A O 1
ATOM 4483 N N . GLN A 1 568 ? 1.128 6.572 4.282 1.00 72.62 568 GLN A N 1
ATOM 4484 C CA . GLN A 1 568 ? -0.146 7.240 4.029 1.00 72.62 568 GLN A CA 1
ATOM 4485 C C . GLN A 1 568 ? -0.950 7.442 5.323 1.00 72.62 568 GLN A C 1
ATOM 4487 O O . GLN A 1 568 ? -1.297 8.578 5.623 1.00 72.62 568 GLN A O 1
ATOM 4492 N N . THR A 1 569 ? -1.197 6.393 6.117 1.00 57.09 569 THR A N 1
ATOM 4493 C CA . THR A 1 569 ? -2.035 6.499 7.329 1.00 57.09 569 THR A CA 1
ATOM 4494 C C . THR A 1 569 ? -1.390 7.234 8.505 1.00 57.09 569 THR A C 1
ATOM 4496 O O . THR A 1 569 ? -2.112 7.683 9.387 1.00 57.09 569 THR A O 1
ATOM 4499 N N . THR A 1 570 ? -0.059 7.333 8.551 1.00 64.94 570 THR A N 1
ATOM 4500 C CA . THR A 1 570 ? 0.685 7.886 9.700 1.00 64.94 570 THR A CA 1
ATOM 4501 C C . THR A 1 570 ? 1.256 9.282 9.428 1.00 64.94 570 THR A C 1
ATOM 4503 O O . THR A 1 570 ? 1.428 10.056 10.367 1.00 64.94 570 THR A O 1
ATOM 4506 N N . ILE A 1 571 ? 1.544 9.634 8.166 1.00 77.81 571 ILE A N 1
ATOM 4507 C CA . ILE A 1 571 ? 2.176 10.916 7.798 1.00 77.81 571 ILE A CA 1
ATOM 4508 C C . ILE A 1 571 ? 1.278 11.794 6.905 1.00 77.81 571 ILE A C 1
ATOM 4510 O O . ILE A 1 571 ? 1.292 13.016 7.048 1.00 77.81 571 ILE A O 1
ATOM 4514 N N . PHE A 1 572 ? 0.502 11.209 5.981 1.00 78.88 572 PHE A N 1
ATOM 4515 C CA . PHE A 1 572 ? -0.268 11.978 4.985 1.00 78.88 572 PHE A CA 1
ATOM 4516 C C . PHE A 1 572 ? -1.771 12.107 5.265 1.00 78.88 572 PHE A C 1
ATOM 4518 O O . PHE A 1 572 ? -2.377 13.077 4.803 1.00 78.88 572 PHE A O 1
ATOM 4525 N N . ASP A 1 573 ? -2.386 11.136 5.939 1.00 74.56 573 ASP A N 1
ATOM 4526 C CA . ASP A 1 573 ? -3.800 11.185 6.302 1.00 74.56 573 ASP A CA 1
ATOM 4527 C C . ASP A 1 573 ? -4.026 12.257 7.382 1.00 74.56 573 ASP A C 1
ATOM 4529 O O . ASP A 1 573 ? -3.240 12.429 8.310 1.00 74.56 573 ASP A O 1
ATOM 4533 N N . VAL A 1 574 ? -5.118 13.008 7.239 1.00 75.31 574 VAL A N 1
ATOM 4534 C CA . VAL A 1 574 ? -5.466 14.143 8.102 1.00 75.31 574 VAL A CA 1
ATOM 4535 C C . VAL A 1 574 ? -6.812 13.863 8.756 1.00 75.31 574 VAL A C 1
ATOM 4537 O O . VAL A 1 574 ? -7.765 13.463 8.079 1.00 75.31 574 VAL A O 1
ATOM 4540 N N . ALA A 1 575 ? -6.917 14.094 10.065 1.00 67.81 575 ALA A N 1
ATOM 4541 C CA . ALA A 1 575 ? -8.139 13.820 10.807 1.00 67.81 575 ALA A CA 1
ATOM 4542 C C . ALA A 1 575 ? -9.310 14.667 10.262 1.00 67.81 575 ALA A C 1
ATOM 4544 O O . ALA A 1 575 ? -9.181 15.886 10.114 1.00 67.81 575 ALA A O 1
ATOM 4545 N N . PRO A 1 576 ? -10.471 14.060 9.949 1.00 61.28 576 PRO A N 1
ATOM 4546 C CA . PRO A 1 576 ? -11.555 14.759 9.265 1.00 61.28 576 PRO A CA 1
ATOM 4547 C C . PRO A 1 576 ? -12.113 15.916 10.103 1.00 61.28 576 PRO A C 1
ATOM 4549 O O . PRO A 1 576 ? -12.382 15.769 11.295 1.00 61.28 576 PRO A O 1
ATOM 4552 N N . LYS A 1 577 ? -12.341 17.070 9.458 1.00 58.22 577 LYS A N 1
ATOM 4553 C CA . LYS A 1 577 ? -12.930 18.271 10.077 1.00 58.22 577 LYS A CA 1
ATOM 4554 C C . LYS A 1 577 ? -14.392 18.027 10.474 1.00 58.22 577 LYS A C 1
ATOM 4556 O O . LYS A 1 577 ? -15.307 18.337 9.719 1.00 58.22 577 LYS A O 1
ATOM 4561 N N . PHE A 1 578 ? -14.609 17.467 11.662 1.00 50.09 578 PHE A N 1
ATOM 4562 C CA . PHE A 1 578 ? -15.934 17.355 12.276 1.00 50.09 578 PHE A CA 1
ATOM 4563 C C . PHE A 1 578 ? -16.493 18.728 12.684 1.00 50.09 578 PHE A C 1
ATOM 4565 O O . PHE A 1 578 ? -15.743 19.642 13.031 1.00 50.09 578 PHE A O 1
ATOM 4572 N N . GLU A 1 579 ? -17.822 18.846 12.722 1.00 38.38 579 GLU A N 1
ATOM 4573 C CA . GLU A 1 579 ? -18.568 20.063 13.083 1.00 38.38 579 GLU A CA 1
ATOM 4574 C C . GLU A 1 579 ? -18.547 20.361 14.599 1.00 38.38 579 GLU A C 1
ATOM 4576 O O . GLU A 1 579 ? -19.580 20.475 15.261 1.00 38.38 579 GLU A O 1
ATOM 4581 N N . ASN A 1 580 ? -17.351 20.481 15.186 1.00 38.56 580 ASN A N 1
ATOM 4582 C CA . ASN A 1 580 ? -17.149 21.136 16.480 1.00 38.56 580 ASN A CA 1
ATOM 4583 C C . ASN A 1 580 ? -15.678 21.566 16.679 1.00 38.56 580 ASN A C 1
ATOM 4585 O O . ASN A 1 580 ? -14.778 20.734 16.522 1.00 38.56 580 ASN A O 1
ATOM 4589 N N . PRO A 1 581 ? -15.388 22.824 17.072 1.00 44.09 581 PRO A N 1
ATOM 4590 C CA . PRO A 1 581 ? -14.023 23.356 17.139 1.00 44.09 581 PRO A CA 1
ATOM 4591 C C . PRO A 1 581 ? -13.252 22.882 18.389 1.00 44.09 581 PRO A C 1
ATOM 4593 O O . PRO A 1 581 ? -12.983 23.640 19.327 1.00 44.09 581 PRO A O 1
ATOM 4596 N N . LYS A 1 582 ? -12.860 21.600 18.399 1.00 55.78 582 LYS A N 1
ATOM 4597 C CA . LYS A 1 582 ? -11.876 21.057 19.354 1.00 55.78 582 LYS A CA 1
ATOM 4598 C C . LYS A 1 582 ? -10.448 20.991 18.807 1.00 55.78 582 LYS A C 1
ATOM 4600 O O . LYS A 1 582 ? -9.533 21.044 19.620 1.00 55.78 582 LYS A O 1
ATOM 4605 N N . TYR A 1 583 ? -10.246 20.951 17.489 1.00 61.03 583 TYR A N 1
ATOM 4606 C CA . TYR A 1 583 ? -8.907 21.002 16.886 1.00 61.03 583 TYR A CA 1
ATOM 4607 C C . TYR A 1 583 ? -8.184 22.307 17.245 1.00 61.03 583 TYR A C 1
ATOM 4609 O O . TYR A 1 583 ? -8.733 23.396 17.065 1.00 61.03 583 TYR A O 1
ATOM 4617 N N . ARG A 1 584 ? -6.960 22.190 17.773 1.00 76.38 584 ARG A N 1
ATOM 4618 C CA . ARG A 1 584 ? -6.094 23.327 18.118 1.00 76.38 584 ARG A CA 1
ATOM 4619 C C . ARG A 1 584 ? -5.417 23.919 16.878 1.00 76.38 584 ARG A C 1
ATOM 4621 O O . ARG A 1 584 ? -5.389 23.287 15.821 1.00 76.38 584 ARG A O 1
ATOM 4628 N N . ALA A 1 585 ? -4.840 25.113 17.016 1.00 85.50 585 ALA A N 1
ATOM 4629 C CA . ALA A 1 585 ? -3.828 25.576 16.069 1.00 85.50 585 ALA A CA 1
ATOM 4630 C C . ALA A 1 585 ? -2.666 24.567 16.034 1.00 85.50 585 ALA A C 1
ATOM 4632 O O . ALA A 1 585 ? -2.326 24.006 17.077 1.00 85.50 585 ALA A O 1
ATOM 4633 N N . PHE A 1 586 ? -2.112 24.327 14.847 1.00 90.69 586 PHE A N 1
ATOM 4634 C CA . PHE A 1 586 ? -1.017 23.381 14.650 1.00 90.69 586 PHE A CA 1
ATOM 4635 C C . PHE A 1 586 ? 0.232 23.782 15.436 1.00 90.69 586 PHE A C 1
ATOM 4637 O O . PHE A 1 586 ? 0.596 24.958 15.481 1.00 90.69 586 PHE A O 1
ATOM 4644 N N . ASP A 1 587 ? 0.870 22.789 16.048 1.00 93.06 587 ASP A N 1
ATOM 4645 C CA . ASP A 1 587 ? 1.977 22.981 16.975 1.00 93.06 587 ASP A CA 1
ATOM 4646 C C . ASP A 1 587 ? 3.185 22.103 16.603 1.00 93.06 587 ASP A C 1
ATOM 4648 O O . ASP A 1 587 ? 3.299 20.972 17.081 1.00 93.06 587 ASP A O 1
ATOM 4652 N N . PRO A 1 588 ? 4.136 22.602 15.789 1.00 93.38 588 PRO A N 1
ATOM 4653 C CA . PRO A 1 588 ? 5.303 21.821 15.376 1.00 93.38 588 PRO A CA 1
ATOM 4654 C C . PRO A 1 588 ? 6.246 21.460 16.537 1.00 93.38 588 PRO A C 1
ATOM 4656 O O . PRO A 1 588 ? 7.177 20.688 16.330 1.00 93.38 588 PRO A O 1
ATOM 4659 N N . LYS A 1 589 ? 6.020 21.990 17.752 1.00 95.44 589 LYS A N 1
ATOM 4660 C CA . LYS A 1 589 ? 6.758 21.624 18.972 1.00 95.44 589 LYS A CA 1
ATOM 4661 C C . LYS A 1 589 ? 6.060 20.550 19.809 1.00 95.44 589 LYS A C 1
ATOM 4663 O O . LYS A 1 589 ? 6.554 20.216 20.882 1.00 95.44 589 LYS A O 1
ATOM 4668 N N . SER A 1 590 ? 4.916 20.032 19.358 1.00 95.50 590 SER A N 1
ATOM 4669 C CA . SER A 1 590 ? 4.171 19.006 20.083 1.00 95.50 590 SER A CA 1
ATOM 4670 C C . SER A 1 590 ? 4.983 17.726 20.279 1.00 95.50 590 SER A C 1
ATOM 4672 O O . SER A 1 590 ? 5.628 17.239 19.347 1.00 95.50 590 SER A O 1
ATOM 4674 N N . ILE A 1 591 ? 4.851 17.110 21.454 1.00 94.56 591 ILE A N 1
ATOM 4675 C CA . ILE A 1 591 ? 5.355 15.759 21.718 1.00 94.56 591 ILE A CA 1
ATOM 4676 C C . ILE A 1 591 ? 4.708 14.703 20.807 1.00 94.56 591 ILE A C 1
ATOM 4678 O O . ILE A 1 591 ? 5.302 13.654 20.582 1.00 94.56 591 ILE A O 1
ATOM 4682 N N . MET A 1 592 ? 3.526 14.986 20.238 1.00 92.06 592 MET A N 1
ATOM 4683 C CA . MET A 1 592 ? 2.799 14.124 19.292 1.00 92.06 592 MET A CA 1
ATOM 4684 C C . MET A 1 592 ? 3.242 14.297 17.829 1.00 92.06 592 MET A C 1
ATOM 4686 O O . MET A 1 592 ? 2.645 13.706 16.931 1.00 92.06 592 MET A O 1
ATOM 4690 N N . MET A 1 593 ? 4.241 15.137 17.558 1.00 88.12 593 MET A N 1
ATOM 4691 C CA . MET A 1 593 ? 4.699 15.455 16.205 1.00 88.12 593 MET A CA 1
ATOM 4692 C C . MET A 1 593 ? 5.771 14.465 15.727 1.00 88.12 593 MET A C 1
ATOM 4694 O O . MET A 1 593 ? 6.742 14.211 16.442 1.00 88.12 593 MET A O 1
ATOM 4698 N N . PHE A 1 594 ? 5.630 13.934 14.510 1.00 82.19 594 PHE A N 1
ATOM 4699 C CA . PHE A 1 594 ? 6.720 13.216 13.837 1.00 82.19 594 PHE A CA 1
ATOM 4700 C C . PHE A 1 594 ? 7.773 14.189 13.276 1.00 82.19 594 PHE A C 1
ATOM 4702 O O . PHE A 1 594 ? 7.427 15.311 12.896 1.00 82.19 594 PHE A O 1
ATOM 4709 N N . PRO A 1 595 ? 9.053 13.781 13.184 1.00 82.00 595 PRO A N 1
ATOM 4710 C CA . PRO A 1 595 ? 10.100 14.626 12.637 1.00 82.00 595 PRO A CA 1
ATOM 4711 C C . PRO A 1 595 ? 9.863 14.866 11.144 1.00 82.00 595 PRO A C 1
ATOM 4713 O O . PRO A 1 595 ? 9.434 13.987 10.390 1.00 82.00 595 PRO A O 1
ATOM 4716 N N . ILE A 1 596 ? 10.207 16.072 10.712 1.00 87.81 596 ILE A N 1
ATOM 4717 C CA . ILE A 1 596 ? 10.190 16.503 9.320 1.00 87.81 596 ILE A CA 1
ATOM 4718 C C . ILE A 1 596 ? 11.589 17.046 9.011 1.00 87.81 596 ILE A C 1
ATOM 4720 O O . ILE A 1 596 ? 11.817 18.248 9.148 1.00 87.81 596 ILE A O 1
ATOM 4724 N N . PRO A 1 597 ? 12.551 16.187 8.632 1.00 83.44 597 PRO A N 1
ATOM 4725 C CA . PRO A 1 597 ? 13.839 16.633 8.116 1.00 83.44 597 PRO A CA 1
ATOM 4726 C C . PRO A 1 597 ? 13.702 17.560 6.902 1.00 83.44 597 PRO A C 1
ATOM 4728 O O . PRO A 1 597 ? 12.704 17.540 6.171 1.00 83.44 597 PRO A O 1
ATOM 4731 N N . ALA A 1 598 ? 14.738 18.365 6.664 1.00 92.00 598 ALA A N 1
ATOM 4732 C CA . ALA A 1 598 ? 14.782 19.288 5.536 1.00 92.00 598 ALA A CA 1
ATOM 4733 C C . ALA A 1 598 ? 14.540 18.569 4.194 1.00 92.00 598 ALA A C 1
ATOM 4735 O O . ALA A 1 598 ? 15.135 17.533 3.908 1.00 92.00 598 ALA A O 1
ATOM 4736 N N . GLY A 1 599 ? 13.656 19.136 3.367 1.00 89.12 599 GLY A N 1
ATOM 4737 C CA . GLY A 1 599 ? 13.265 18.576 2.069 1.00 89.12 599 GLY A CA 1
ATOM 4738 C C . GLY A 1 599 ? 12.022 17.676 2.090 1.00 89.12 599 GLY A C 1
ATOM 4739 O O . GLY A 1 599 ? 11.461 17.433 1.020 1.00 89.12 599 GLY A O 1
ATOM 4740 N N . LEU A 1 600 ? 11.539 17.243 3.265 1.00 90.44 600 LEU A N 1
ATOM 4741 C CA . LEU A 1 600 ? 10.297 16.462 3.380 1.00 90.44 600 LEU A CA 1
ATOM 4742 C C . LEU A 1 600 ? 9.023 17.321 3.276 1.00 90.44 600 LEU A C 1
ATOM 4744 O O . LEU A 1 600 ? 7.983 16.828 2.838 1.00 90.44 600 LEU A O 1
ATOM 4748 N N . ALA A 1 601 ? 9.087 18.606 3.631 1.00 93.06 601 ALA A N 1
ATOM 4749 C CA . ALA A 1 601 ? 7.991 19.560 3.464 1.00 93.06 601 ALA A CA 1
ATOM 4750 C C . ALA A 1 601 ? 8.496 20.951 3.043 1.00 93.06 601 ALA A C 1
ATOM 4752 O O . ALA A 1 601 ? 9.614 21.352 3.371 1.00 93.06 601 ALA A O 1
ATOM 4753 N N . GLU A 1 602 ? 7.663 21.707 2.325 1.00 92.38 602 GLU A N 1
ATOM 4754 C CA . GLU A 1 602 ? 7.961 23.095 1.952 1.00 92.38 602 GLU A CA 1
ATOM 4755 C C . GLU A 1 602 ? 7.909 24.007 3.190 1.00 92.38 602 GLU A C 1
ATOM 4757 O O . GLU A 1 602 ? 6.871 24.131 3.838 1.00 92.38 602 GLU A O 1
ATOM 4762 N N . GLY A 1 603 ? 9.030 24.661 3.514 1.00 88.44 603 GLY A N 1
ATOM 4763 C CA . GLY A 1 603 ? 9.102 25.692 4.558 1.00 88.44 603 GLY A CA 1
ATOM 4764 C C . GLY A 1 603 ? 8.967 25.203 6.008 1.00 88.44 603 GLY A C 1
ATOM 4765 O O . GLY A 1 603 ? 8.955 26.033 6.914 1.00 88.44 603 GLY A O 1
ATOM 4766 N N . LEU A 1 604 ? 8.885 23.890 6.245 1.00 90.38 604 LEU A N 1
ATOM 4767 C CA . LEU A 1 604 ? 8.741 23.292 7.573 1.00 90.38 604 LEU A CA 1
ATOM 4768 C C . LEU A 1 604 ? 9.845 22.259 7.818 1.00 90.38 604 LEU A C 1
ATOM 4770 O O . LEU A 1 604 ? 9.964 21.290 7.072 1.00 90.38 604 LEU A O 1
ATOM 4774 N N . VAL A 1 605 ? 10.613 22.461 8.891 1.00 90.38 605 VAL A N 1
ATOM 4775 C CA . VAL A 1 605 ? 11.584 21.496 9.420 1.00 90.38 605 VAL A CA 1
ATOM 4776 C C . VAL A 1 605 ? 11.286 21.285 10.901 1.00 90.38 605 VAL A C 1
ATOM 4778 O O . VAL A 1 605 ? 11.056 22.255 11.626 1.00 90.38 605 VAL A O 1
ATOM 4781 N N . VAL A 1 606 ? 11.253 20.027 11.338 1.00 85.38 606 VAL A N 1
ATOM 4782 C CA . VAL A 1 606 ? 10.920 19.624 12.710 1.00 85.38 606 VAL A CA 1
ATOM 4783 C C . VAL A 1 606 ? 11.851 18.495 13.144 1.00 85.38 606 VAL A C 1
ATOM 4785 O O . VAL A 1 606 ? 11.848 17.421 12.548 1.00 85.38 606 VAL A O 1
ATOM 4788 N N . GLU A 1 607 ? 12.631 18.743 14.191 1.00 82.25 607 GLU A N 1
ATOM 4789 C CA . GLU A 1 607 ? 13.430 17.725 14.881 1.00 82.25 607 GLU A CA 1
ATOM 4790 C C . GLU A 1 607 ? 12.565 16.911 15.858 1.00 82.25 607 GLU A C 1
ATOM 4792 O O . GLU A 1 607 ? 11.400 17.230 16.099 1.00 82.25 607 GLU A O 1
ATOM 4797 N N . TRP A 1 608 ? 13.125 15.866 16.472 1.00 78.31 608 TRP A N 1
ATOM 4798 C CA . TRP A 1 608 ? 12.434 15.144 17.543 1.00 78.31 608 TRP A CA 1
ATOM 4799 C C . TRP A 1 608 ? 12.181 16.046 18.766 1.00 78.31 608 TRP A C 1
ATOM 4801 O O . TRP A 1 608 ? 13.083 16.303 19.562 1.00 78.31 608 TRP A O 1
ATOM 4811 N N . ASN A 1 609 ? 10.931 16.471 18.962 1.00 86.94 609 ASN A N 1
ATOM 4812 C CA . ASN A 1 609 ? 10.492 17.111 20.204 1.00 86.94 609 ASN A CA 1
ATOM 4813 C C . ASN A 1 609 ? 10.589 16.102 21.359 1.00 86.94 609 ASN A C 1
ATOM 4815 O O . ASN A 1 609 ? 10.011 15.022 21.268 1.00 86.94 609 ASN A O 1
ATOM 4819 N N . THR A 1 610 ? 11.310 16.429 22.435 1.00 87.00 610 THR A N 1
ATOM 4820 C CA . THR A 1 610 ? 11.584 15.511 23.563 1.00 87.00 610 THR A CA 1
ATOM 4821 C C . THR A 1 610 ? 10.746 15.772 24.818 1.00 87.00 610 THR A C 1
ATOM 4823 O O . THR A 1 610 ? 10.695 14.919 25.705 1.00 87.00 610 THR A O 1
ATOM 4826 N N . ASP A 1 611 ? 10.068 16.918 24.904 1.00 93.62 611 ASP A N 1
ATOM 4827 C CA . ASP A 1 611 ? 9.281 17.368 26.060 1.00 93.62 611 ASP A CA 1
ATOM 4828 C C . ASP A 1 611 ? 7.949 18.003 25.612 1.00 93.62 611 ASP A C 1
ATOM 4830 O O . ASP A 1 611 ? 7.761 18.312 24.435 1.00 93.62 611 ASP A O 1
ATOM 4834 N N . PHE A 1 612 ? 7.011 18.183 26.543 1.00 95.94 612 PHE A N 1
ATOM 4835 C CA . PHE A 1 612 ? 5.670 18.697 26.263 1.00 95.94 612 PHE A CA 1
ATOM 4836 C C . PHE A 1 612 ? 5.679 20.167 25.840 1.00 95.94 612 PHE A C 1
ATOM 4838 O O . PHE A 1 612 ? 6.146 21.048 26.576 1.00 95.94 612 PHE A O 1
ATOM 4845 N N . SER A 1 613 ? 5.030 20.466 24.715 1.00 96.56 613 SER A N 1
ATOM 4846 C CA . SER A 1 613 ? 4.796 21.848 24.312 1.00 96.56 613 SER A CA 1
ATOM 4847 C C . SER A 1 613 ? 3.791 22.544 25.241 1.00 96.56 613 SER A C 1
ATOM 4849 O O . SER A 1 613 ? 2.975 21.928 25.933 1.00 96.56 613 SER A O 1
ATOM 4851 N N . GLU A 1 614 ? 3.780 23.875 25.204 1.00 94.94 614 GLU A N 1
ATOM 4852 C CA . GLU A 1 614 ? 2.722 24.663 25.842 1.00 94.94 614 GLU A CA 1
ATOM 4853 C C . GLU A 1 614 ? 1.335 24.430 25.226 1.00 94.94 614 GLU A C 1
ATOM 4855 O O . GLU A 1 614 ? 0.325 24.628 25.905 1.00 94.94 614 GLU A O 1
ATOM 4860 N N . GLY A 1 615 ? 1.266 24.008 23.962 1.00 91.31 615 GLY A N 1
ATOM 4861 C CA . GLY A 1 615 ? 0.024 23.595 23.320 1.00 91.31 615 GLY A CA 1
ATOM 4862 C C . GLY A 1 615 ? -0.467 22.243 23.835 1.00 91.31 615 GLY A C 1
ATOM 4863 O O . GLY A 1 615 ? -1.660 22.108 24.096 1.00 91.31 615 GLY A O 1
ATOM 4864 N N . ASP A 1 616 ? 0.432 21.278 24.055 1.00 94.81 616 ASP A N 1
ATOM 4865 C CA . ASP A 1 616 ? 0.099 19.931 24.533 1.00 94.81 616 ASP A CA 1
ATOM 4866 C C . ASP A 1 616 ? -0.528 19.995 25.924 1.00 94.81 616 ASP A C 1
ATOM 4868 O O . ASP A 1 616 ? -1.629 19.490 26.137 1.00 94.81 616 ASP A O 1
ATOM 4872 N N . LYS A 1 617 ? 0.128 20.708 26.850 1.00 94.81 617 LYS A N 1
ATOM 4873 C CA . LYS A 1 617 ? -0.343 20.909 28.231 1.00 94.81 617 LYS A CA 1
ATOM 4874 C C . LYS A 1 617 ? -1.736 21.545 28.252 1.00 94.81 617 LYS A C 1
ATOM 4876 O O . LYS A 1 617 ? -2.643 21.052 28.920 1.00 94.81 617 LYS A O 1
ATOM 4881 N N . LYS A 1 618 ? -1.932 22.620 27.476 1.00 92.00 618 LYS A N 1
ATOM 4882 C CA . LYS A 1 618 ? -3.207 23.362 27.399 1.00 92.00 618 LYS A CA 1
ATOM 4883 C C . LYS A 1 618 ? -4.303 22.565 26.693 1.00 92.00 618 LYS A C 1
ATOM 4885 O O . LYS A 1 618 ? -5.469 22.676 27.068 1.00 92.00 618 LYS A O 1
ATOM 4890 N N . PHE A 1 619 ? -3.956 21.752 25.697 1.00 89.56 619 PHE A N 1
ATOM 4891 C CA . PHE A 1 619 ? -4.915 20.897 25.008 1.00 89.56 619 PHE A CA 1
ATOM 4892 C C . PHE A 1 619 ? -5.341 19.718 25.887 1.00 89.56 619 PHE A C 1
ATOM 4894 O O . PHE A 1 619 ? -6.538 19.511 26.069 1.00 89.56 619 PHE A O 1
ATOM 4901 N N . ALA A 1 620 ? -4.397 19.027 26.527 1.00 90.75 620 ALA A N 1
ATOM 4902 C CA . ALA A 1 620 ? -4.675 17.946 27.467 1.00 90.75 620 ALA A CA 1
ATOM 4903 C C . ALA A 1 620 ? -5.542 18.420 28.651 1.00 90.75 620 ALA A C 1
ATOM 4905 O O . ALA A 1 620 ? -6.547 17.778 28.960 1.00 90.75 620 ALA A O 1
ATOM 4906 N N . ALA A 1 621 ? -5.261 19.602 29.214 1.00 91.44 621 ALA A N 1
ATOM 4907 C CA . ALA A 1 621 ? -6.099 20.235 30.238 1.00 91.44 621 ALA A CA 1
ATOM 4908 C C . ALA A 1 621 ? -7.511 20.612 29.739 1.00 91.44 621 ALA A C 1
ATOM 4910 O O . ALA A 1 621 ? -8.473 20.579 30.505 1.00 91.44 621 ALA A O 1
ATOM 4911 N N . LYS A 1 622 ? -7.671 20.943 28.448 1.00 88.62 622 LYS A N 1
ATOM 4912 C CA . LYS A 1 622 ? -8.981 21.199 27.815 1.00 88.62 622 LYS A CA 1
ATOM 4913 C C . LYS A 1 622 ? -9.765 19.907 27.533 1.00 88.62 622 LYS A C 1
ATOM 4915 O O . LYS A 1 622 ? -10.995 19.948 27.487 1.00 88.62 622 LYS A O 1
ATOM 4920 N N . LEU A 1 623 ? -9.083 18.779 27.325 1.00 87.00 623 LEU A N 1
ATOM 4921 C CA . LEU A 1 623 ? -9.707 17.458 27.177 1.00 87.00 623 LEU A CA 1
ATOM 4922 C C . LEU A 1 623 ? -10.119 16.872 28.535 1.00 87.00 623 LEU A C 1
ATOM 4924 O O . LEU A 1 623 ? -11.228 16.353 28.656 1.00 87.00 623 LEU A O 1
ATOM 4928 N N . TYR A 1 624 ? -9.255 17.010 29.543 1.00 90.06 624 TYR A N 1
ATOM 4929 C CA . TYR A 1 624 ? -9.409 16.433 30.879 1.00 90.06 624 TYR A CA 1
ATOM 4930 C C . TYR A 1 624 ? -9.263 17.502 31.976 1.00 90.06 624 TYR A C 1
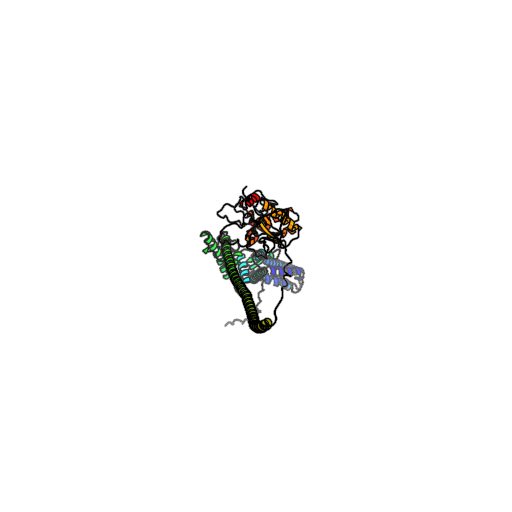ATOM 4932 O O . TYR A 1 624 ? -8.247 17.530 32.679 1.00 90.06 624 TYR A O 1
ATOM 4940 N N . PRO A 1 625 ? -10.239 18.418 32.122 1.00 90.00 625 PRO A N 1
ATOM 4941 C CA . PRO A 1 625 ? -10.138 19.522 33.067 1.00 90.00 625 PRO A CA 1
ATOM 4942 C C . PRO A 1 625 ? -10.133 19.039 34.521 1.00 90.00 625 PRO A C 1
ATOM 4944 O O . PRO A 1 625 ? -10.921 18.170 34.915 1.00 90.00 625 PRO A O 1
ATOM 4947 N N . GLY A 1 626 ? -9.263 19.648 35.329 1.00 82.94 626 GLY A N 1
ATOM 4948 C CA . GLY A 1 626 ? -9.252 19.488 36.784 1.00 82.94 626 GLY A CA 1
ATOM 4949 C C . GLY A 1 626 ? -10.575 19.901 37.442 1.00 82.94 626 GLY A C 1
ATOM 4950 O O . GLY A 1 626 ? -11.425 20.527 36.796 1.00 82.94 626 GLY A O 1
ATOM 4951 N N . PRO A 1 627 ? -10.759 19.584 38.736 1.00 70.81 627 PRO A N 1
ATOM 4952 C CA . PRO A 1 627 ? -11.772 20.244 39.550 1.00 70.81 627 PRO A CA 1
ATOM 4953 C C . PRO A 1 627 ? -11.644 21.765 39.408 1.00 70.81 627 PRO A C 1
ATOM 4955 O O . PRO A 1 627 ? -10.531 22.292 39.327 1.00 70.81 627 PRO A O 1
ATOM 4958 N N . LYS A 1 628 ? -12.773 22.476 39.371 1.00 52.06 628 LYS A N 1
ATOM 4959 C CA . LYS A 1 628 ? -12.733 23.931 39.542 1.00 52.06 628 LYS A CA 1
ATOM 4960 C C . LYS A 1 628 ? -12.334 24.237 40.995 1.00 52.06 628 LYS A C 1
ATOM 4962 O O . LYS A 1 628 ? -12.823 23.520 41.870 1.00 52.06 628 LYS A O 1
ATOM 4967 N N . PRO A 1 629 ? -11.470 25.239 41.235 1.00 39.28 629 PRO A N 1
ATOM 4968 C CA . PRO A 1 629 ? -11.251 25.780 42.574 1.00 39.28 629 PRO A CA 1
ATOM 4969 C C . PRO A 1 629 ? -12.508 26.499 43.092 1.00 39.28 629 PRO A C 1
ATOM 4971 O O . PRO A 1 629 ? -13.332 26.925 42.245 1.00 39.28 629 PRO A O 1
#

Secondary structure (DSSP, 8-state):
--PPPPPP-PPPPPP-PPPPPPSSHHHHHHHHHHHHHTHHHHTTSTTHHHHHHHHHHHHHHHTTT---HHHHHHHHHHHHHHHHHHHHHHHHTTT-TTTHHHHHHHHSPPHHHHSPPPP-THHHHHHHHHHHHHHTTS-HHHHHHHHHHHTTSEEEPTTSS-EEE--EEHHHHHTTSS-HHHHHHHHHHHHHHTSEEEE--SSGGG-EEEES-TTHHHH-HHHHHHHHHHHHHHHHHHHHHHTT--TTS---SGGGTGGGT-SS--HHHHHHHHHHHHHHHHHHHHHHHHHHHHHHHHHHHHHHHHHHHHHHHHHHHHHHHHHHHHHHHHHHHHHHHHHHHHHHHHHHHHHHHHHHHHHHHHHHHHHHHHHHHSS----------------------------------------GGG------TT---PPPTT-EEEEEESS--HHHHHHHHHHHTTHHHHSS-EEESS--TTT-SEEEESSSSS-EE--GGGGGGS-TTS-SEE-GGGGT-SSHHHHHHHHHHHHHHHTT---GGG-TT----B-HHHHHHHHHSTTT---HHHHIIIII------SS--PPPP-TT-TTPPPB-TTSBTT--B----S--HHHHHHHHHHSPPPP-

Organism: Singulisphaera acidiphila (strain ATCC BAA-1392 / DSM 18658 / VKM B-2454 / MOB10) (NCBI:txid886293)

Radius of gyration: 52.82 Å; chains: 1; bounding box: 111×78×217 Å